Protein AF-A0A7S3QS74-F1 (afdb_monomer_lite)

Secondary structure (DSSP, 8-state):
------------PPPPPP--TT----S-SS---PPP-EEEEEETTEEEEEETT-PPPPPP-----PPPPPPP------PPPPPPPPPPPPHHHHHHHHHHHHHHHHHHHHHHTS------------------------------HHHHSTT-EEEEEEEEEEE-SS-SS-SEEEEEEEEEEETTTTEEEEEEPP-TT--S--EEEEEEE--BBTTSSBP-GGG--TT-EEEETTEEEEEEEE-HHHHHHHHHTT-PPPPP-PPPPPHHHHHHHHHHHHHHHHHHHT--TTGGGT-TT--STT-----HHHHHHHHHTTT-EEEEEEEEE-TTSTT--EEEEEEEEETTTTEEEEEE---TT--S---S-SEEEE--BS-S-----TTSPPPHHHHHHTT--B--GGG--TT--

pLDDT: mean 71.1, std 22.91, range [28.09, 97.12]

Sequence (413 aa):
MRAAAGYRSSSSEEPGVPNLPGFRHAQHYMAMTQPRRSSLKYVCGYPIVEDKDALPNPPPTAQSAFARPQFEFSSQGGPSAPPLAHLPPSREQLEFQMIREQQEKQQQHQESLIPPSTAHATYGSHARLGTSKGTLQWTGVKTPGWLLYDRKVLRFHAYSCDRVLYSPAEEVRVRYFDLFYHMEDGSMEMTEPQAENSGLIQGKYLNRHRAKLGTGQPLTHNELRVGQEIELYGRRFMITGCDPATRTFYEEQGQPQPPNFSAPEDQHEAAKKAVKAADELRRSKRRDPEDDLFDGDTVGPGAVFRFEEDTKKQDQLDGKVLRFYACWDDTKSTFGQKLPFVIYYYLKTDTLEVAEHHRANTGRDPFPLLLRRCQLPKSPNIPPVGGRPMSPKSKRALQIQYYNWRDMGIGSV

InterPro domains:
  IPR006602 DM10 domain [PF06565] (144-246)
  IPR006602 DM10 domain [PF06565] (312-412)
  IPR006602 DM10 domain [PS51336] (150-254)
  IPR006602 DM10 domain [PS51336] (318-413)
  IPR006602 DM10 domain [SM00676] (150-254)
  IPR006602 DM10 domain [SM00676] (318-413)
  IPR040193 EF-hand domain-containing protein EFHC1/EFHC2/EFHB [PTHR12086] (15-412)

Structure (mmCIF, N/CA/C/O backbone):
data_AF-A0A7S3QS74-F1
#
_entry.id   AF-A0A7S3QS74-F1
#
loop_
_atom_site.group_PDB
_atom_site.id
_atom_site.type_symbol
_atom_site.label_atom_id
_atom_site.label_alt_id
_atom_site.label_comp_id
_atom_site.label_asym_id
_atom_site.label_entity_id
_atom_site.label_seq_id
_atom_site.pdbx_PDB_ins_code
_atom_site.Cartn_x
_atom_site.Cartn_y
_atom_site.Cartn_z
_atom_site.occupancy
_atom_site.B_iso_or_equiv
_atom_site.auth_seq_id
_atom_site.auth_comp_id
_atom_site.auth_asym_id
_atom_site.auth_atom_id
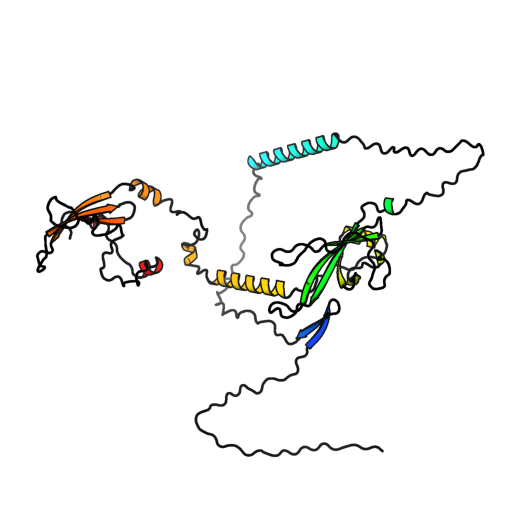_atom_site.pdbx_PDB_model_num
ATOM 1 N N . MET A 1 1 ? -36.787 -62.224 10.847 1.00 35.88 1 MET A N 1
ATOM 2 C CA . MET A 1 1 ? -36.030 -63.463 11.137 1.00 35.88 1 MET A CA 1
ATOM 3 C C . MET A 1 1 ? -34.561 -63.221 10.814 1.00 35.88 1 MET A C 1
ATOM 5 O O . MET A 1 1 ? -34.279 -62.574 9.817 1.00 35.88 1 MET A O 1
ATOM 9 N N . ARG A 1 2 ? -33.664 -63.634 11.717 1.00 32.94 2 ARG A N 1
ATOM 10 C CA . ARG A 1 2 ? -32.196 -63.483 11.659 1.00 32.94 2 ARG A CA 1
ATOM 11 C C . ARG A 1 2 ? -31.529 -64.425 10.639 1.00 32.94 2 ARG A C 1
ATOM 13 O O . ARG A 1 2 ? -32.084 -65.484 10.376 1.00 32.94 2 ARG A O 1
ATOM 20 N N . ALA A 1 3 ? -30.282 -64.057 10.299 1.00 30.94 3 ALA A N 1
ATOM 21 C CA . ALA A 1 3 ? -29.084 -64.851 9.928 1.00 30.94 3 ALA A CA 1
ATOM 22 C C . ALA A 1 3 ? -28.599 -64.531 8.496 1.00 30.94 3 ALA A C 1
ATOM 24 O O . ALA A 1 3 ? -29.355 -64.711 7.556 1.00 30.94 3 ALA A O 1
ATOM 25 N N . ALA A 1 4 ? -27.470 -63.855 8.244 1.00 33.56 4 ALA A N 1
ATOM 26 C CA . ALA A 1 4 ? -26.057 -64.033 8.629 1.00 33.56 4 ALA A CA 1
ATOM 27 C C . ALA A 1 4 ? -25.290 -65.104 7.819 1.00 33.56 4 ALA A C 1
ATOM 29 O O . ALA A 1 4 ? -25.590 -66.287 7.924 1.00 33.56 4 ALA A O 1
ATOM 30 N N . ALA A 1 5 ? -24.216 -64.619 7.168 1.00 33.84 5 ALA A N 1
ATOM 31 C CA . ALA A 1 5 ? -22.915 -65.249 6.886 1.00 33.84 5 ALA A CA 1
ATOM 32 C C . ALA A 1 5 ? -22.593 -65.666 5.435 1.00 33.84 5 ALA A C 1
ATOM 34 O O . ALA A 1 5 ? -23.325 -66.418 4.804 1.00 33.84 5 ALA A O 1
ATOM 35 N N . GLY A 1 6 ? -21.394 -65.257 4.987 1.00 29.08 6 GLY A N 1
ATOM 36 C CA . GLY A 1 6 ? -20.587 -66.035 4.041 1.00 29.08 6 GLY A CA 1
ATOM 37 C C . GLY A 1 6 ? -19.830 -65.247 2.969 1.00 29.08 6 GLY A C 1
ATOM 38 O O . GLY A 1 6 ? -20.231 -65.258 1.814 1.00 29.08 6 GLY A O 1
ATOM 39 N N . TYR A 1 7 ? -18.690 -64.643 3.320 1.00 29.45 7 TYR A N 1
ATOM 40 C CA . TYR A 1 7 ? -17.629 -64.334 2.350 1.00 29.45 7 TYR A CA 1
ATOM 41 C C . TYR A 1 7 ? -16.926 -65.636 1.928 1.00 29.45 7 TYR A C 1
ATOM 43 O O . TYR A 1 7 ? -16.495 -66.395 2.797 1.00 29.45 7 TYR A O 1
ATOM 51 N N . ARG A 1 8 ? -16.720 -65.848 0.622 1.00 29.08 8 ARG A N 1
ATOM 52 C CA . ARG A 1 8 ? -15.614 -66.662 0.087 1.00 29.08 8 ARG A CA 1
ATOM 53 C C . ARG A 1 8 ? -15.173 -66.134 -1.278 1.00 29.08 8 ARG A C 1
ATOM 55 O O . ARG A 1 8 ? -15.976 -65.963 -2.185 1.00 29.08 8 ARG A O 1
ATOM 62 N N . SER A 1 9 ? -13.877 -65.873 -1.364 1.00 33.25 9 SER A N 1
ATOM 63 C CA . SER A 1 9 ? -13.098 -65.486 -2.536 1.00 33.25 9 SER A CA 1
ATOM 64 C C . SER A 1 9 ? -12.846 -66.675 -3.466 1.00 33.25 9 SER A C 1
ATOM 66 O O . SER A 1 9 ? -12.438 -67.735 -2.988 1.00 33.25 9 SER A O 1
ATOM 68 N N . SER A 1 10 ? -12.951 -66.472 -4.777 1.00 30.72 10 SER A N 1
ATOM 69 C CA . SER A 1 10 ? -12.273 -67.315 -5.767 1.00 30.72 10 SER A CA 1
ATOM 70 C C . SER A 1 10 ? -11.808 -66.464 -6.946 1.00 30.72 10 SER A C 1
ATOM 72 O O . SER A 1 10 ? -12.611 -65.862 -7.653 1.00 30.72 10 SER A O 1
ATOM 74 N N . SER A 1 11 ? -10.490 -66.419 -7.091 1.00 33.75 11 SER A N 1
ATOM 75 C CA . SER A 1 11 ? -9.697 -65.916 -8.206 1.00 33.75 11 SER A CA 1
ATOM 76 C C . SER A 1 11 ? -10.090 -66.558 -9.540 1.00 33.75 11 SER A C 1
ATOM 78 O O . SER A 1 11 ? -10.129 -67.785 -9.631 1.00 33.75 11 SER A O 1
ATOM 80 N N . SER A 1 12 ? -10.290 -65.745 -10.576 1.00 34.03 12 SER A N 1
ATOM 81 C CA . SER A 1 12 ? -10.306 -66.185 -11.973 1.00 34.03 12 SER A CA 1
ATOM 82 C C . SER A 1 12 ? -9.295 -65.359 -12.764 1.00 34.03 12 SER A C 1
ATOM 84 O O . SER A 1 12 ? -9.386 -64.133 -12.812 1.00 34.03 12 SER A O 1
ATOM 86 N N . GLU A 1 13 ? -8.315 -66.063 -13.316 1.00 34.44 13 GLU A N 1
ATOM 87 C CA . GLU A 1 13 ? -7.253 -65.583 -14.195 1.00 34.44 13 GLU A CA 1
ATOM 88 C C . GLU A 1 13 ? -7.844 -65.042 -15.511 1.00 34.44 13 GLU A C 1
ATOM 90 O O . GLU A 1 13 ? -8.693 -65.693 -16.120 1.00 34.44 13 GLU A O 1
ATOM 95 N N . GLU A 1 14 ? -7.397 -63.865 -15.962 1.00 36.66 14 GLU A N 1
ATOM 96 C CA . GLU A 1 14 ? -7.683 -63.368 -17.315 1.00 36.66 14 GLU A CA 1
ATOM 97 C C . GLU A 1 14 ? -6.578 -63.796 -18.304 1.00 36.66 14 GLU A C 1
ATOM 99 O O . GLU A 1 14 ? -5.397 -63.811 -17.940 1.00 36.66 14 GLU A O 1
ATOM 104 N N . PRO A 1 15 ? -6.921 -64.124 -19.565 1.00 35.97 15 PRO A N 1
ATOM 105 C CA . PRO A 1 15 ? -5.954 -64.538 -20.576 1.00 35.97 15 PRO A CA 1
ATOM 106 C C . PRO A 1 15 ? -5.176 -63.345 -21.160 1.00 35.97 15 PRO A C 1
ATOM 108 O O . PRO A 1 15 ? -5.744 -62.317 -21.524 1.00 35.97 15 PRO A O 1
ATOM 111 N N . GLY A 1 16 ? -3.855 -63.507 -21.285 1.00 36.66 16 GLY A N 1
ATOM 112 C CA . GLY A 1 16 ? -2.934 -62.488 -21.795 1.00 36.66 16 GLY A CA 1
ATOM 113 C C . GLY A 1 16 ? -3.100 -62.171 -23.288 1.00 36.66 16 GLY A C 1
ATOM 114 O O . GLY A 1 16 ? -3.157 -63.062 -24.134 1.00 36.66 16 GLY A O 1
ATOM 115 N N . VAL A 1 17 ? -3.121 -60.875 -23.606 1.00 41.47 17 VAL A N 1
ATOM 116 C CA . VAL A 1 17 ? -3.118 -60.310 -24.968 1.00 41.47 17 VAL A CA 1
ATOM 117 C C . VAL A 1 17 ? -1.688 -60.348 -25.549 1.00 41.47 17 VAL A C 1
ATOM 119 O O . VAL A 1 17 ? -0.736 -60.072 -24.814 1.00 41.47 17 VAL A O 1
ATOM 122 N N . PRO A 1 18 ? -1.484 -60.681 -26.841 1.00 38.59 18 PRO A N 1
ATOM 123 C CA . PRO A 1 18 ? -0.149 -60.848 -27.414 1.00 38.59 18 PRO A CA 1
ATOM 124 C C . PRO A 1 18 ? 0.624 -59.526 -27.550 1.00 38.59 18 PRO A C 1
ATOM 126 O O . PRO A 1 18 ? 0.088 -58.484 -27.921 1.00 38.59 18 PRO A O 1
ATOM 129 N N . ASN A 1 19 ? 1.923 -59.608 -27.262 1.00 38.28 19 ASN A N 1
ATOM 130 C CA . ASN A 1 19 ? 2.861 -58.493 -27.164 1.00 38.28 19 ASN A CA 1
ATOM 131 C C . ASN A 1 19 ? 3.351 -58.063 -28.566 1.00 38.28 19 ASN A C 1
ATOM 133 O O . ASN A 1 19 ? 4.033 -58.833 -29.242 1.00 38.28 19 ASN A O 1
ATOM 137 N N . LEU A 1 20 ? 3.027 -56.842 -29.005 1.00 37.22 20 LEU A N 1
ATOM 138 C CA . LEU A 1 20 ? 3.597 -56.233 -30.217 1.00 37.22 20 LEU A CA 1
ATOM 139 C C . LEU A 1 20 ? 4.922 -55.518 -29.873 1.00 37.22 20 LEU A C 1
ATOM 141 O O . LEU A 1 20 ? 4.959 -54.721 -28.931 1.00 37.22 20 LEU A O 1
ATOM 145 N N . PRO A 1 21 ? 6.019 -55.751 -30.618 1.00 34.91 21 PRO A N 1
ATOM 146 C CA . PRO A 1 21 ? 7.321 -55.175 -30.298 1.00 34.91 21 PRO A CA 1
ATOM 147 C C . PRO A 1 21 ? 7.372 -53.686 -30.680 1.00 34.91 21 PRO A C 1
ATOM 149 O O . PRO A 1 21 ? 7.315 -53.338 -31.856 1.00 34.91 21 PRO A O 1
ATOM 152 N N . GLY A 1 22 ? 7.502 -52.802 -29.684 1.00 40.69 22 GLY A N 1
ATOM 153 C CA . GLY A 1 22 ? 7.754 -51.368 -29.906 1.00 40.69 22 GLY A CA 1
ATOM 154 C C . GLY A 1 22 ? 7.251 -50.412 -28.820 1.00 40.69 22 GLY A C 1
ATOM 155 O O . GLY A 1 22 ? 7.748 -49.295 -28.728 1.00 40.69 22 GLY A O 1
ATOM 156 N N . PHE A 1 23 ? 6.330 -50.839 -27.951 1.00 34.09 23 PHE A N 1
ATOM 157 C CA . PHE A 1 23 ? 5.803 -50.009 -26.860 1.00 34.09 23 PHE A CA 1
ATOM 158 C C . PHE A 1 23 ? 6.310 -50.495 -25.496 1.00 34.09 23 PHE A C 1
ATOM 160 O O . PHE A 1 23 ? 5.828 -51.484 -24.945 1.00 34.09 23 PHE A O 1
ATOM 167 N N . ARG A 1 24 ? 7.283 -49.783 -24.914 1.00 38.66 24 ARG A N 1
ATOM 168 C CA . ARG A 1 24 ? 7.640 -49.961 -23.498 1.00 38.66 24 ARG A CA 1
ATOM 169 C C . ARG A 1 24 ? 6.507 -49.390 -22.641 1.00 38.66 24 ARG A C 1
ATOM 171 O O . ARG A 1 24 ? 6.281 -48.184 -22.652 1.00 38.66 24 ARG A O 1
ATOM 178 N N . HIS A 1 25 ? 5.804 -50.249 -21.904 1.00 34.62 25 HIS A N 1
ATOM 179 C CA . HIS A 1 25 ? 4.846 -49.830 -20.882 1.00 34.62 25 HIS A CA 1
ATOM 180 C C . HIS A 1 25 ? 5.580 -49.035 -19.792 1.00 34.62 25 HIS A C 1
ATOM 182 O O . HIS A 1 25 ? 6.439 -49.571 -19.091 1.00 34.62 25 HIS A O 1
ATOM 188 N N . ALA A 1 26 ? 5.249 -47.753 -19.645 1.00 36.84 26 ALA A N 1
ATOM 189 C CA . ALA A 1 26 ? 5.674 -46.958 -18.503 1.00 36.84 26 ALA A CA 1
ATOM 190 C C . ALA A 1 26 ? 4.926 -47.455 -17.253 1.00 36.84 26 ALA A C 1
ATOM 192 O O . ALA A 1 26 ? 3.727 -47.227 -17.110 1.00 36.84 26 ALA A O 1
ATOM 193 N N . GLN A 1 27 ? 5.629 -48.125 -16.337 1.00 33.50 27 GLN A N 1
ATOM 194 C CA . GLN A 1 27 ? 5.114 -48.604 -15.043 1.00 33.50 27 GLN A CA 1
ATOM 195 C C . GLN A 1 27 ? 4.812 -47.467 -14.034 1.00 33.50 27 GLN A C 1
ATOM 197 O O . GLN A 1 27 ? 5.027 -47.621 -12.838 1.00 33.50 27 GLN A O 1
ATOM 202 N N . HIS A 1 28 ? 4.312 -46.312 -14.482 1.00 33.75 28 HIS A N 1
ATOM 203 C CA . HIS A 1 28 ? 4.127 -45.128 -13.628 1.00 33.75 28 HIS A CA 1
ATOM 204 C C . HIS A 1 28 ? 2.668 -44.729 -13.355 1.00 33.75 28 HIS A C 1
ATOM 206 O O . HIS A 1 28 ? 2.432 -43.671 -12.781 1.00 33.75 28 HIS A O 1
ATOM 212 N N . TYR A 1 29 ? 1.686 -45.571 -13.693 1.00 33.44 29 TYR A N 1
ATOM 213 C CA . TYR A 1 29 ? 0.258 -45.227 -13.583 1.00 33.44 29 TYR A CA 1
ATOM 214 C C . TYR A 1 29 ? -0.566 -46.123 -12.640 1.00 33.44 29 TYR A C 1
ATOM 216 O O . TYR A 1 29 ? -1.713 -46.437 -12.930 1.00 33.44 29 TYR A O 1
ATOM 224 N N . MET A 1 30 ? -0.021 -46.520 -11.482 1.00 31.86 30 MET A N 1
ATOM 225 C CA . MET A 1 30 ? -0.809 -47.209 -10.436 1.00 31.86 30 MET A CA 1
ATOM 226 C C . MET A 1 30 ? -0.603 -46.683 -9.008 1.00 31.86 30 MET A C 1
ATOM 228 O O . MET A 1 30 ? -0.906 -47.372 -8.040 1.00 31.86 30 MET A O 1
ATOM 232 N N . ALA A 1 31 ? -0.138 -45.444 -8.843 1.00 40.44 31 ALA A N 1
ATOM 233 C CA . ALA A 1 31 ? 0.123 -44.881 -7.517 1.00 40.44 31 ALA A CA 1
ATOM 234 C C . ALA A 1 31 ? -0.700 -43.625 -7.200 1.00 40.44 31 ALA A C 1
ATOM 236 O O . ALA A 1 31 ? -0.134 -42.680 -6.673 1.00 40.44 31 ALA A O 1
ATOM 237 N N . MET A 1 32 ? -2.008 -43.575 -7.487 1.00 39.00 32 MET A N 1
ATOM 238 C CA . MET A 1 32 ? -2.878 -42.522 -6.930 1.00 39.00 32 MET A CA 1
ATOM 239 C C . MET A 1 32 ? -4.330 -42.984 -6.789 1.00 39.00 32 MET A C 1
ATOM 241 O O . MET A 1 32 ? -5.060 -42.971 -7.766 1.00 39.00 32 MET A O 1
ATOM 245 N N . THR A 1 33 ? -4.737 -43.319 -5.563 1.00 43.31 33 THR A N 1
ATOM 246 C CA . THR A 1 33 ? -5.992 -42.851 -4.936 1.00 43.31 33 THR A CA 1
ATOM 247 C C . THR A 1 33 ? -6.009 -43.315 -3.478 1.00 43.31 33 THR A C 1
ATOM 249 O O . THR A 1 33 ? -6.687 -44.273 -3.117 1.00 43.31 33 THR A O 1
ATOM 252 N N . GLN A 1 34 ? -5.240 -42.642 -2.621 1.00 43.72 34 GLN A N 1
ATOM 253 C CA . GLN A 1 34 ? -5.635 -42.535 -1.215 1.00 43.72 34 GLN A CA 1
ATOM 254 C C . GLN A 1 34 ? -6.603 -41.343 -1.109 1.00 43.72 34 GLN A C 1
ATOM 256 O O . GLN A 1 34 ? -6.351 -40.321 -1.754 1.00 43.72 34 GLN A O 1
ATOM 261 N N . PRO A 1 35 ? -7.720 -41.445 -0.366 1.00 41.34 35 PRO A N 1
ATOM 262 C CA . PRO A 1 35 ? -8.618 -40.314 -0.168 1.00 41.34 35 PRO A CA 1
ATOM 263 C C . PRO A 1 35 ? -7.878 -39.218 0.607 1.00 41.34 35 PRO A C 1
ATOM 265 O O . PRO A 1 35 ? -7.448 -39.450 1.739 1.00 41.34 35 PRO A O 1
ATOM 268 N N . ARG A 1 36 ? -7.721 -38.040 -0.012 1.00 50.44 36 ARG A N 1
ATOM 269 C CA . ARG A 1 36 ? -7.141 -36.857 0.639 1.00 50.44 36 ARG A CA 1
ATOM 270 C C . ARG A 1 36 ? -7.936 -36.543 1.899 1.00 50.44 36 ARG A C 1
ATOM 272 O O . ARG A 1 36 ? -9.163 -36.432 1.849 1.00 50.44 36 ARG A O 1
ATOM 279 N N . ARG A 1 37 ? -7.256 -36.411 3.038 1.00 50.22 37 ARG A N 1
ATOM 280 C CA . ARG A 1 37 ? -7.913 -36.029 4.294 1.00 50.22 37 ARG A CA 1
ATOM 281 C C . ARG A 1 37 ? -8.032 -34.507 4.346 1.00 50.22 37 ARG A C 1
ATOM 283 O O . ARG A 1 37 ? -7.210 -33.838 4.963 1.00 50.22 37 ARG A O 1
ATOM 290 N N . SER A 1 38 ? -9.068 -33.960 3.720 1.00 55.28 38 SER A N 1
ATOM 291 C CA . SER A 1 38 ? -9.412 -32.541 3.852 1.00 55.28 38 SER A CA 1
ATOM 292 C C . SER A 1 38 ? -10.178 -32.295 5.159 1.00 55.28 38 SER A C 1
ATOM 294 O O . SER A 1 38 ? -11.185 -32.965 5.411 1.00 55.28 38 SER A O 1
ATOM 296 N N . SER A 1 39 ? -9.744 -31.344 5.990 1.00 59.28 39 SER A N 1
ATOM 297 C CA . SER A 1 39 ? -10.531 -30.873 7.140 1.00 59.28 39 SER A CA 1
ATOM 298 C C . SER A 1 39 ? -11.201 -29.540 6.836 1.00 59.28 39 SER A C 1
ATOM 300 O O . SER A 1 39 ? -10.575 -28.633 6.299 1.00 59.28 39 SER A O 1
ATOM 302 N N . LEU A 1 40 ? -12.476 -29.418 7.202 1.00 53.81 40 LEU A N 1
ATOM 303 C CA . LEU A 1 40 ? -13.228 -28.170 7.116 1.00 53.81 40 LEU A CA 1
ATOM 304 C C . LEU A 1 40 ? -12.961 -27.330 8.365 1.00 53.81 40 LEU A C 1
ATOM 306 O O . LEU A 1 40 ? -13.256 -27.762 9.480 1.00 53.81 40 LEU A O 1
ATOM 310 N N . LYS A 1 41 ? -12.434 -26.123 8.176 1.00 60.47 41 LYS A N 1
ATOM 311 C CA . LYS A 1 41 ? -12.295 -25.112 9.224 1.00 60.47 41 LYS A CA 1
ATOM 312 C C . LYS A 1 41 ? -13.252 -23.970 8.932 1.00 60.47 41 LYS A C 1
ATOM 314 O O . LYS A 1 41 ? -13.262 -23.452 7.826 1.00 60.47 41 LYS A O 1
ATOM 319 N N . TYR A 1 42 ? -14.056 -23.562 9.906 1.00 66.44 42 TYR A N 1
ATOM 320 C CA . TYR A 1 42 ? -14.948 -22.417 9.734 1.00 66.44 42 TYR A CA 1
ATOM 321 C C . TYR A 1 42 ? -14.245 -21.147 10.209 1.00 66.44 42 TYR A C 1
ATOM 323 O O . TYR A 1 42 ? -13.857 -21.057 11.372 1.00 66.44 42 TYR A O 1
ATOM 331 N N . VAL A 1 43 ? -14.081 -20.171 9.318 1.00 61.47 43 VAL A N 1
ATOM 332 C CA . VAL A 1 43 ? -13.534 -18.845 9.644 1.00 61.47 43 VAL A CA 1
ATOM 333 C C . VAL A 1 43 ? -14.566 -17.800 9.249 1.00 61.47 43 VAL A C 1
ATOM 335 O O . VAL A 1 43 ? -15.035 -17.801 8.112 1.00 61.47 43 VAL A O 1
ATOM 338 N N . CYS A 1 44 ? -14.981 -16.963 10.207 1.00 55.91 44 CYS A N 1
ATOM 339 C CA . CYS A 1 44 ? -16.100 -16.019 10.046 1.00 55.91 44 CYS A CA 1
ATOM 340 C C . CYS A 1 44 ? -17.346 -16.698 9.441 1.00 55.91 44 CYS A C 1
ATOM 342 O O . CYS A 1 44 ? -18.021 -16.149 8.567 1.00 55.91 44 CYS A O 1
ATOM 344 N N . GLY A 1 45 ? -17.563 -17.956 9.856 1.00 56.38 45 GLY A N 1
ATOM 345 C CA . GLY A 1 45 ? -18.570 -18.919 9.410 1.00 56.38 45 GLY A CA 1
ATOM 346 C C . GLY A 1 45 ? -18.622 -19.237 7.913 1.00 56.38 45 GLY A C 1
ATOM 347 O O . GLY A 1 45 ? -19.690 -19.611 7.424 1.00 56.38 45 GLY A O 1
ATOM 348 N N . TYR A 1 46 ? -17.495 -19.132 7.211 1.00 58.09 46 TYR A N 1
ATOM 349 C CA . TYR A 1 46 ? -17.291 -19.755 5.905 1.00 58.09 46 TYR A CA 1
ATOM 350 C C . TYR A 1 46 ? -16.421 -21.009 6.047 1.00 58.09 46 TYR A C 1
ATOM 352 O O . TYR A 1 46 ? -15.425 -20.966 6.774 1.00 58.09 46 TYR A O 1
ATOM 360 N N . PRO A 1 47 ? -16.774 -22.123 5.382 1.00 53.41 47 PRO A N 1
ATOM 361 C CA . PRO A 1 47 ? -15.933 -23.310 5.364 1.00 53.41 47 PRO A CA 1
ATOM 362 C C . PRO A 1 47 ? -14.687 -23.062 4.504 1.00 53.41 47 PRO A C 1
ATOM 364 O O . PRO A 1 47 ? -14.794 -22.806 3.308 1.00 53.41 47 PRO A O 1
ATOM 367 N N . ILE A 1 48 ? -13.515 -23.173 5.114 1.00 62.84 48 ILE A N 1
ATOM 368 C CA . ILE A 1 48 ? -12.210 -23.239 4.461 1.00 62.84 48 ILE A CA 1
ATOM 369 C C . ILE A 1 48 ? -11.793 -24.709 4.431 1.00 62.84 48 ILE A C 1
ATOM 371 O O . ILE A 1 48 ? -11.811 -25.392 5.460 1.00 62.84 48 ILE A O 1
ATOM 375 N N . VAL A 1 49 ? -11.448 -25.205 3.245 1.00 60.94 49 VAL A N 1
ATOM 376 C CA . VAL A 1 49 ? -10.946 -26.568 3.056 1.00 60.94 49 VAL A CA 1
ATOM 377 C C . VAL A 1 49 ? -9.437 -26.553 3.288 1.00 60.94 49 VAL A C 1
ATOM 379 O O . VAL A 1 49 ? -8.686 -26.012 2.483 1.00 60.94 49 VAL A O 1
ATOM 382 N N . GLU A 1 50 ? -8.987 -27.131 4.399 1.00 54.94 50 GLU A N 1
ATOM 383 C CA . GLU A 1 50 ? -7.566 -27.366 4.652 1.00 54.94 50 GLU A CA 1
ATOM 384 C C . GLU A 1 50 ? -7.191 -28.759 4.121 1.00 54.94 50 GLU A C 1
ATOM 386 O O . GLU A 1 50 ? -7.624 -29.783 4.661 1.00 54.94 50 GLU A O 1
ATOM 391 N N . ASP A 1 51 ? -6.383 -28.805 3.058 1.00 55.97 51 ASP A N 1
ATOM 392 C CA . ASP A 1 51 ? -5.763 -30.039 2.564 1.00 55.97 51 ASP A CA 1
ATOM 393 C C . ASP A 1 51 ? -4.584 -30.395 3.486 1.00 55.97 51 ASP A C 1
ATOM 395 O O . ASP A 1 51 ? -3.500 -29.821 3.383 1.00 55.97 51 ASP A O 1
ATOM 399 N N . LYS A 1 52 ? -4.771 -31.360 4.401 1.00 52.38 52 LYS A N 1
ATOM 400 C CA . LYS A 1 52 ? -3.702 -31.810 5.321 1.00 52.38 52 LYS A CA 1
ATOM 401 C C . LYS A 1 52 ? -2.519 -32.478 4.613 1.00 52.38 52 LYS A C 1
ATOM 403 O O . LYS A 1 52 ? -1.457 -32.620 5.211 1.00 52.38 52 LYS A O 1
ATOM 408 N N . ASP A 1 53 ? -2.709 -32.859 3.352 1.00 47.84 53 ASP A N 1
ATOM 409 C CA . ASP A 1 53 ? -1.731 -33.566 2.525 1.00 47.84 53 ASP A CA 1
ATOM 410 C C . ASP A 1 53 ? -0.982 -32.631 1.552 1.00 47.84 53 ASP A C 1
ATOM 412 O O . ASP A 1 53 ? -0.225 -33.099 0.697 1.00 47.84 53 ASP A O 1
ATOM 416 N N . ALA A 1 54 ? -1.170 -31.307 1.654 1.00 46.03 54 ALA A N 1
ATOM 417 C CA . ALA A 1 54 ? -0.362 -30.344 0.913 1.00 46.03 54 ALA A CA 1
ATOM 418 C C . ALA A 1 54 ? 1.069 -30.344 1.476 1.00 46.03 54 ALA A C 1
ATOM 420 O O . ALA A 1 54 ? 1.383 -29.647 2.441 1.00 46.03 54 ALA A O 1
ATOM 421 N N . LEU A 1 55 ? 1.937 -31.167 0.880 1.00 41.09 55 LEU A N 1
ATOM 422 C CA . LEU A 1 55 ? 3.377 -31.136 1.125 1.00 41.09 55 LEU A CA 1
ATOM 423 C C . LEU A 1 55 ? 3.867 -29.679 1.033 1.00 41.09 55 LEU A C 1
ATOM 425 O O . LEU A 1 55 ? 3.611 -29.032 0.012 1.00 41.09 55 LEU A O 1
ATOM 429 N N . PRO A 1 56 ? 4.574 -29.147 2.049 1.00 40.78 56 PRO A N 1
ATOM 430 C CA . PRO A 1 56 ? 5.235 -27.862 1.898 1.00 40.78 56 PRO A CA 1
ATOM 431 C C . PRO A 1 56 ? 6.188 -27.972 0.708 1.00 40.78 56 PRO A C 1
ATOM 433 O O . PRO A 1 56 ? 6.937 -28.947 0.602 1.00 40.78 56 PRO A O 1
ATOM 436 N N . ASN A 1 57 ? 6.127 -27.000 -0.208 1.00 37.97 57 ASN A N 1
ATOM 437 C CA . ASN A 1 57 ? 7.032 -26.948 -1.353 1.00 37.97 57 ASN A CA 1
ATOM 438 C C . ASN A 1 57 ? 8.468 -27.180 -0.855 1.00 37.97 57 ASN A C 1
ATOM 440 O O . ASN A 1 57 ? 8.898 -26.468 0.060 1.00 37.97 57 ASN A O 1
ATOM 444 N N . PRO A 1 58 ? 9.203 -28.170 -1.394 1.00 35.47 58 PRO A N 1
ATOM 445 C CA . PRO A 1 58 ? 10.537 -28.452 -0.899 1.00 35.47 58 PRO A CA 1
ATOM 446 C C . PRO A 1 58 ? 11.412 -27.205 -1.097 1.00 35.47 58 PRO A C 1
ATOM 448 O O . PRO A 1 58 ? 11.364 -26.593 -2.172 1.00 35.47 58 PRO A O 1
ATOM 451 N N . PRO A 1 59 ? 12.209 -26.799 -0.091 1.00 36.59 59 PRO A N 1
ATOM 452 C CA . PRO A 1 59 ? 13.171 -25.726 -0.282 1.00 36.59 59 PRO A CA 1
ATOM 453 C C . PRO A 1 59 ? 14.153 -26.126 -1.395 1.00 36.59 59 PRO A C 1
ATOM 455 O O . PRO A 1 59 ? 14.454 -27.315 -1.552 1.00 36.59 59 PRO A O 1
ATOM 458 N N . PRO A 1 60 ? 14.653 -25.164 -2.194 1.00 34.12 60 PRO A N 1
ATOM 459 C CA . PRO A 1 60 ? 15.546 -25.474 -3.298 1.00 34.12 60 PRO A CA 1
ATOM 460 C C . PRO A 1 60 ? 16.792 -26.195 -2.774 1.00 34.12 60 PRO A C 1
ATOM 462 O O . PRO A 1 60 ? 17.480 -25.710 -1.877 1.00 34.12 60 PRO A O 1
ATOM 465 N N . THR A 1 61 ? 17.053 -27.367 -3.349 1.00 30.91 61 THR A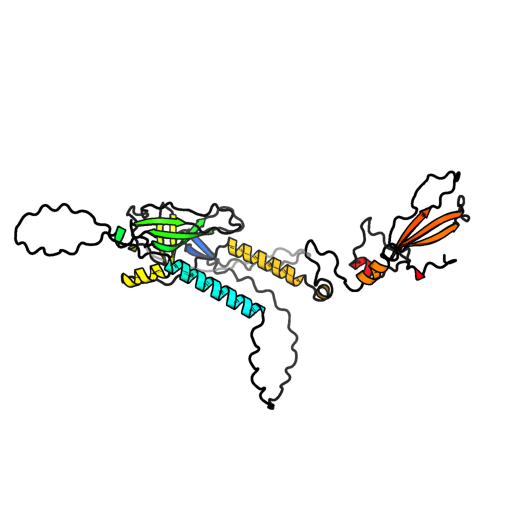 N 1
ATOM 466 C CA . THR A 1 61 ? 18.166 -28.265 -3.043 1.00 30.91 61 THR A CA 1
ATOM 467 C C . THR A 1 61 ? 19.495 -27.508 -3.000 1.00 30.91 61 THR A C 1
ATOM 469 O O . THR A 1 61 ? 19.970 -27.009 -4.021 1.00 30.91 61 THR A O 1
ATOM 472 N N . ALA A 1 62 ? 20.106 -27.434 -1.815 1.00 31.86 62 ALA A N 1
ATOM 473 C CA . ALA A 1 62 ? 21.463 -26.938 -1.641 1.00 31.86 62 ALA A CA 1
ATOM 474 C C . ALA A 1 62 ? 22.446 -27.949 -2.250 1.00 31.86 62 ALA A C 1
ATOM 476 O O . ALA A 1 62 ? 22.577 -29.076 -1.772 1.00 31.86 62 ALA A O 1
ATOM 477 N N . GLN A 1 63 ? 23.129 -27.556 -3.322 1.00 34.69 63 GLN A N 1
ATOM 478 C CA . GLN A 1 63 ? 24.259 -28.313 -3.842 1.00 34.69 63 GLN A CA 1
ATOM 479 C C . GLN A 1 63 ? 25.462 -28.121 -2.906 1.00 34.69 63 GLN A C 1
ATOM 481 O O . GLN A 1 63 ? 25.990 -27.023 -2.782 1.00 34.69 63 GLN A O 1
ATOM 486 N N . SER A 1 64 ? 25.853 -29.213 -2.239 1.00 32.31 64 SER A N 1
ATOM 487 C CA . SER A 1 64 ? 27.238 -29.629 -1.968 1.00 32.31 64 SER A CA 1
ATOM 488 C C . SER A 1 64 ? 28.254 -28.509 -1.672 1.00 32.31 64 SER A C 1
ATOM 490 O O . SER A 1 64 ? 29.014 -28.095 -2.550 1.00 32.31 64 SER A O 1
ATOM 492 N N . ALA A 1 65 ? 28.348 -28.090 -0.407 1.00 29.98 65 ALA A N 1
ATOM 493 C CA . ALA A 1 65 ? 29.498 -27.340 0.089 1.00 29.98 65 ALA A CA 1
ATOM 494 C C . ALA A 1 65 ? 30.707 -28.281 0.243 1.00 29.98 65 ALA A C 1
ATOM 496 O O . ALA A 1 65 ? 30.692 -29.207 1.054 1.00 29.98 65 ALA A O 1
ATOM 497 N N . PHE A 1 66 ? 31.757 -28.033 -0.539 1.00 30.73 66 PHE A N 1
ATOM 498 C CA . PHE A 1 66 ? 33.073 -28.630 -0.335 1.00 30.73 66 PHE A CA 1
ATOM 499 C C . PHE A 1 66 ? 33.628 -28.213 1.036 1.00 30.73 66 PHE A C 1
ATOM 501 O O . PHE A 1 66 ? 33.718 -27.026 1.353 1.00 30.73 66 PHE A O 1
ATOM 508 N N . ALA A 1 67 ? 34.003 -29.206 1.842 1.00 30.59 67 ALA A N 1
ATOM 509 C CA . ALA A 1 67 ? 34.620 -29.028 3.148 1.00 30.59 67 ALA A CA 1
ATOM 510 C C . ALA A 1 67 ? 35.996 -28.346 3.026 1.00 30.59 67 ALA A C 1
ATOM 512 O O . ALA A 1 67 ? 36.880 -28.831 2.319 1.00 30.59 67 ALA A O 1
ATOM 513 N N . ARG A 1 68 ? 36.192 -27.234 3.747 1.00 29.66 68 ARG A N 1
ATOM 514 C CA . ARG A 1 68 ? 37.521 -26.687 4.068 1.00 29.66 68 ARG A CA 1
ATOM 515 C C . ARG A 1 68 ? 37.977 -27.243 5.426 1.00 29.66 68 ARG A C 1
ATOM 517 O O . ARG A 1 68 ? 37.142 -27.339 6.326 1.00 29.66 68 ARG A O 1
ATOM 524 N N . PRO A 1 69 ? 39.262 -27.599 5.599 1.00 30.56 69 PRO A N 1
ATOM 525 C CA . PRO A 1 69 ? 39.753 -28.178 6.843 1.00 30.56 69 PRO A CA 1
ATOM 526 C C . PRO A 1 69 ? 39.854 -27.117 7.946 1.00 30.56 69 PRO A C 1
ATOM 528 O O . PRO A 1 69 ? 40.271 -25.984 7.700 1.00 30.56 69 PRO A O 1
ATOM 531 N N . GLN A 1 70 ? 39.464 -27.504 9.161 1.00 28.09 70 GLN A N 1
ATOM 532 C CA . GLN A 1 70 ? 39.640 -26.718 10.378 1.00 28.09 70 GLN A CA 1
ATOM 533 C C . GLN A 1 70 ? 41.118 -26.729 10.788 1.00 28.09 70 GLN A C 1
ATOM 535 O O . GLN A 1 70 ? 41.704 -27.793 10.966 1.00 28.09 70 GLN A O 1
ATOM 540 N N . PHE A 1 71 ? 41.706 -25.543 10.940 1.00 28.72 71 PHE A N 1
ATOM 541 C CA . PHE A 1 71 ? 42.957 -25.351 11.669 1.00 28.72 71 PHE A CA 1
ATOM 542 C C . PHE A 1 71 ? 42.606 -24.876 13.080 1.00 28.72 71 PHE A C 1
ATOM 544 O O . PHE A 1 71 ? 42.017 -23.808 13.251 1.00 28.72 71 PHE A O 1
ATOM 551 N N . GLU A 1 72 ? 42.953 -25.684 14.079 1.00 28.95 72 GLU A N 1
ATOM 552 C CA . GLU A 1 72 ? 42.953 -25.293 15.486 1.00 28.95 72 GLU A CA 1
ATOM 553 C C . GLU A 1 72 ? 44.087 -24.290 15.723 1.00 28.95 72 GLU A C 1
ATOM 555 O O . GLU A 1 72 ? 45.244 -24.571 15.404 1.00 28.95 72 GLU A O 1
ATOM 560 N N . PHE A 1 73 ? 43.774 -23.124 16.294 1.00 28.17 73 PHE A N 1
ATOM 561 C CA . PHE A 1 73 ? 44.794 -22.217 16.810 1.00 28.17 73 PHE A CA 1
ATOM 562 C C . PHE A 1 73 ? 44.626 -22.045 18.318 1.00 28.17 73 PHE A C 1
ATOM 564 O O . PHE A 1 73 ? 43.602 -21.580 18.816 1.00 28.17 73 PHE A O 1
ATOM 571 N N . SER A 1 74 ? 45.671 -22.484 19.012 1.00 29.66 74 SER A N 1
ATOM 572 C CA . SER A 1 74 ? 45.900 -22.415 20.449 1.00 29.66 74 SER A CA 1
ATOM 573 C C . SER A 1 74 ? 45.863 -20.974 20.968 1.00 29.66 74 SER A C 1
ATOM 575 O O . SER A 1 74 ? 46.464 -20.067 20.390 1.00 29.66 74 SER A O 1
ATOM 577 N N . SER A 1 75 ? 45.167 -20.775 22.088 1.00 33.25 75 SER A N 1
ATOM 578 C CA . SER A 1 75 ? 45.108 -19.521 22.834 1.00 33.25 75 SER A CA 1
ATOM 579 C C . SER A 1 75 ? 46.417 -19.266 23.591 1.00 33.25 75 SER A C 1
ATOM 581 O O . SER A 1 75 ? 46.721 -19.956 24.565 1.00 33.25 75 SER A O 1
ATOM 583 N N . GLN A 1 76 ? 47.156 -18.233 23.195 1.00 31.88 76 GLN A N 1
ATOM 584 C CA . GLN A 1 76 ? 48.227 -17.620 23.987 1.00 31.88 76 GLN A CA 1
ATOM 585 C C . GLN A 1 76 ? 47.944 -16.117 24.086 1.00 31.88 76 GLN A C 1
ATOM 587 O O . GLN A 1 76 ? 47.645 -15.464 23.087 1.00 31.88 76 GLN A O 1
ATOM 592 N N . GLY A 1 77 ? 47.959 -15.603 25.316 1.00 37.16 77 GLY A N 1
ATOM 593 C CA . GLY A 1 77 ? 47.559 -14.243 25.665 1.00 37.16 77 GLY A CA 1
ATOM 594 C C . GLY A 1 77 ? 48.555 -13.156 25.252 1.00 37.16 77 GLY A C 1
ATOM 595 O O . GLY A 1 77 ? 49.759 -13.380 25.165 1.00 37.16 77 GLY A O 1
ATOM 596 N N . GLY A 1 78 ? 48.020 -11.949 25.058 1.00 28.97 78 GLY A N 1
ATOM 597 C CA . GLY A 1 78 ? 48.735 -10.691 24.822 1.00 28.97 78 GLY A CA 1
ATOM 598 C C . GLY A 1 78 ? 47.784 -9.494 25.007 1.00 28.97 78 GLY A C 1
ATOM 599 O O . GLY A 1 78 ? 46.573 -9.690 24.955 1.00 28.97 78 GLY A O 1
ATOM 600 N N . PRO A 1 79 ? 48.293 -8.286 25.313 1.00 40.12 79 PRO A N 1
ATOM 601 C CA . PRO A 1 79 ? 47.787 -7.464 26.415 1.00 40.12 79 PRO A CA 1
ATOM 602 C C . PRO A 1 79 ? 46.631 -6.510 26.072 1.00 40.12 79 PRO A C 1
ATOM 604 O O . PRO A 1 79 ? 46.412 -6.114 24.931 1.00 40.12 79 PRO A O 1
ATOM 607 N N . SER A 1 80 ? 45.924 -6.119 27.134 1.00 36.81 80 SER A N 1
ATOM 608 C CA . SER A 1 80 ? 44.820 -5.158 27.196 1.00 36.81 80 SER A CA 1
ATOM 609 C C . SER A 1 80 ? 45.144 -3.797 26.566 1.00 36.81 80 SER A C 1
ATOM 611 O O . SER A 1 80 ? 46.105 -3.138 26.968 1.00 36.81 80 SER A O 1
ATOM 613 N N . ALA A 1 81 ? 44.286 -3.349 25.648 1.00 37.53 81 ALA A N 1
ATOM 614 C CA . ALA A 1 81 ? 44.266 -1.983 25.130 1.00 37.53 81 ALA A CA 1
ATOM 615 C C . ALA A 1 81 ? 43.713 -0.989 26.181 1.00 37.53 81 ALA A C 1
ATOM 617 O O . ALA A 1 81 ? 42.809 -1.355 26.938 1.00 37.53 81 ALA A O 1
ATOM 618 N N . PRO A 1 82 ? 44.221 0.257 26.244 1.00 50.50 82 PRO A N 1
ATOM 619 C CA . PRO A 1 82 ? 43.726 1.274 27.170 1.00 50.50 82 PRO A CA 1
ATOM 620 C C . PRO A 1 82 ? 42.380 1.861 26.696 1.00 50.50 82 PRO A C 1
ATOM 622 O O . PRO A 1 82 ? 42.070 1.808 25.503 1.00 50.50 82 PRO A O 1
ATOM 625 N N . PRO A 1 83 ? 41.568 2.436 27.603 1.00 41.59 83 PRO A N 1
ATOM 626 C CA . PRO A 1 83 ? 40.259 2.979 27.257 1.00 41.59 83 PRO A CA 1
ATOM 627 C C . PRO A 1 83 ? 40.396 4.252 26.409 1.00 41.59 83 PRO A C 1
ATOM 629 O O . PRO A 1 83 ? 41.146 5.167 26.747 1.00 41.59 83 PRO A O 1
ATOM 632 N N . LEU A 1 84 ? 39.654 4.299 25.300 1.00 39.09 84 LEU A N 1
ATOM 633 C CA . LEU A 1 84 ? 39.551 5.455 24.408 1.00 39.09 84 LEU A CA 1
ATOM 634 C C . LEU A 1 84 ? 38.986 6.666 25.165 1.00 39.09 84 LEU A C 1
ATOM 636 O O . LEU A 1 84 ? 37.874 6.622 25.689 1.00 39.09 84 LEU A O 1
ATOM 640 N N . ALA A 1 85 ? 39.756 7.753 25.198 1.00 45.75 85 ALA A N 1
ATOM 641 C CA . ALA A 1 85 ? 39.316 9.046 25.699 1.00 45.75 85 ALA A CA 1
ATOM 642 C C . ALA A 1 85 ? 38.177 9.602 24.824 1.00 45.75 85 ALA A C 1
ATOM 644 O O . ALA A 1 85 ? 38.260 9.584 23.595 1.00 45.75 85 ALA A O 1
ATOM 645 N N . HIS A 1 86 ? 37.118 10.099 25.466 1.00 52.75 86 HIS A N 1
ATOM 646 C CA . HIS A 1 86 ? 35.981 10.733 24.802 1.00 52.75 86 HIS A CA 1
ATOM 647 C C . HIS A 1 86 ? 36.439 11.953 23.990 1.00 52.75 86 HIS A C 1
ATOM 649 O O . HIS A 1 86 ? 36.969 12.916 24.542 1.00 52.75 86 HIS A O 1
ATOM 655 N N . LEU A 1 87 ? 36.228 11.906 22.674 1.00 57.56 87 LEU A N 1
ATOM 656 C CA . LEU A 1 87 ? 36.429 13.052 21.791 1.00 57.56 87 LEU A CA 1
ATOM 657 C C . LEU A 1 87 ? 35.385 14.141 22.100 1.00 57.56 87 LEU A C 1
ATOM 659 O O . LEU A 1 87 ? 34.224 13.805 22.357 1.00 57.56 87 LEU A O 1
ATOM 663 N N . PRO A 1 88 ? 35.766 15.432 22.067 1.00 67.38 88 PRO A N 1
ATOM 664 C CA . PRO A 1 88 ? 34.814 16.523 22.223 1.00 67.38 88 PRO A CA 1
ATOM 665 C C . PRO A 1 88 ? 33.792 16.510 21.073 1.00 67.38 88 PRO A C 1
ATOM 667 O O . PRO A 1 88 ? 34.139 16.126 19.951 1.00 67.38 88 PRO A O 1
ATOM 670 N N . PRO A 1 89 ? 32.537 16.919 21.334 1.00 73.25 89 PRO A N 1
ATOM 671 C CA . PRO A 1 89 ? 31.489 16.917 20.324 1.00 73.25 89 PRO A CA 1
ATOM 672 C C . PRO A 1 89 ? 31.869 17.813 19.142 1.00 73.25 89 PRO A C 1
ATOM 674 O O . PRO A 1 89 ? 32.401 18.913 19.305 1.00 73.25 89 PRO A O 1
ATOM 677 N N . SER A 1 90 ? 31.594 17.316 17.938 1.00 77.06 90 SER A N 1
ATOM 678 C CA . SER A 1 90 ? 31.802 18.049 16.688 1.00 77.06 90 SER A CA 1
ATOM 679 C C . SER A 1 90 ? 30.936 19.315 16.639 1.00 77.06 90 SER A C 1
ATOM 681 O O . SER A 1 90 ? 29.901 19.413 17.300 1.00 77.06 90 SER A O 1
ATOM 683 N N . ARG A 1 91 ? 31.342 20.297 15.827 1.00 74.88 91 ARG A N 1
ATOM 684 C CA . ARG A 1 91 ? 30.618 21.569 15.665 1.00 74.88 91 ARG A CA 1
ATOM 685 C C . ARG A 1 91 ? 29.143 21.365 15.295 1.00 74.88 91 ARG A C 1
ATOM 687 O O . ARG A 1 91 ? 28.288 22.056 15.833 1.00 74.88 91 ARG A O 1
ATOM 694 N N . GLU A 1 92 ? 28.851 20.379 14.453 1.00 71.94 92 GLU A N 1
ATOM 695 C CA . GLU A 1 92 ? 27.480 20.025 14.069 1.00 71.94 92 GLU A CA 1
ATOM 696 C C . GLU A 1 92 ? 26.671 19.504 15.266 1.00 71.94 92 GLU A C 1
ATOM 698 O O . GLU A 1 92 ? 25.521 19.888 15.450 1.00 71.94 92 GLU A O 1
ATOM 703 N N . GLN A 1 93 ? 27.277 18.696 16.145 1.00 76.81 93 GLN A N 1
ATOM 704 C CA . GLN A 1 93 ? 26.616 18.202 17.360 1.00 76.81 93 GLN A CA 1
ATOM 705 C C . GLN A 1 93 ? 26.293 19.329 18.348 1.00 76.81 93 GLN A C 1
ATOM 707 O O . GLN A 1 93 ? 25.230 19.304 18.967 1.00 76.81 93 GLN A O 1
ATOM 712 N N . LEU A 1 94 ? 27.167 20.333 18.465 1.00 81.75 94 LEU A N 1
ATOM 713 C CA . LEU A 1 94 ? 26.910 21.524 19.281 1.00 81.75 94 LEU A CA 1
ATOM 714 C C . LEU A 1 94 ? 25.800 22.398 18.680 1.00 81.75 94 LEU A C 1
ATOM 716 O O . LEU A 1 94 ? 24.951 22.897 19.417 1.00 81.75 94 LEU A O 1
ATOM 720 N N . GLU A 1 95 ? 25.756 22.538 17.352 1.00 81.06 95 GLU A N 1
ATOM 721 C CA . GLU A 1 95 ? 24.680 23.255 16.658 1.00 81.06 95 GLU A CA 1
ATOM 722 C C . GLU A 1 95 ? 23.322 22.556 16.862 1.00 81.06 95 GLU A C 1
ATOM 724 O O . GLU A 1 95 ? 22.344 23.215 17.220 1.00 81.06 95 GLU A O 1
ATOM 729 N N . PHE A 1 96 ? 23.264 21.222 16.769 1.00 80.38 96 PHE A N 1
ATOM 730 C CA . PHE A 1 96 ? 22.051 20.454 17.080 1.00 80.38 96 PHE A CA 1
ATOM 731 C C . PHE A 1 96 ? 21.607 20.596 18.541 1.00 80.38 96 PHE A C 1
ATOM 733 O O . PHE A 1 96 ? 20.410 20.708 18.815 1.00 80.38 96 PHE A O 1
ATOM 740 N N . GLN A 1 97 ? 22.551 20.611 19.484 1.00 83.31 97 GLN A N 1
ATOM 741 C CA . GLN A 1 97 ? 22.248 20.760 20.907 1.00 83.31 97 GLN A CA 1
ATOM 742 C C . GLN A 1 97 ? 21.689 22.156 21.222 1.00 83.31 97 GLN A C 1
ATOM 744 O O . GLN A 1 97 ? 20.709 22.281 21.955 1.00 83.31 97 GLN A O 1
ATOM 749 N N . MET A 1 98 ? 22.243 23.194 20.590 1.00 86.00 98 MET A N 1
ATOM 750 C CA . MET A 1 98 ? 21.797 24.577 20.752 1.00 86.00 98 MET A CA 1
ATOM 751 C C . MET A 1 98 ? 20.412 24.823 20.129 1.00 86.00 98 MET A C 1
ATOM 753 O O . MET A 1 98 ? 19.584 25.511 20.724 1.00 86.00 98 MET A O 1
ATOM 757 N N . ILE A 1 99 ? 20.121 24.225 18.965 1.00 85.62 99 ILE A N 1
ATOM 758 C CA . ILE A 1 99 ? 18.787 24.286 18.338 1.00 85.62 99 ILE A CA 1
ATOM 759 C C . ILE A 1 99 ? 17.739 23.622 19.239 1.00 85.62 99 ILE A C 1
ATOM 761 O O . ILE A 1 99 ? 16.645 24.159 19.418 1.00 85.62 99 ILE A O 1
ATOM 765 N N . ARG A 1 100 ? 18.081 22.482 19.846 1.00 87.06 100 ARG A N 1
ATOM 766 C CA . ARG A 1 100 ? 17.185 21.762 20.755 1.00 87.06 100 ARG A CA 1
ATOM 767 C C . ARG A 1 100 ? 16.876 22.571 22.018 1.00 87.06 100 ARG A C 1
ATOM 769 O O . ARG A 1 100 ? 15.709 22.704 22.372 1.00 87.06 100 ARG A O 1
ATOM 776 N N . GLU A 1 101 ? 17.883 23.192 22.635 1.00 88.19 101 GLU A N 1
ATOM 777 C CA . GLU A 1 101 ? 17.672 24.098 23.776 1.00 88.19 101 GLU A CA 1
ATOM 778 C C . GLU A 1 101 ? 16.820 25.324 23.413 1.00 88.19 101 GLU A C 1
ATOM 780 O O . GLU A 1 101 ? 16.007 25.781 24.219 1.00 88.19 101 GLU A O 1
ATOM 785 N N . GLN A 1 102 ? 16.985 25.877 22.205 1.00 82.25 102 GLN A N 1
ATOM 786 C CA . GLN A 1 102 ? 16.156 26.993 21.741 1.00 82.25 102 GLN A CA 1
ATOM 787 C C . GLN A 1 102 ? 14.692 26.578 21.557 1.00 82.25 102 GLN A C 1
ATOM 789 O O . GLN A 1 102 ? 13.799 27.344 21.921 1.00 82.25 102 GLN A O 1
ATOM 794 N N . GLN A 1 103 ? 14.437 25.368 21.053 1.00 79.25 103 GLN A N 1
ATOM 795 C CA . GLN A 1 103 ? 13.082 24.826 20.920 1.00 79.25 103 GLN A CA 1
ATOM 796 C C . GLN A 1 103 ? 12.433 24.541 22.280 1.00 79.25 103 GLN A C 1
ATOM 798 O O . GLN A 1 103 ? 11.266 24.879 22.472 1.00 79.25 103 GLN A O 1
ATOM 803 N N . GLU A 1 104 ? 13.180 24.006 23.249 1.00 83.62 104 GLU A N 1
ATOM 804 C CA . GLU A 1 104 ? 12.676 23.771 24.611 1.00 83.62 104 GLU A CA 1
ATOM 805 C C . GLU A 1 104 ? 12.339 25.087 25.329 1.00 83.62 104 GLU A C 1
ATOM 807 O O . GLU A 1 104 ? 11.283 25.202 25.952 1.00 83.62 104 GLU A O 1
ATOM 812 N N . LYS A 1 105 ? 13.169 26.129 25.174 1.00 84.94 105 LYS A N 1
ATOM 813 C CA . LYS A 1 105 ? 12.865 27.471 25.705 1.00 84.94 105 LYS A CA 1
ATOM 814 C C . LYS A 1 105 ? 11.643 28.103 25.038 1.00 84.94 105 LYS A C 1
ATOM 816 O O . LYS A 1 105 ? 10.868 28.775 25.717 1.00 84.94 105 LYS A O 1
ATOM 821 N N . GLN A 1 106 ? 11.445 27.886 23.735 1.00 75.44 106 GLN A N 1
ATOM 822 C CA . GLN A 1 106 ? 10.237 28.339 23.037 1.00 75.44 106 GLN A CA 1
ATOM 823 C C . GLN A 1 106 ? 8.984 27.594 23.518 1.00 75.44 106 GLN A C 1
ATOM 825 O O . GLN A 1 106 ? 7.967 28.244 23.748 1.00 75.44 106 GLN A O 1
ATOM 830 N N . GLN A 1 107 ? 9.062 26.278 23.748 1.00 74.25 107 GLN A N 1
ATOM 831 C CA . GLN A 1 107 ? 7.957 25.498 24.322 1.00 74.25 107 GLN A CA 1
ATOM 832 C C . GLN A 1 107 ? 7.606 25.953 25.741 1.00 74.25 107 GLN A C 1
ATOM 834 O O . GLN A 1 107 ? 6.438 26.210 26.017 1.00 74.25 107 GLN A O 1
ATOM 839 N N . GLN A 1 108 ? 8.598 26.153 26.612 1.00 75.25 108 GLN A N 1
ATOM 840 C CA . GLN A 1 108 ? 8.361 26.645 27.975 1.00 75.25 108 GLN A CA 1
ATOM 841 C C . GLN A 1 108 ? 7.757 28.057 27.988 1.00 75.25 108 GLN A C 1
ATOM 843 O O . GLN A 1 108 ? 6.863 28.347 28.783 1.00 75.25 108 GLN A O 1
ATOM 848 N N . HIS A 1 109 ? 8.198 28.940 27.085 1.00 78.00 109 HIS A N 1
ATOM 849 C CA . HIS A 1 109 ? 7.594 30.264 26.941 1.00 78.00 109 HIS A CA 1
ATOM 850 C C . HIS A 1 109 ? 6.139 30.172 26.454 1.00 78.00 109 HIS A C 1
ATOM 852 O O . HIS A 1 109 ? 5.270 30.863 26.987 1.00 78.00 109 HIS A O 1
ATOM 858 N N . GLN A 1 110 ? 5.851 29.277 25.504 1.00 67.81 110 GLN A N 1
ATOM 859 C CA . GLN A 1 110 ? 4.502 29.042 24.988 1.00 67.81 110 GLN A CA 1
ATOM 860 C C . GLN A 1 110 ? 3.559 28.429 26.040 1.00 67.81 110 GLN A C 1
ATOM 862 O O . GLN A 1 110 ? 2.400 28.833 26.112 1.00 67.81 110 GLN A O 1
ATOM 867 N N . GLU A 1 111 ? 4.047 27.536 26.905 1.00 66.81 111 GLU A N 1
ATOM 868 C CA . GLU A 1 111 ? 3.281 26.986 28.035 1.00 66.81 111 GLU A CA 1
ATOM 869 C C . GLU A 1 111 ? 3.006 28.039 29.122 1.00 66.81 111 GLU A C 1
ATOM 871 O O . GLU A 1 111 ? 1.930 28.045 29.717 1.00 66.81 111 GLU A O 1
ATOM 876 N N . SER A 1 112 ? 3.924 28.993 29.329 1.00 68.12 112 SER A N 1
ATOM 877 C CA . SER A 1 112 ? 3.748 30.089 30.297 1.00 68.12 112 SER A CA 1
ATOM 878 C C . SER A 1 112 ? 2.726 31.159 29.874 1.00 68.12 112 SER A C 1
ATOM 880 O O . SER A 1 112 ? 2.275 31.944 30.708 1.00 68.12 112 SER A O 1
ATOM 882 N N . LEU A 1 113 ? 2.334 31.184 28.593 1.00 66.12 113 LEU A N 1
ATOM 883 C CA . LEU A 1 113 ? 1.358 32.128 28.029 1.00 66.12 113 LEU A CA 1
ATOM 884 C C . LEU A 1 113 ? -0.090 31.608 28.059 1.00 66.12 113 LEU A C 1
ATOM 886 O O . LEU A 1 113 ? -1.001 32.323 27.639 1.00 66.12 113 LEU A O 1
ATOM 890 N N . ILE A 1 114 ? -0.328 30.393 28.564 1.00 55.22 114 ILE A N 1
ATOM 891 C CA . ILE A 1 114 ? -1.678 29.855 28.758 1.00 55.22 114 ILE A CA 1
ATOM 892 C C . ILE A 1 114 ? -2.180 30.327 30.135 1.00 55.22 114 ILE A C 1
ATOM 894 O O . ILE A 1 114 ? -1.670 29.862 31.156 1.00 55.22 114 ILE A O 1
ATOM 898 N N . PRO A 1 115 ? -3.169 31.240 30.225 1.00 53.97 115 PRO A N 1
ATOM 899 C CA . PRO A 1 115 ? -3.751 31.585 31.516 1.00 53.97 115 PRO A CA 1
ATOM 900 C C . PRO A 1 115 ? -4.444 30.348 32.110 1.00 53.97 115 PRO A C 1
ATOM 902 O O . PRO A 1 115 ? -5.040 29.570 31.356 1.00 53.97 115 PRO A O 1
ATOM 905 N N . PRO A 1 116 ? -4.426 30.150 33.442 1.00 46.12 116 PRO A N 1
ATOM 906 C CA . PRO A 1 116 ? -5.197 29.084 34.062 1.00 46.12 116 PRO A CA 1
ATOM 907 C C . PRO A 1 116 ? -6.669 29.292 33.702 1.00 46.12 116 PRO A C 1
ATOM 909 O O . PRO A 1 116 ? -7.294 30.278 34.101 1.00 46.12 116 PRO A O 1
ATOM 912 N N . SER A 1 117 ? -7.203 28.375 32.892 1.00 40.38 117 SER A N 1
ATOM 913 C CA . SER A 1 117 ? -8.604 28.358 32.494 1.00 40.38 117 SER A CA 1
ATOM 914 C C . SER A 1 117 ? -9.461 28.410 33.751 1.00 40.38 117 SER A C 1
ATOM 916 O O . SER A 1 117 ? -9.549 27.449 34.515 1.00 40.38 117 SER A O 1
ATOM 918 N N . THR A 1 118 ? -10.076 29.569 33.961 1.00 43.97 118 THR A N 1
ATOM 919 C CA . THR A 1 118 ? -11.029 29.838 35.027 1.00 43.97 118 THR A CA 1
ATOM 920 C C . THR A 1 118 ? -12.267 28.990 34.767 1.00 43.97 118 THR A C 1
ATOM 922 O O . THR A 1 118 ? -13.195 29.399 34.074 1.00 43.97 118 THR A O 1
ATOM 925 N N . ALA A 1 119 ? -12.284 27.778 35.314 1.00 42.12 119 ALA A N 1
ATOM 926 C CA . ALA A 1 119 ? -13.497 26.994 35.460 1.00 42.12 119 ALA A CA 1
ATOM 927 C C . ALA A 1 119 ? -14.355 27.614 36.577 1.00 42.12 119 ALA A C 1
ATOM 929 O O . ALA A 1 119 ? -14.437 27.100 37.685 1.00 42.12 119 ALA A O 1
ATOM 930 N N . HIS A 1 120 ? -14.998 28.740 36.272 1.00 40.47 120 HIS A N 1
ATOM 931 C CA . HIS A 1 120 ? -16.156 29.241 37.007 1.00 40.47 120 HIS A CA 1
ATOM 932 C C . HIS A 1 120 ? -17.284 29.494 36.009 1.00 40.47 120 HIS A C 1
ATOM 934 O O . HIS A 1 120 ? -17.585 30.623 35.635 1.00 40.47 120 HIS A O 1
ATOM 940 N N . ALA A 1 121 ? -17.925 28.410 35.573 1.00 34.41 121 ALA A N 1
ATOM 941 C CA . ALA A 1 121 ? -19.271 28.495 35.030 1.00 34.41 121 ALA A CA 1
ATOM 942 C C . ALA A 1 121 ? -20.245 28.524 36.214 1.00 34.41 121 ALA A C 1
ATOM 944 O O . ALA A 1 121 ? -20.678 27.492 36.726 1.00 34.41 121 ALA A O 1
ATOM 945 N N . THR A 1 122 ? -20.551 29.734 36.674 1.00 33.72 122 THR A N 1
ATOM 946 C CA . THR A 1 122 ? -21.693 30.020 37.539 1.00 33.72 122 THR A CA 1
ATOM 947 C C . THR A 1 122 ? -22.965 29.651 36.779 1.00 33.72 122 THR A C 1
ATOM 949 O O . THR A 1 122 ? -23.495 30.450 36.011 1.00 33.72 122 THR A O 1
ATOM 952 N N . TYR A 1 123 ? -23.472 28.435 36.978 1.00 35.75 123 TYR A N 1
ATOM 953 C CA . TYR A 1 123 ? -24.875 28.157 36.701 1.00 35.75 123 TYR A CA 1
ATOM 954 C C . TYR A 1 123 ? -25.694 28.831 37.798 1.00 35.75 123 TYR A C 1
ATOM 956 O O . TYR A 1 123 ? -25.691 28.413 38.954 1.00 35.75 123 TYR A O 1
ATOM 964 N N . GLY A 1 124 ? -26.363 29.922 37.429 1.00 34.50 124 GLY A N 1
ATOM 965 C CA . GLY A 1 124 ? -27.325 30.602 38.280 1.00 34.50 124 GLY A CA 1
ATOM 966 C C . GLY A 1 124 ? -28.486 29.674 38.622 1.00 34.50 124 GLY A C 1
ATOM 967 O O . GLY A 1 124 ? -29.426 29.522 37.847 1.00 34.50 124 GLY A O 1
ATOM 968 N N . SER A 1 125 ? -28.448 29.083 39.812 1.00 37.22 125 SER A N 1
ATOM 969 C CA . SER A 1 125 ? -29.636 28.560 40.472 1.00 37.22 125 SER A CA 1
ATOM 970 C C . SER A 1 125 ? -30.338 29.720 41.176 1.00 37.22 125 SER A C 1
ATOM 972 O O . SER A 1 125 ? -29.948 30.124 42.273 1.00 37.22 125 SER A O 1
ATOM 974 N N . HIS A 1 126 ? -31.392 30.259 40.564 1.00 37.47 126 HIS A N 1
ATOM 975 C CA . HIS A 1 126 ? -32.385 31.044 41.292 1.00 37.47 126 HIS A CA 1
ATOM 976 C C . HIS A 1 126 ? -33.140 30.113 42.254 1.00 37.47 126 HIS A C 1
ATOM 978 O O . HIS A 1 126 ? -34.201 29.590 41.928 1.00 37.47 126 HIS A O 1
ATOM 984 N N . ALA A 1 127 ? -32.596 29.907 43.453 1.00 35.88 127 ALA A N 1
ATOM 985 C CA . ALA A 1 127 ? -33.349 29.391 44.587 1.00 35.88 127 ALA A CA 1
ATOM 986 C C . ALA A 1 127 ? -33.789 30.588 45.435 1.00 35.88 127 ALA A C 1
ATOM 988 O O . ALA A 1 127 ? -32.975 31.266 46.061 1.00 35.88 127 ALA A O 1
ATOM 989 N N . ARG A 1 128 ? -35.093 30.884 45.407 1.00 38.22 128 ARG A N 1
ATOM 990 C CA . ARG A 1 128 ? -35.706 31.846 46.325 1.00 38.22 128 ARG A CA 1
ATOM 991 C C . ARG A 1 128 ? -35.442 31.388 47.760 1.00 38.22 128 ARG A C 1
ATOM 993 O O . ARG A 1 128 ? -35.697 30.235 48.098 1.00 38.22 128 ARG A O 1
ATOM 1000 N N . LEU A 1 129 ? -34.964 32.314 48.587 1.00 35.66 129 LEU A N 1
ATOM 1001 C CA . LEU A 1 129 ? -34.855 32.164 50.034 1.00 35.66 129 LEU A CA 1
ATOM 1002 C C . LEU A 1 129 ? -36.236 31.845 50.624 1.00 35.66 129 LEU A C 1
ATOM 1004 O O . LEU A 1 129 ? -37.097 32.715 50.725 1.00 35.66 129 LEU A O 1
ATOM 1008 N N . GLY A 1 130 ? -36.428 30.585 51.003 1.00 35.06 130 GLY A N 1
ATOM 1009 C CA . GLY A 1 130 ? -37.461 30.138 51.925 1.00 35.06 130 GLY A CA 1
ATOM 1010 C C . GLY A 1 130 ? -36.772 29.668 53.197 1.00 35.06 130 GLY A C 1
ATOM 1011 O O . GLY A 1 130 ? -36.072 28.659 53.200 1.00 35.06 130 GLY A O 1
ATOM 1012 N N . THR A 1 131 ? -36.928 30.425 54.275 1.00 49.22 131 THR A N 1
ATOM 1013 C CA . THR A 1 131 ? -36.433 30.073 55.603 1.00 49.22 131 THR A CA 1
ATOM 1014 C C . THR A 1 131 ? -37.118 28.800 56.098 1.00 49.22 131 THR A C 1
ATOM 1016 O O . THR A 1 131 ? -38.282 28.833 56.483 1.00 49.22 131 THR A O 1
ATOM 1019 N N . SER A 1 132 ? -36.398 27.685 56.150 1.00 40.31 132 SER A N 1
ATOM 1020 C CA . SER A 1 132 ? -36.649 26.644 57.146 1.00 40.31 132 SER A CA 1
ATOM 1021 C C . SER A 1 132 ? -35.367 25.855 57.385 1.00 40.31 132 SER A C 1
ATOM 1023 O O . SER A 1 132 ? -34.625 25.536 56.457 1.00 40.31 132 SER A O 1
ATOM 1025 N N . LYS A 1 133 ? -35.070 25.608 58.662 1.00 49.53 133 LYS A N 1
ATOM 1026 C CA . LYS A 1 133 ? -33.965 24.767 59.118 1.00 49.53 133 LYS A CA 1
ATOM 1027 C C . LYS A 1 133 ? -34.222 23.330 58.655 1.00 49.53 133 LYS A C 1
ATOM 1029 O O . LYS A 1 133 ? -34.846 22.554 59.368 1.00 49.53 133 LYS A O 1
ATOM 1034 N N . GLY A 1 134 ? -33.755 22.996 57.462 1.00 39.06 134 GLY A N 1
ATOM 1035 C CA . GLY A 1 134 ? -33.621 21.628 56.986 1.00 39.06 134 GLY A CA 1
ATOM 1036 C C . GLY A 1 134 ? -32.148 21.366 56.730 1.00 39.06 134 GLY A C 1
ATOM 1037 O O . GLY A 1 134 ? -31.544 22.027 55.889 1.00 39.06 134 GLY A O 1
ATOM 1038 N N . THR A 1 135 ? -31.555 20.430 57.466 1.00 43.28 135 THR A N 1
ATOM 1039 C CA . THR A 1 135 ? -30.244 19.877 57.125 1.00 43.28 135 THR A CA 1
ATOM 1040 C C . THR A 1 135 ? -30.357 19.265 55.730 1.00 43.28 135 THR A C 1
ATOM 1042 O O . THR A 1 135 ? -30.914 18.181 55.569 1.00 43.28 135 THR A O 1
ATOM 1045 N N . LEU A 1 136 ? -29.876 19.984 54.714 1.00 43.28 136 LEU A N 1
ATOM 1046 C CA . LEU A 1 136 ? -29.730 19.479 53.354 1.00 43.28 136 LEU A CA 1
ATOM 1047 C C . LEU A 1 136 ? -28.692 18.359 53.390 1.00 43.28 136 LEU A C 1
ATOM 1049 O O . LEU A 1 136 ? -27.485 18.597 53.386 1.00 43.28 136 LEU A O 1
ATOM 1053 N N . GLN A 1 137 ? -29.176 17.122 53.462 1.00 41.72 137 GLN A N 1
ATOM 1054 C CA . GLN A 1 137 ? -28.370 15.966 53.117 1.00 41.72 137 GLN A CA 1
ATOM 1055 C C . GLN A 1 137 ? -28.040 16.094 51.630 1.00 41.72 137 GLN A C 1
ATOM 1057 O O . GLN A 1 137 ? -28.915 15.953 50.774 1.00 41.72 137 GLN A O 1
ATOM 1062 N N . TRP A 1 138 ? -26.780 16.408 51.325 1.00 45.81 138 TRP A N 1
ATOM 1063 C CA . TRP A 1 138 ? -26.231 16.298 49.980 1.00 45.81 138 TRP A CA 1
ATOM 1064 C C . TRP A 1 138 ? -26.312 14.830 49.558 1.00 45.81 138 TRP A C 1
ATOM 1066 O O . TRP A 1 138 ? -25.410 14.035 49.811 1.00 45.81 138 TRP A O 1
ATOM 1076 N N . THR A 1 139 ? -27.427 14.444 48.942 1.00 54.66 139 THR A N 1
ATOM 1077 C CA . THR A 1 139 ? -27.472 13.214 48.155 1.00 54.66 139 THR A CA 1
ATOM 1078 C C . THR A 1 139 ? -26.476 13.414 47.017 1.00 54.66 139 THR A C 1
ATOM 1080 O O . THR A 1 139 ? -26.611 14.352 46.233 1.00 54.66 139 THR A O 1
ATOM 1083 N N . GLY A 1 140 ? -25.394 12.629 47.011 1.00 57.81 140 GLY A N 1
ATOM 1084 C CA . GLY A 1 140 ? -24.313 12.766 46.039 1.00 57.81 140 GLY A CA 1
ATOM 1085 C C . GLY A 1 140 ? -24.882 12.809 44.626 1.00 57.81 140 GLY A C 1
ATOM 1086 O O . GLY A 1 140 ? -25.497 11.843 44.172 1.00 57.81 140 GLY A O 1
ATOM 1087 N N . VAL A 1 141 ? -24.726 13.949 43.954 1.00 65.31 141 VAL A N 1
ATOM 1088 C CA . VAL A 1 141 ? -25.166 14.129 42.573 1.00 65.31 141 VAL A CA 1
ATOM 1089 C C . VAL A 1 141 ? -24.398 13.111 41.736 1.00 65.31 141 VAL A C 1
ATOM 1091 O O . VAL A 1 141 ? -23.183 13.219 41.584 1.00 65.31 141 VAL A O 1
ATOM 1094 N N . LYS A 1 142 ? -25.086 12.079 41.238 1.00 76.31 142 LYS A N 1
ATOM 1095 C CA . LYS A 1 142 ? -24.488 11.117 40.310 1.00 76.31 142 LYS A CA 1
ATOM 1096 C C . LYS A 1 142 ? -24.132 11.874 39.035 1.00 76.31 142 LYS A C 1
ATOM 1098 O O . LYS A 1 142 ? -25.026 12.323 38.319 1.00 76.31 142 LYS A O 1
ATOM 1103 N N . THR A 1 143 ? -22.838 12.033 38.775 1.00 83.50 143 THR A N 1
ATOM 1104 C CA . THR A 1 143 ? -22.330 12.632 37.540 1.00 83.50 143 THR A CA 1
ATOM 1105 C C . THR A 1 143 ? -22.918 11.881 36.340 1.00 83.50 143 THR A C 1
ATOM 1107 O O . THR A 1 143 ? -22.850 10.648 36.315 1.00 83.50 143 THR A O 1
ATOM 1110 N N . PRO A 1 144 ? -23.530 12.570 35.361 1.00 88.31 144 PRO A N 1
ATOM 1111 C CA . PRO A 1 144 ? -24.145 11.897 34.226 1.00 88.31 144 PRO A CA 1
ATOM 1112 C C . PRO A 1 144 ? -23.085 11.217 33.347 1.00 88.31 144 PRO A C 1
ATOM 1114 O O . PRO A 1 144 ? -21.954 11.690 33.241 1.00 88.31 144 PRO A O 1
ATOM 1117 N N . GLY A 1 145 ? -23.462 10.114 32.692 1.00 83.19 145 GLY A N 1
ATOM 1118 C CA . GLY A 1 145 ? -22.533 9.273 31.924 1.00 83.19 145 GLY A CA 1
ATOM 1119 C C . GLY A 1 145 ? -21.786 10.016 30.814 1.00 83.19 145 GLY A C 1
ATOM 1120 O O . GLY A 1 145 ? -20.581 9.840 30.681 1.00 83.19 145 GLY A O 1
ATOM 1121 N N . TRP A 1 146 ? -22.463 10.915 30.094 1.00 86.44 146 TRP A N 1
ATOM 1122 C CA . TRP A 1 146 ? -21.840 11.732 29.045 1.00 86.44 146 TRP A CA 1
ATOM 1123 C C . TRP A 1 146 ? -20.715 12.633 29.574 1.00 86.44 146 TRP A C 1
ATOM 1125 O O . TRP A 1 146 ? -19.798 12.948 28.832 1.00 86.44 146 TRP A O 1
ATOM 1135 N N . LEU A 1 147 ? -20.759 13.020 30.854 1.00 89.50 147 LEU A N 1
ATOM 1136 C CA . LEU A 1 147 ? -19.716 13.824 31.492 1.00 89.50 147 LEU A CA 1
ATOM 1137 C C . LEU A 1 147 ? -18.623 12.944 32.114 1.00 89.50 147 LEU A C 1
ATOM 1139 O O . LEU A 1 147 ? -17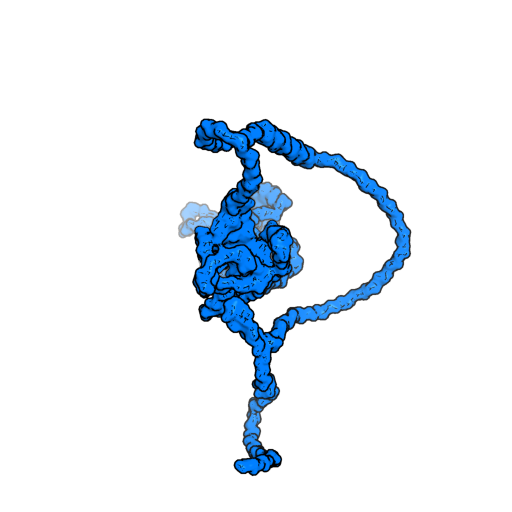.450 13.299 32.090 1.00 89.50 147 LEU A O 1
ATOM 1143 N N . LEU A 1 148 ? -18.996 11.784 32.664 1.00 89.44 148 LEU A N 1
ATOM 1144 C CA . LEU A 1 148 ? -18.053 10.826 33.252 1.00 89.44 148 LEU A CA 1
ATOM 1145 C C . LEU A 1 148 ? -17.159 10.153 32.194 1.00 89.44 148 LEU A C 1
ATOM 1147 O O . LEU A 1 148 ? -16.000 9.825 32.463 1.00 89.44 148 LEU A O 1
ATOM 1151 N N . TYR A 1 149 ? -17.720 9.924 31.009 1.00 90.94 149 TYR A N 1
ATOM 1152 C CA . TYR A 1 149 ? -17.085 9.217 29.903 1.00 90.94 149 TYR A CA 1
ATOM 1153 C C . TYR A 1 149 ? -16.795 10.114 28.693 1.00 90.94 149 TYR A C 1
ATOM 1155 O O . TYR A 1 149 ? -16.533 9.589 27.610 1.00 90.94 149 TYR A O 1
ATOM 1163 N N . ASP A 1 150 ? -16.808 11.438 28.877 1.00 91.25 150 ASP A N 1
ATOM 1164 C CA . ASP A 1 150 ? -16.442 12.397 27.830 1.00 91.25 150 ASP A CA 1
ATOM 1165 C C . ASP A 1 150 ? -15.086 12.018 27.219 1.00 91.25 150 ASP A C 1
ATOM 1167 O O . ASP A 1 150 ? -14.115 11.747 27.937 1.00 91.25 150 ASP A O 1
ATOM 1171 N N . ARG A 1 151 ? -15.036 11.938 25.884 1.00 90.00 151 ARG A N 1
ATOM 1172 C CA . ARG A 1 151 ? -13.842 11.570 25.093 1.00 90.00 151 ARG A CA 1
ATOM 1173 C C . ARG A 1 151 ? -13.232 10.196 25.392 1.00 90.00 151 ARG A C 1
ATOM 1175 O O . ARG A 1 151 ? -12.178 9.873 24.841 1.00 90.00 151 ARG A O 1
ATOM 1182 N N . LYS A 1 152 ? -13.866 9.352 26.211 1.00 93.25 152 LYS A N 1
ATOM 1183 C CA . LYS A 1 152 ? -13.422 7.967 26.405 1.00 93.25 152 LYS A CA 1
ATOM 1184 C C . LYS A 1 152 ? -13.933 7.113 25.251 1.00 93.25 152 LYS A C 1
ATOM 1186 O O . LYS A 1 152 ? -15.135 6.891 25.100 1.00 93.25 152 LYS A O 1
ATOM 1191 N N . VAL A 1 153 ? -13.005 6.625 24.436 1.00 96.25 153 VAL A N 1
ATOM 1192 C CA . VAL A 1 153 ? -13.298 5.781 23.274 1.00 96.25 153 VAL A CA 1
ATOM 1193 C C . VAL A 1 153 ? -12.566 4.461 23.427 1.00 96.25 153 VAL A C 1
ATOM 1195 O O . VAL A 1 153 ? -11.368 4.439 23.706 1.00 96.25 153 VAL A O 1
ATOM 1198 N N . LEU A 1 154 ? -13.287 3.360 23.238 1.00 96.31 154 LEU A N 1
ATOM 1199 C CA . LEU A 1 154 ? -12.698 2.035 23.199 1.00 96.31 154 LEU A CA 1
ATOM 1200 C C . LEU A 1 154 ? -12.394 1.646 21.752 1.00 96.31 154 LEU A C 1
ATOM 1202 O O . LEU A 1 154 ? -13.312 1.568 20.938 1.00 96.31 154 LEU A O 1
ATOM 1206 N N . ARG A 1 155 ? -11.119 1.396 21.443 1.00 96.75 155 ARG A N 1
ATOM 1207 C CA . ARG A 1 155 ? -10.664 0.900 20.143 1.00 96.75 155 ARG A CA 1
ATOM 1208 C C . ARG A 1 155 ? -10.407 -0.607 20.160 1.00 96.75 155 ARG A C 1
ATOM 1210 O O . ARG A 1 155 ? -9.656 -1.108 21.001 1.00 96.75 155 ARG A O 1
ATOM 1217 N N . PHE A 1 156 ? -10.985 -1.300 19.187 1.00 96.75 156 PHE A N 1
ATOM 1218 C CA . PHE A 1 156 ? -10.757 -2.715 18.916 1.00 96.75 156 PHE A CA 1
ATOM 1219 C C . PHE A 1 156 ? -10.306 -2.921 17.475 1.00 96.75 156 PHE A C 1
ATOM 1221 O O . PHE A 1 156 ? -10.733 -2.200 16.578 1.00 96.75 156 PHE A O 1
ATOM 1228 N N . HIS A 1 157 ? -9.492 -3.944 17.261 1.00 97.00 157 HIS A N 1
ATOM 1229 C CA . HIS A 1 157 ? -9.120 -4.434 15.943 1.00 97.00 157 HIS A CA 1
ATOM 1230 C C . HIS A 1 157 ? -9.934 -5.688 15.644 1.00 97.00 157 HIS A C 1
ATOM 1232 O O . HIS A 1 157 ? -10.096 -6.551 16.511 1.00 97.00 157 HIS A O 1
ATOM 1238 N N . ALA A 1 158 ? -10.442 -5.796 14.424 1.00 96.50 158 ALA A N 1
ATOM 1239 C CA . ALA A 1 158 ? -11.169 -6.961 13.952 1.00 96.50 158 ALA A CA 1
ATOM 1240 C C . ALA A 1 158 ? -10.842 -7.267 12.491 1.00 96.50 158 ALA A C 1
ATOM 1242 O O . ALA A 1 158 ? -10.282 -6.441 11.770 1.00 96.50 158 ALA A O 1
ATOM 1243 N N . TYR A 1 159 ? -11.239 -8.451 12.036 1.00 95.88 159 TYR A N 1
ATOM 1244 C CA . TYR A 1 159 ? -11.278 -8.777 10.615 1.00 95.88 159 TYR A CA 1
ATOM 1245 C C . TYR A 1 159 ? -12.613 -9.404 10.218 1.00 95.88 159 TYR A C 1
ATOM 1247 O O . TYR A 1 159 ? -13.325 -9.981 11.042 1.00 95.88 159 TYR A O 1
ATOM 1255 N N . SER A 1 160 ? -12.934 -9.299 8.933 1.00 94.94 160 SER A N 1
ATOM 1256 C CA . SER A 1 160 ? -13.995 -10.055 8.269 1.00 94.94 160 SER A CA 1
ATOM 1257 C C . SER A 1 160 ? -13.399 -10.804 7.086 1.00 94.94 160 SER A C 1
ATOM 1259 O O . SER A 1 160 ? -12.487 -10.306 6.425 1.00 94.94 160 SER A O 1
ATOM 1261 N N . CYS A 1 161 ? -13.937 -11.981 6.794 1.00 92.25 161 CYS A N 1
ATOM 1262 C CA . CYS A 1 161 ? -13.601 -12.730 5.590 1.00 92.25 161 CYS A CA 1
ATOM 1263 C C . CYS A 1 161 ? -14.711 -12.552 4.552 1.00 92.25 161 CYS A C 1
ATOM 1265 O O . CYS A 1 161 ? -15.863 -12.901 4.811 1.00 92.25 161 CYS A O 1
ATOM 1267 N N . ASP A 1 162 ? -14.357 -12.030 3.381 1.00 90.56 162 ASP A N 1
ATOM 1268 C CA . ASP A 1 162 ? -15.248 -11.924 2.228 1.00 90.56 162 ASP A CA 1
ATOM 1269 C C . ASP A 1 162 ? -14.901 -13.047 1.235 1.00 90.56 162 ASP A C 1
ATOM 1271 O O . ASP A 1 162 ? -13.737 -13.266 0.893 1.00 90.56 162 ASP A O 1
ATOM 1275 N N . ARG A 1 163 ? -15.912 -13.775 0.753 1.00 89.06 163 ARG A N 1
ATOM 1276 C CA . ARG A 1 163 ? -15.712 -14.807 -0.272 1.00 89.06 163 ARG A CA 1
ATOM 1277 C C . ARG A 1 163 ? -15.528 -14.155 -1.640 1.00 89.06 163 ARG A C 1
ATOM 1279 O O . ARG A 1 163 ? -16.371 -13.365 -2.064 1.00 89.06 163 ARG A O 1
ATOM 1286 N N . VAL A 1 164 ? -14.471 -14.537 -2.350 1.00 90.12 164 VAL A N 1
ATOM 1287 C CA . VAL A 1 164 ? -14.177 -14.064 -3.704 1.00 90.12 164 VAL A CA 1
ATOM 1288 C C . VAL A 1 164 ? -14.474 -15.184 -4.693 1.00 90.12 164 VAL A C 1
ATOM 1290 O O . VAL A 1 164 ? -13.974 -16.298 -4.576 1.00 90.12 164 VAL A O 1
ATOM 1293 N N . LEU A 1 165 ? -15.323 -14.895 -5.677 1.00 89.31 165 LEU A N 1
ATOM 1294 C CA . LEU A 1 165 ? -15.654 -15.848 -6.732 1.00 89.31 165 LEU A CA 1
ATOM 1295 C C . LEU A 1 165 ? -14.728 -15.640 -7.933 1.00 89.31 165 LEU A C 1
ATOM 1297 O O . LEU A 1 165 ? -14.496 -14.506 -8.346 1.00 89.31 165 LEU A O 1
ATOM 1301 N N . TYR A 1 166 ? -14.259 -16.743 -8.520 1.00 87.56 166 TYR A N 1
ATOM 1302 C CA . TYR A 1 166 ? -13.527 -16.772 -9.794 1.00 87.56 166 TYR A CA 1
ATOM 1303 C C . TYR A 1 166 ? -12.218 -15.960 -9.840 1.00 87.56 166 TYR A C 1
ATOM 1305 O O . TYR A 1 166 ? -11.793 -15.546 -10.918 1.00 87.56 166 TYR A O 1
ATOM 1313 N N . SER A 1 167 ? -11.552 -15.742 -8.703 1.00 86.00 167 SER A N 1
ATOM 1314 C CA . SER A 1 167 ? -10.209 -15.155 -8.688 1.00 86.00 167 SER A CA 1
ATOM 1315 C C . SER A 1 167 ? -9.149 -16.261 -8.744 1.00 86.00 167 SER A C 1
ATOM 1317 O O . SER A 1 167 ? -9.223 -17.215 -7.972 1.00 86.00 167 SER A O 1
ATOM 1319 N N . PRO A 1 168 ? -8.142 -16.158 -9.630 1.00 85.75 168 PRO A N 1
ATOM 1320 C CA . PRO A 1 168 ? -7.034 -17.109 -9.657 1.00 85.75 168 PRO A CA 1
ATOM 1321 C C . PRO A 1 168 ? -6.054 -16.911 -8.490 1.00 85.75 168 PRO A C 1
ATOM 1323 O O . PRO A 1 168 ? -5.207 -17.770 -8.263 1.00 85.75 168 PRO A O 1
ATOM 1326 N N . ALA A 1 169 ? -6.124 -15.772 -7.793 1.00 83.88 169 ALA A N 1
ATOM 1327 C CA . ALA A 1 169 ? -5.177 -15.405 -6.743 1.00 83.88 169 ALA A CA 1
ATOM 1328 C C . ALA A 1 169 ? -5.666 -15.746 -5.326 1.00 83.88 169 ALA A C 1
ATOM 1330 O O . ALA A 1 169 ? -4.840 -15.942 -4.442 1.00 83.88 169 ALA A O 1
ATOM 1331 N N . GLU A 1 170 ? -6.981 -15.791 -5.099 1.00 87.31 170 GLU A N 1
ATOM 1332 C CA . GLU A 1 170 ? -7.577 -15.989 -3.771 1.00 87.31 170 GLU A CA 1
ATOM 1333 C C . GLU A 1 170 ? -9.015 -16.517 -3.875 1.00 87.31 170 GLU A C 1
ATOM 1335 O O . GLU A 1 170 ? -9.750 -16.153 -4.791 1.00 87.31 170 GLU A O 1
ATOM 1340 N N . GLU A 1 171 ? -9.436 -17.334 -2.910 1.00 88.88 171 GLU A N 1
ATOM 1341 C CA . GLU A 1 171 ? -10.841 -17.744 -2.733 1.00 88.88 171 GLU A CA 1
ATOM 1342 C C . GLU A 1 171 ? -11.521 -16.973 -1.591 1.00 88.88 171 GLU A C 1
ATOM 1344 O O . GLU A 1 171 ? -12.723 -16.685 -1.626 1.00 88.88 171 GLU A O 1
ATOM 1349 N N . VAL A 1 172 ? -10.744 -16.609 -0.572 1.00 90.06 172 VAL A N 1
ATOM 1350 C CA . VAL A 1 172 ? -11.199 -15.847 0.590 1.00 90.06 172 VAL A CA 1
ATOM 1351 C C . VAL A 1 172 ? -10.273 -14.661 0.775 1.00 90.06 172 VAL A C 1
ATOM 1353 O O . VAL A 1 172 ? -9.059 -14.831 0.857 1.00 90.06 172 VAL A O 1
ATOM 1356 N N . ARG A 1 173 ? -10.871 -13.477 0.883 1.00 90.19 173 ARG A N 1
ATOM 1357 C CA . ARG A 1 173 ? -10.174 -12.224 1.150 1.00 90.19 173 ARG A CA 1
ATOM 1358 C C . ARG A 1 173 ? -10.386 -11.807 2.594 1.00 90.19 173 ARG A C 1
ATOM 1360 O O . ARG A 1 173 ? -11.524 -11.808 3.073 1.00 90.19 173 ARG A O 1
ATOM 1367 N N . VAL A 1 174 ? -9.319 -11.404 3.273 1.00 92.50 174 VAL A N 1
ATOM 1368 C CA . VAL A 1 174 ? -9.385 -10.910 4.651 1.00 92.50 174 VAL A CA 1
ATOM 1369 C C . VAL A 1 174 ? -9.401 -9.382 4.630 1.00 92.50 174 VAL A C 1
ATOM 1371 O O . VAL A 1 174 ? -8.568 -8.744 3.996 1.00 92.50 174 VAL A O 1
ATOM 1374 N N . ARG A 1 175 ? -10.369 -8.767 5.315 1.00 93.12 175 ARG A N 1
ATOM 1375 C CA . ARG A 1 175 ? -10.469 -7.307 5.461 1.00 93.12 175 ARG A CA 1
ATOM 1376 C C . ARG A 1 175 ? -10.350 -6.924 6.922 1.00 93.12 175 ARG A C 1
ATOM 1378 O O . ARG A 1 175 ? -11.033 -7.507 7.761 1.00 93.12 175 ARG A O 1
ATOM 1385 N N . TYR A 1 176 ? -9.504 -5.943 7.206 1.00 94.50 176 TYR A N 1
ATOM 1386 C CA . TYR A 1 176 ? -9.236 -5.454 8.554 1.00 94.50 176 TYR A CA 1
ATOM 1387 C C . TYR A 1 176 ? -10.119 -4.255 8.887 1.00 94.50 176 TYR A C 1
ATOM 1389 O O . TYR A 1 176 ? -10.385 -3.412 8.034 1.00 94.50 176 TYR A O 1
ATOM 1397 N N . PHE A 1 177 ? -10.555 -4.169 10.138 1.00 96.12 177 PHE A N 1
ATOM 1398 C CA . PHE A 1 177 ? -11.416 -3.104 10.630 1.00 96.12 177 PHE A CA 1
ATOM 1399 C C . PHE A 1 177 ? -10.945 -2.630 11.997 1.00 96.12 177 PHE A C 1
ATOM 1401 O O . PHE A 1 177 ? -10.658 -3.437 12.881 1.00 96.12 177 PHE A O 1
ATOM 1408 N N . ASP A 1 178 ? -10.954 -1.317 12.175 1.00 97.00 178 ASP A N 1
ATOM 1409 C CA . ASP A 1 178 ? -10.827 -0.665 13.467 1.00 97.00 178 ASP A CA 1
ATOM 1410 C C . ASP A 1 178 ? -12.218 -0.231 13.930 1.00 97.00 178 ASP A C 1
ATOM 1412 O O . ASP A 1 178 ? -12.937 0.483 13.225 1.00 97.00 178 ASP A O 1
ATOM 1416 N N . LEU A 1 179 ? -12.609 -0.698 15.110 1.00 96.56 179 LEU A N 1
ATOM 1417 C CA . LEU A 1 179 ? -13.892 -0.421 15.735 1.00 96.56 179 LEU A CA 1
ATOM 1418 C C . LEU A 1 179 ? -13.678 0.578 16.863 1.00 96.56 179 LEU A C 1
ATOM 1420 O O . LEU A 1 179 ? -12.848 0.355 17.742 1.00 96.56 179 LEU A O 1
ATOM 1424 N N . PHE A 1 180 ? -14.472 1.641 16.867 1.00 97.00 180 PHE A N 1
ATOM 1425 C CA . PHE A 1 180 ? -14.456 2.687 17.878 1.00 97.00 180 PHE A CA 1
ATOM 1426 C C . PHE A 1 180 ? -15.798 2.711 18.596 1.00 97.00 180 PHE A C 1
ATOM 1428 O O . PHE A 1 180 ? -16.826 3.007 17.991 1.00 97.00 180 PHE A O 1
ATOM 1435 N N . TYR A 1 181 ? -15.795 2.413 19.891 1.00 96.44 181 TYR A N 1
ATOM 1436 C CA . TYR A 1 181 ? -16.972 2.501 20.747 1.00 96.44 181 TYR A CA 1
ATOM 1437 C C . TYR A 1 181 ? -16.861 3.727 21.656 1.00 96.44 181 TYR A C 1
ATOM 1439 O O . TYR A 1 181 ? -15.970 3.811 22.504 1.00 96.44 181 TYR A O 1
ATOM 1447 N N . HIS A 1 182 ? -17.763 4.686 21.484 1.00 96.31 182 HIS A N 1
ATOM 1448 C CA . HIS A 1 182 ? -17.798 5.919 22.262 1.00 96.31 182 HIS A CA 1
ATOM 1449 C C . HIS A 1 182 ? -18.569 5.690 23.564 1.00 96.31 182 HIS A C 1
ATOM 1451 O O . HIS A 1 182 ? -19.765 5.396 23.558 1.00 96.31 182 HIS A O 1
ATOM 1457 N N . MET A 1 183 ? -17.887 5.831 24.702 1.00 93.56 183 MET A N 1
ATOM 1458 C CA . MET A 1 183 ? -18.469 5.541 26.017 1.00 93.56 183 MET A CA 1
ATOM 1459 C C . MET A 1 183 ? -19.487 6.599 26.472 1.00 93.56 183 MET A C 1
ATOM 1461 O O . MET A 1 183 ? -20.336 6.302 27.308 1.00 93.56 183 MET A O 1
ATOM 1465 N N . GLU A 1 184 ? -19.421 7.814 25.922 1.00 93.00 184 GLU A N 1
ATOM 1466 C CA . GLU A 1 184 ? -20.308 8.932 26.274 1.00 93.00 184 GLU A CA 1
ATOM 1467 C C . GLU A 1 184 ? -21.775 8.704 25.872 1.00 93.00 184 GLU A C 1
ATOM 1469 O O . GLU A 1 184 ? -22.682 9.073 26.619 1.00 93.00 184 GLU A O 1
ATOM 1474 N N . ASP A 1 185 ? -22.013 8.074 24.717 1.00 92.44 185 ASP A N 1
ATOM 1475 C CA . ASP A 1 185 ? -23.344 7.892 24.122 1.00 92.44 185 ASP A CA 1
ATOM 1476 C C . ASP A 1 185 ? -23.650 6.442 23.699 1.00 92.44 185 ASP A C 1
ATOM 1478 O O . ASP A 1 185 ? -24.769 6.137 23.269 1.00 92.44 185 ASP A O 1
ATOM 1482 N N . GLY A 1 186 ? -22.677 5.534 23.824 1.00 92.50 186 GLY A N 1
ATOM 1483 C CA . GLY A 1 186 ? -22.787 4.146 23.378 1.00 92.50 186 GLY A CA 1
ATOM 1484 C C . GLY A 1 186 ? -22.914 4.012 21.860 1.00 92.50 186 GLY A C 1
ATOM 1485 O O . GLY A 1 186 ? -23.548 3.075 21.371 1.00 92.50 186 GLY A O 1
ATOM 1486 N N . SER A 1 187 ? -22.397 4.982 21.104 1.00 95.38 187 SER A N 1
ATOM 1487 C CA . SER A 1 187 ? -22.314 4.898 19.648 1.00 95.38 187 SER A CA 1
ATOM 1488 C C . SER A 1 187 ? -21.071 4.126 19.208 1.00 95.38 187 SER A C 1
ATOM 1490 O O . SER A 1 187 ? -20.055 4.091 19.900 1.00 95.38 187 SER A O 1
ATOM 1492 N N . MET A 1 188 ? -21.153 3.511 18.032 1.00 94.94 188 MET A N 1
ATOM 1493 C CA . MET A 1 188 ? -20.042 2.826 17.394 1.00 94.94 188 MET A CA 1
ATOM 1494 C C . MET A 1 188 ? -19.759 3.424 16.018 1.00 94.94 188 MET A C 1
ATOM 1496 O O . MET A 1 188 ? -20.672 3.746 15.255 1.00 94.94 188 MET A O 1
ATOM 1500 N N . GLU A 1 189 ? -18.478 3.545 15.713 1.00 96.06 189 GLU A N 1
ATOM 1501 C CA . GLU A 1 189 ? -17.919 3.883 14.411 1.00 96.06 189 GLU A CA 1
ATOM 1502 C C . GLU A 1 189 ? -16.963 2.764 13.982 1.00 96.06 189 GLU A C 1
ATOM 1504 O O . GLU A 1 189 ? -16.350 2.106 14.821 1.00 96.06 189 GLU A O 1
ATOM 1509 N N . MET A 1 190 ? -16.849 2.522 12.676 1.00 96.88 190 MET A N 1
ATOM 1510 C CA . MET A 1 190 ? -15.927 1.521 12.143 1.00 96.88 190 MET A CA 1
ATOM 1511 C C . MET A 1 190 ? -15.213 2.056 10.910 1.00 96.88 190 MET A C 1
ATOM 1513 O O . MET A 1 190 ? -15.844 2.620 10.008 1.00 96.88 190 MET A O 1
ATOM 1517 N N . THR A 1 191 ? -13.905 1.849 10.848 1.00 97.12 191 THR A N 1
ATOM 1518 C CA . THR A 1 191 ? -13.067 2.267 9.724 1.00 97.12 191 THR A CA 1
ATOM 1519 C C . THR A 1 191 ? -12.225 1.104 9.237 1.00 97.12 191 THR A C 1
ATOM 1521 O O . THR A 1 191 ? -11.675 0.351 10.030 1.00 97.12 191 THR A O 1
ATOM 1524 N N . GLU A 1 192 ? -12.099 0.974 7.928 1.00 95.88 192 GLU A N 1
ATOM 1525 C CA . GLU A 1 192 ? -11.163 0.064 7.288 1.00 95.88 192 GLU A CA 1
ATOM 1526 C C . GLU A 1 192 ? -9.859 0.817 6.991 1.00 95.88 192 GLU A C 1
ATOM 1528 O O . GLU A 1 192 ? -9.895 1.813 6.254 1.00 95.88 192 GLU A O 1
ATOM 1533 N N . PRO A 1 193 ? -8.717 0.373 7.546 1.00 94.19 193 PRO A N 1
ATOM 1534 C CA . PRO A 1 193 ? -7.417 0.945 7.227 1.00 94.19 193 PRO A CA 1
ATOM 1535 C C . PRO A 1 193 ? -7.138 0.910 5.720 1.00 94.19 193 PRO A C 1
ATOM 1537 O O . PRO A 1 193 ? -7.428 -0.073 5.036 1.00 94.19 193 PRO A O 1
ATOM 1540 N N . GLN A 1 194 ? -6.560 1.991 5.196 1.00 92.56 194 GLN A N 1
ATOM 1541 C CA . GLN A 1 194 ? -6.187 2.067 3.786 1.00 92.56 194 GLN A CA 1
ATOM 1542 C C . GLN A 1 194 ? -4.906 1.264 3.537 1.00 92.56 194 GLN A C 1
ATOM 1544 O O . GLN A 1 194 ? -3.896 1.471 4.205 1.00 92.56 194 GLN A O 1
ATOM 1549 N N . ALA A 1 195 ? -4.953 0.365 2.559 1.00 89.44 195 ALA A N 1
ATOM 1550 C CA . ALA A 1 195 ? -3.825 -0.435 2.111 1.00 89.44 195 ALA A CA 1
ATOM 1551 C C . ALA A 1 195 ? -3.450 -0.041 0.678 1.00 89.44 195 ALA A C 1
ATOM 1553 O O . ALA A 1 195 ? -4.297 0.027 -0.218 1.00 89.44 195 ALA A O 1
ATOM 1554 N N . GLU A 1 196 ? -2.163 0.209 0.452 1.00 87.12 196 GLU A N 1
ATOM 1555 C CA . GLU A 1 196 ? -1.657 0.568 -0.869 1.00 87.12 196 GLU A CA 1
ATOM 1556 C C . GLU A 1 196 ? -1.891 -0.562 -1.875 1.00 87.12 196 GLU A C 1
ATOM 1558 O O . GLU A 1 196 ? -1.645 -1.737 -1.598 1.00 87.12 196 GLU A O 1
ATOM 1563 N N . ASN A 1 197 ? -2.327 -0.205 -3.085 1.00 85.94 197 ASN A N 1
ATOM 1564 C CA . ASN A 1 197 ? -2.573 -1.163 -4.167 1.00 85.94 197 ASN A CA 1
ATOM 1565 C C . ASN A 1 197 ? -3.579 -2.279 -3.795 1.00 85.94 197 ASN A C 1
ATOM 1567 O O . ASN A 1 197 ? -3.490 -3.394 -4.325 1.00 85.94 197 ASN A O 1
ATOM 1571 N N . SER A 1 198 ? -4.522 -1.994 -2.887 1.00 84.38 198 SER A N 1
ATOM 1572 C CA . SER A 1 198 ? -5.609 -2.913 -2.520 1.00 84.38 198 SER A CA 1
ATOM 1573 C C . SER A 1 198 ? -6.671 -3.026 -3.618 1.00 84.38 198 SER A C 1
ATOM 1575 O O . SER A 1 198 ? -7.282 -4.077 -3.786 1.00 84.38 198 SER A O 1
ATOM 1577 N N . GLY A 1 199 ? -6.889 -1.944 -4.375 1.00 86.44 199 GLY A N 1
ATOM 1578 C CA . GLY A 1 199 ? -7.954 -1.855 -5.377 1.00 86.44 199 GLY A CA 1
ATOM 1579 C C . GLY A 1 199 ? -9.368 -1.801 -4.782 1.00 86.44 199 GLY A C 1
ATOM 1580 O O . GLY A 1 199 ? -10.339 -1.889 -5.530 1.00 86.44 199 GLY A O 1
ATOM 1581 N N . LEU A 1 200 ? -9.498 -1.657 -3.457 1.00 88.44 200 LEU A N 1
ATOM 1582 C CA . LEU A 1 200 ? -10.771 -1.551 -2.748 1.00 88.44 200 LEU A CA 1
ATOM 1583 C C . LEU A 1 200 ? -11.030 -0.114 -2.296 1.00 88.44 200 LEU A C 1
ATOM 1585 O O . LEU A 1 200 ? -10.106 0.629 -1.972 1.00 88.44 200 LEU A O 1
ATOM 1589 N N . ILE A 1 201 ? -12.307 0.266 -2.238 1.00 88.94 201 ILE A N 1
ATOM 1590 C CA . ILE A 1 201 ? -12.715 1.509 -1.579 1.00 88.94 201 ILE A CA 1
ATOM 1591 C C . ILE A 1 201 ? -12.603 1.274 -0.072 1.00 88.94 201 ILE A C 1
ATOM 1593 O O . ILE A 1 201 ? -13.351 0.475 0.488 1.00 88.94 201 ILE A O 1
ATOM 1597 N N . GLN A 1 202 ? -11.646 1.959 0.550 1.00 92.75 202 GLN A N 1
ATOM 1598 C CA . GLN A 1 202 ? -11.290 1.837 1.964 1.00 92.75 202 GLN A CA 1
ATOM 1599 C C . GLN A 1 202 ? -11.492 3.174 2.691 1.00 92.75 202 GLN A C 1
ATOM 1601 O O . GLN A 1 202 ? -11.594 4.231 2.062 1.00 92.75 202 GLN A O 1
ATOM 1606 N N . GLY A 1 203 ? -11.526 3.141 4.024 1.00 94.19 203 GLY A N 1
ATOM 1607 C CA . GLY A 1 203 ? -11.793 4.301 4.874 1.00 94.19 203 GLY A CA 1
ATOM 1608 C C . GLY A 1 203 ? -13.007 4.083 5.773 1.00 94.19 203 GLY A C 1
ATOM 1609 O O . GLY A 1 203 ? -13.165 3.023 6.374 1.00 94.19 203 GLY A O 1
ATOM 1610 N N . LYS A 1 204 ? -13.873 5.092 5.909 1.00 95.19 204 LYS A N 1
ATOM 1611 C CA . LYS A 1 204 ? -15.028 5.020 6.817 1.00 95.19 204 LYS A CA 1
ATOM 1612 C C . LYS A 1 204 ? -16.021 3.955 6.348 1.00 95.19 204 LYS A C 1
ATOM 1614 O O . LYS A 1 204 ? -16.625 4.094 5.289 1.00 95.19 204 LYS A O 1
ATOM 1619 N N . TYR A 1 205 ? -16.182 2.904 7.149 1.00 95.12 205 TYR A N 1
ATOM 1620 C CA . TYR A 1 205 ? -17.025 1.756 6.819 1.00 95.12 205 TYR A CA 1
ATOM 1621 C C . TYR A 1 205 ? -18.395 1.842 7.497 1.00 95.12 205 TYR A C 1
ATOM 1623 O O . TYR A 1 205 ? -19.416 1.515 6.897 1.00 95.12 205 TYR A O 1
ATOM 1631 N N . LEU A 1 206 ? -18.433 2.318 8.744 1.00 95.12 206 LEU A N 1
ATOM 1632 C CA . LEU A 1 206 ? -19.660 2.553 9.494 1.00 95.12 206 LEU A CA 1
ATOM 1633 C C . LEU A 1 206 ? -19.628 3.950 10.111 1.00 95.12 206 LEU A C 1
ATOM 1635 O O . LEU A 1 206 ? -18.731 4.274 10.888 1.00 95.12 206 LEU A O 1
ATOM 1639 N N . ASN A 1 207 ? -20.623 4.774 9.781 1.00 95.88 207 ASN A N 1
ATOM 1640 C CA . ASN A 1 207 ? -20.785 6.085 10.406 1.00 95.88 207 ASN A CA 1
ATOM 1641 C C . ASN A 1 207 ? -21.105 5.947 11.896 1.00 95.88 207 ASN A C 1
ATOM 1643 O O . ASN A 1 207 ? -21.746 4.983 12.300 1.00 95.88 207 ASN A O 1
ATOM 1647 N N . ARG A 1 208 ? -20.715 6.940 12.698 1.00 96.06 208 ARG A N 1
ATOM 1648 C CA . ARG A 1 208 ? -20.977 6.964 14.138 1.00 96.06 208 ARG A CA 1
ATOM 1649 C C . ARG A 1 208 ? -22.479 6.978 14.427 1.00 96.06 208 ARG A C 1
ATOM 1651 O O . ARG A 1 208 ? -23.167 7.939 14.094 1.00 96.06 208 ARG A O 1
ATOM 1658 N N . HIS A 1 209 ? -22.981 5.918 15.050 1.00 95.56 209 HIS A N 1
ATOM 1659 C CA . HIS A 1 209 ? -24.349 5.825 15.571 1.00 95.56 209 HIS A CA 1
ATOM 1660 C C . HIS A 1 209 ? -24.460 4.627 16.529 1.00 95.56 209 HIS A C 1
ATOM 1662 O O . HIS A 1 209 ? -23.553 3.805 16.625 1.00 95.56 209 HIS A O 1
ATOM 1668 N N . ARG A 1 210 ? -25.578 4.495 17.248 1.00 94.88 210 ARG A N 1
ATOM 1669 C CA . ARG A 1 210 ? -25.825 3.347 18.138 1.00 94.88 210 ARG A CA 1
ATOM 1670 C C . ARG A 1 210 ? -26.154 2.100 17.317 1.00 94.88 210 ARG A C 1
ATOM 1672 O O . ARG A 1 210 ? -27.289 1.933 16.866 1.00 94.88 210 ARG A O 1
ATOM 1679 N N . ALA A 1 211 ? -25.146 1.262 17.099 1.00 93.75 211 ALA A N 1
ATOM 1680 C CA . ALA A 1 211 ? -25.280 0.024 16.345 1.00 93.75 211 ALA A CA 1
ATOM 1681 C C . ALA A 1 211 ? -26.099 -1.022 17.113 1.00 93.75 211 ALA A C 1
ATOM 1683 O O . ALA A 1 211 ? -26.204 -0.990 18.341 1.00 93.75 211 ALA A O 1
ATOM 1684 N N . LYS A 1 212 ? -26.668 -1.970 16.371 1.00 93.06 212 LYS A N 1
ATOM 1685 C CA . LYS A 1 212 ? -27.410 -3.108 16.916 1.00 93.06 212 LYS A CA 1
ATOM 1686 C C . LYS A 1 212 ? -26.694 -4.400 16.546 1.00 93.06 212 LYS A C 1
ATOM 1688 O O . LYS A 1 212 ? -26.156 -4.494 15.442 1.00 93.06 212 LYS A O 1
ATOM 1693 N N . LEU A 1 213 ? -26.724 -5.381 17.443 1.00 91.25 213 LEU A N 1
ATOM 1694 C CA . LEU A 1 213 ? -26.291 -6.740 17.123 1.00 91.25 213 LEU A CA 1
ATOM 1695 C C . LEU A 1 213 ? -27.263 -7.410 16.152 1.00 91.25 213 LEU A C 1
ATOM 1697 O O . LEU A 1 213 ? -28.400 -6.962 15.986 1.00 91.25 213 LEU A O 1
ATOM 1701 N N . GLY A 1 214 ? -26.848 -8.549 15.593 1.00 86.06 214 GLY A N 1
ATOM 1702 C CA . GLY A 1 214 ? -27.722 -9.449 14.831 1.00 86.06 214 GLY A CA 1
ATOM 1703 C C . GLY A 1 214 ? -28.998 -9.865 15.584 1.00 86.06 214 GLY A C 1
ATOM 1704 O O . GLY A 1 214 ? -30.033 -10.087 14.965 1.00 86.06 214 GLY A O 1
ATOM 1705 N N . THR A 1 215 ? -28.979 -9.867 16.924 1.00 88.62 215 THR A N 1
ATOM 1706 C CA . THR A 1 215 ? -30.161 -10.126 17.774 1.00 88.62 215 THR A CA 1
ATOM 1707 C C . THR A 1 215 ? -31.168 -8.969 17.807 1.00 88.62 215 THR A C 1
ATOM 1709 O O . THR A 1 215 ? -32.277 -9.128 18.313 1.00 88.62 215 THR A O 1
ATOM 1712 N N . GLY A 1 216 ? -30.792 -7.789 17.305 1.00 87.38 216 GLY A N 1
ATOM 1713 C CA . GLY A 1 216 ? -31.585 -6.561 17.345 1.00 87.38 216 GLY A CA 1
ATOM 1714 C C . GLY A 1 216 ? -31.407 -5.721 18.616 1.00 87.38 216 GLY A C 1
ATOM 1715 O O . GLY A 1 216 ? -31.914 -4.596 18.664 1.00 87.38 216 GLY A O 1
ATOM 1716 N N . GLN A 1 217 ? -30.678 -6.217 19.622 1.00 89.94 217 GLN A N 1
ATOM 1717 C CA . GLN A 1 217 ? -30.345 -5.449 20.826 1.00 89.94 217 GLN A CA 1
ATOM 1718 C C . GLN A 1 217 ? -29.272 -4.384 20.538 1.00 89.94 217 GLN A C 1
ATOM 1720 O O . GLN A 1 217 ? -28.443 -4.576 19.645 1.00 89.94 217 GLN A O 1
ATOM 1725 N N . PRO A 1 218 ? -29.299 -3.232 21.239 1.00 91.31 218 PRO A N 1
ATOM 1726 C CA . PRO A 1 218 ? -28.270 -2.212 21.087 1.00 91.31 218 PRO A CA 1
ATOM 1727 C C . PRO A 1 218 ? -26.926 -2.740 21.590 1.00 91.31 218 PRO A C 1
ATOM 1729 O O . PRO A 1 218 ? -26.850 -3.281 22.691 1.00 91.31 218 PRO A O 1
ATOM 1732 N N . LEU A 1 219 ? -25.877 -2.532 20.796 1.00 93.00 219 LEU A N 1
ATOM 1733 C CA . LEU A 1 219 ? -24.531 -2.955 21.152 1.00 93.00 219 LEU A CA 1
ATOM 1734 C C . LEU A 1 219 ? -24.045 -2.217 22.394 1.00 93.00 219 LEU A C 1
ATOM 1736 O O . LEU A 1 219 ? -24.061 -0.986 22.440 1.00 93.00 219 LEU A O 1
ATOM 1740 N N . THR A 1 220 ? -23.577 -2.982 23.374 1.00 92.50 220 THR A N 1
ATOM 1741 C CA . THR A 1 220 ? -22.945 -2.458 24.584 1.00 92.50 220 THR A CA 1
ATOM 1742 C C . THR A 1 220 ? -21.483 -2.882 24.627 1.00 92.50 220 THR A C 1
ATOM 1744 O O . THR A 1 220 ? -21.120 -3.943 24.125 1.00 92.50 220 THR A O 1
ATOM 1747 N N . HIS A 1 221 ? -20.626 -2.092 25.281 1.00 91.38 221 HIS A N 1
ATOM 1748 C CA . HIS A 1 221 ? -19.203 -2.422 25.410 1.00 91.38 221 HIS A CA 1
ATOM 1749 C C . HIS A 1 221 ? -18.964 -3.838 25.976 1.00 91.38 221 HIS A C 1
ATOM 1751 O O . HIS A 1 221 ? -18.061 -4.524 25.527 1.00 91.38 221 HIS A O 1
ATOM 1757 N N . ASN A 1 222 ? -19.813 -4.335 26.881 1.00 91.06 222 ASN A N 1
ATOM 1758 C CA . ASN A 1 222 ? -19.674 -5.673 27.478 1.00 91.06 222 ASN A CA 1
ATOM 1759 C C . ASN A 1 222 ? -19.657 -6.835 26.466 1.00 91.06 222 ASN A C 1
ATOM 1761 O O . ASN A 1 222 ? -19.123 -7.899 26.776 1.00 91.06 222 ASN A O 1
ATOM 1765 N N . GLU A 1 223 ? -20.236 -6.645 25.279 1.00 89.44 223 GLU A N 1
ATOM 1766 C CA . GLU A 1 223 ? -20.288 -7.650 24.210 1.00 89.44 223 GLU A CA 1
ATOM 1767 C C . GLU A 1 223 ? -19.029 -7.629 23.324 1.00 89.44 223 GLU A C 1
ATOM 1769 O O . GLU A 1 223 ? -18.842 -8.513 22.490 1.00 89.44 223 GLU A O 1
ATOM 1774 N N . LEU A 1 224 ? -18.149 -6.638 23.511 1.00 92.31 224 LEU A N 1
ATOM 1775 C CA . LEU A 1 224 ? -16.897 -6.484 22.777 1.00 92.31 224 LEU A CA 1
ATOM 1776 C C . LEU A 1 224 ? -15.749 -7.146 23.546 1.00 92.31 224 LEU A C 1
ATOM 1778 O O . LEU A 1 224 ? -15.208 -6.600 24.514 1.00 92.31 224 LEU A O 1
ATOM 1782 N N . ARG A 1 225 ? -15.354 -8.339 23.096 1.00 92.75 225 ARG A N 1
ATOM 1783 C CA . ARG A 1 225 ? -14.230 -9.092 23.661 1.00 92.75 225 ARG A CA 1
ATOM 1784 C C . ARG A 1 225 ? -13.293 -9.619 22.589 1.00 92.75 225 ARG A C 1
ATOM 1786 O O . ARG A 1 225 ? -13.731 -10.047 21.526 1.00 92.75 225 ARG A O 1
ATOM 1793 N N . VAL A 1 226 ? -11.998 -9.632 22.894 1.00 95.00 226 VAL A N 1
ATOM 1794 C CA . VAL A 1 226 ? -10.989 -10.227 22.009 1.00 95.00 226 VAL A CA 1
ATOM 1795 C C . VAL A 1 226 ? -11.259 -11.727 21.861 1.00 95.00 226 VAL A C 1
ATOM 1797 O O . VAL A 1 226 ? -11.409 -12.436 22.852 1.00 95.00 226 VAL A O 1
ATOM 1800 N N . GLY A 1 227 ? -11.343 -12.205 20.620 1.00 92.38 227 GLY A N 1
ATOM 1801 C CA . GLY A 1 227 ? -11.669 -13.594 20.278 1.00 92.38 227 GLY A CA 1
ATOM 1802 C C . GLY A 1 227 ? -13.162 -13.878 20.132 1.00 92.38 227 GLY A C 1
ATOM 1803 O O . GLY A 1 227 ? -13.527 -15.000 19.785 1.00 92.38 227 GLY A O 1
ATOM 1804 N N . GLN A 1 228 ? -14.023 -12.888 20.375 1.00 91.88 228 GLN A N 1
ATOM 1805 C CA . GLN A 1 228 ? -15.458 -13.014 20.159 1.00 91.88 228 GLN A CA 1
ATOM 1806 C C . GLN A 1 228 ? -15.845 -12.529 18.756 1.00 91.88 228 GLN A C 1
ATOM 1808 O O . GLN A 1 228 ? -15.336 -11.523 18.253 1.00 91.88 228 GLN A O 1
ATOM 1813 N N . GLU A 1 229 ? -16.769 -13.258 18.130 1.00 93.69 229 GLU A N 1
ATOM 1814 C CA . GLU A 1 229 ? -17.399 -12.868 16.871 1.00 93.69 229 GLU A CA 1
ATOM 1815 C C . GLU A 1 229 ? -18.614 -11.981 17.158 1.00 93.69 229 GLU A C 1
ATOM 1817 O O . GLU A 1 229 ? -19.468 -12.330 17.978 1.00 93.69 229 GLU A O 1
ATOM 1822 N N . ILE A 1 230 ? -18.696 -10.840 16.477 1.00 93.62 230 ILE A N 1
ATOM 1823 C CA . ILE A 1 230 ? -19.832 -9.922 16.551 1.00 93.62 230 ILE A CA 1
ATOM 1824 C C . ILE A 1 230 ? -20.509 -9.823 15.188 1.00 93.62 230 ILE A C 1
ATOM 1826 O O . ILE A 1 230 ? -19.849 -9.767 14.152 1.00 93.62 230 ILE A O 1
ATOM 1830 N N . GLU A 1 231 ? -21.837 -9.778 15.180 1.00 94.12 231 GLU A N 1
ATOM 1831 C CA . GLU A 1 231 ? -22.617 -9.594 13.959 1.00 94.12 231 GLU A CA 1
ATOM 1832 C C . GLU A 1 231 ? -23.220 -8.191 13.927 1.00 94.12 231 GLU A C 1
ATOM 1834 O O . GLU A 1 231 ? -24.016 -7.826 14.795 1.00 94.12 231 GLU A O 1
ATOM 1839 N N . LEU A 1 232 ? -22.851 -7.416 12.909 1.00 93.06 232 LEU A N 1
ATOM 1840 C CA . LEU A 1 232 ? -23.306 -6.050 12.686 1.00 93.06 232 LEU A CA 1
ATOM 1841 C C . LEU A 1 232 ? -23.819 -5.937 11.256 1.00 93.06 232 LEU A C 1
ATOM 1843 O O . LEU A 1 232 ? -23.092 -6.225 10.306 1.00 93.06 232 LEU A O 1
ATOM 1847 N N . TYR A 1 233 ? -25.066 -5.495 11.090 1.00 91.88 233 TYR A N 1
ATOM 1848 C CA . TYR A 1 233 ? -25.665 -5.277 9.767 1.00 91.88 233 TYR A CA 1
ATOM 1849 C C . TYR A 1 233 ? -25.593 -6.502 8.833 1.00 91.88 233 TYR A C 1
ATOM 1851 O O . TYR A 1 233 ? -25.382 -6.363 7.629 1.00 91.88 233 TYR A O 1
ATOM 1859 N N . GLY A 1 234 ? -25.747 -7.708 9.392 1.00 90.19 234 GLY A N 1
ATOM 1860 C CA . GLY A 1 234 ? -25.690 -8.973 8.647 1.00 90.19 234 GLY A CA 1
ATOM 1861 C C . GLY A 1 234 ? -24.280 -9.398 8.222 1.00 90.19 234 GLY A C 1
ATOM 1862 O O . GLY A 1 234 ? -24.131 -10.301 7.401 1.00 90.19 234 GLY A O 1
ATOM 1863 N N . ARG A 1 235 ? -23.236 -8.744 8.746 1.00 91.94 235 ARG A N 1
ATOM 1864 C CA . ARG A 1 235 ? -21.834 -9.128 8.554 1.00 91.94 235 ARG A CA 1
ATOM 1865 C C . ARG A 1 235 ? -21.206 -9.510 9.884 1.00 91.94 235 ARG A C 1
ATOM 1867 O O . ARG A 1 235 ? -21.479 -8.882 10.904 1.00 91.94 235 ARG A O 1
ATOM 1874 N N . ARG A 1 236 ? -20.352 -10.531 9.856 1.00 94.06 236 ARG A N 1
ATOM 1875 C CA . ARG A 1 236 ? -19.663 -11.046 11.039 1.00 94.06 236 ARG A CA 1
ATOM 1876 C C . ARG A 1 236 ? -18.226 -10.552 11.080 1.00 94.06 236 ARG A C 1
ATOM 1878 O O . ARG A 1 236 ? -17.506 -10.671 10.094 1.00 94.06 236 ARG A O 1
ATOM 1885 N N . PHE A 1 237 ? -17.825 -10.030 12.227 1.00 95.19 237 PHE A N 1
ATOM 1886 C CA . PHE A 1 237 ? -16.498 -9.495 12.483 1.00 95.19 237 PHE A CA 1
ATOM 1887 C C . PHE A 1 237 ? -15.885 -10.253 13.651 1.00 95.19 237 PHE A C 1
ATOM 1889 O O . PHE A 1 237 ? -16.501 -10.390 14.706 1.00 95.19 237 PHE A O 1
ATOM 1896 N N . MET A 1 238 ? -14.666 -10.743 13.465 1.00 96.00 238 MET A N 1
ATOM 1897 C CA . MET A 1 238 ? -13.906 -11.410 14.510 1.00 96.00 238 MET A CA 1
ATOM 1898 C C . MET A 1 238 ? -12.950 -10.409 15.149 1.00 96.00 238 MET A C 1
ATOM 1900 O O . MET A 1 238 ? -12.053 -9.906 14.473 1.00 96.00 238 MET A O 1
ATOM 1904 N N . ILE A 1 239 ? -13.124 -10.127 16.441 1.00 96.56 239 ILE A N 1
ATOM 1905 C CA . ILE A 1 239 ? -12.262 -9.188 17.169 1.00 96.56 239 ILE A CA 1
ATOM 1906 C C . ILE A 1 239 ? -10.912 -9.862 17.439 1.00 96.56 239 ILE A C 1
ATOM 1908 O O . ILE A 1 239 ? -10.843 -10.851 18.166 1.00 96.56 239 ILE A O 1
ATOM 1912 N N . THR A 1 240 ? -9.833 -9.320 16.879 1.00 95.81 240 THR A N 1
ATOM 1913 C CA . THR A 1 240 ? -8.458 -9.837 17.004 1.00 95.81 240 THR A CA 1
ATOM 1914 C C . THR A 1 240 ? -7.699 -9.269 18.184 1.00 95.81 240 THR A C 1
ATOM 1916 O O . THR A 1 240 ? -6.841 -9.944 18.754 1.00 95.81 240 THR A O 1
ATOM 1919 N N . GLY A 1 241 ? -7.991 -8.027 18.557 1.00 95.44 241 GLY A N 1
ATOM 1920 C CA . GLY A 1 241 ? -7.254 -7.347 19.607 1.00 95.44 241 GLY A CA 1
ATOM 1921 C C . GLY A 1 241 ? -7.882 -6.032 20.024 1.00 95.44 241 GLY A C 1
ATOM 1922 O O . GLY A 1 241 ? -8.884 -5.586 19.469 1.00 95.44 241 GLY A O 1
ATOM 1923 N N . CYS A 1 242 ? -7.281 -5.410 21.027 1.00 95.62 242 CYS A N 1
ATOM 1924 C CA . CYS A 1 242 ? -7.710 -4.120 21.542 1.00 95.62 242 CYS A CA 1
ATOM 1925 C C . CYS A 1 242 ? -6.512 -3.249 21.934 1.00 95.62 242 CYS A C 1
ATOM 1927 O O . CYS A 1 242 ? -5.392 -3.747 22.103 1.00 95.62 242 CYS A O 1
ATOM 1929 N N . ASP A 1 243 ? -6.757 -1.947 22.068 1.00 95.62 243 ASP A N 1
ATOM 1930 C CA . ASP A 1 243 ? -5.733 -0.982 22.465 1.00 95.62 243 ASP A CA 1
ATOM 1931 C C . ASP A 1 243 ? -5.335 -1.112 23.938 1.00 95.62 243 ASP A C 1
ATOM 1933 O O . ASP A 1 243 ? -6.178 -1.471 24.768 1.00 95.62 243 ASP A O 1
ATOM 1937 N N . PRO A 1 244 ? -4.108 -0.701 24.316 1.00 95.31 244 PRO A N 1
ATOM 1938 C CA . PRO A 1 244 ? -3.668 -0.721 25.710 1.00 95.31 244 PRO A CA 1
ATOM 1939 C C . PRO A 1 244 ? -4.633 0.006 26.658 1.00 95.31 244 PRO A C 1
ATOM 1941 O O . PRO A 1 244 ? -4.997 -0.540 27.693 1.00 95.31 244 PRO A O 1
ATOM 1944 N N . ALA A 1 245 ? -5.132 1.185 26.264 1.00 94.06 245 ALA A N 1
ATOM 1945 C CA . ALA A 1 245 ? -6.084 1.957 27.066 1.00 94.06 245 ALA A CA 1
ATOM 1946 C C . ALA A 1 245 ? -7.407 1.208 27.296 1.00 94.06 245 ALA A C 1
ATOM 1948 O O . ALA A 1 245 ? -7.965 1.233 28.393 1.00 94.06 245 ALA A O 1
ATOM 1949 N N . THR A 1 246 ? -7.902 0.504 26.274 1.00 94.88 246 THR A N 1
ATOM 1950 C CA . THR A 1 246 ? -9.111 -0.314 26.426 1.00 94.88 246 THR A CA 1
ATOM 1951 C C . THR A 1 246 ? -8.877 -1.504 27.329 1.00 94.88 246 THR A C 1
ATOM 1953 O O . THR A 1 246 ? -9.738 -1.828 28.139 1.00 94.88 246 THR A O 1
ATOM 1956 N N . ARG A 1 247 ? -7.703 -2.130 27.235 1.00 95.06 247 ARG A N 1
ATOM 1957 C CA . ARG A 1 247 ? -7.349 -3.259 28.085 1.00 95.06 247 ARG A CA 1
ATOM 1958 C C . ARG A 1 247 ? -7.351 -2.854 29.557 1.00 95.06 247 ARG A C 1
ATOM 1960 O O . ARG A 1 247 ? -8.018 -3.521 30.340 1.00 95.06 247 ARG A O 1
ATOM 1967 N N . THR A 1 248 ? -6.732 -1.723 29.899 1.00 95.00 248 THR A N 1
ATOM 1968 C CA . THR A 1 248 ? -6.764 -1.170 31.262 1.00 95.00 248 THR A CA 1
ATOM 1969 C C . THR A 1 248 ? -8.191 -0.884 31.732 1.00 95.00 248 THR A C 1
ATOM 1971 O O . THR A 1 248 ? -8.556 -1.263 32.839 1.00 95.00 248 THR A O 1
ATOM 1974 N N . PHE A 1 249 ? -9.044 -0.305 30.879 1.00 93.75 249 PHE A N 1
ATOM 1975 C CA . PHE A 1 249 ? -10.454 -0.081 31.222 1.00 93.75 249 PHE A CA 1
ATOM 1976 C C . PHE A 1 249 ? -11.191 -1.388 31.568 1.00 93.75 249 PHE A C 1
ATOM 1978 O O . PHE A 1 249 ? -11.921 -1.454 32.554 1.00 93.75 249 PHE A O 1
ATOM 1985 N N . TYR A 1 250 ? -10.995 -2.444 30.780 1.00 94.38 250 TYR A N 1
ATOM 1986 C CA . TYR A 1 250 ? -11.609 -3.749 31.037 1.00 94.38 250 TYR A CA 1
ATOM 1987 C C . TYR A 1 250 ? -11.050 -4.441 32.285 1.00 94.38 250 TYR A C 1
ATOM 1989 O O . TYR A 1 250 ? -11.800 -5.103 33.004 1.00 94.38 250 TYR A O 1
ATOM 1997 N N . GLU A 1 251 ? -9.762 -4.261 32.576 1.00 94.75 251 GLU A N 1
ATOM 1998 C CA . GLU A 1 251 ? -9.134 -4.720 33.819 1.00 94.75 251 GLU A CA 1
ATOM 1999 C C . GLU A 1 251 ? -9.737 -4.019 35.046 1.00 94.75 251 GLU A C 1
ATOM 2001 O O . GLU A 1 251 ? -10.114 -4.692 36.005 1.00 94.75 251 GLU A O 1
ATOM 2006 N N . GLU A 1 252 ? -9.932 -2.696 34.992 1.00 93.31 252 GLU A N 1
ATOM 2007 C CA . GLU A 1 252 ? -10.579 -1.911 36.058 1.00 93.31 252 GLU A CA 1
ATOM 2008 C C . GLU A 1 252 ? -12.041 -2.321 36.297 1.00 93.31 252 GLU A C 1
ATOM 2010 O O . GLU A 1 252 ? -12.516 -2.314 37.432 1.00 93.31 252 GLU A O 1
ATOM 2015 N N . GLN A 1 253 ? -12.759 -2.712 35.241 1.00 90.00 253 GLN A N 1
ATOM 2016 C CA . GLN A 1 253 ? -14.132 -3.229 35.325 1.00 90.00 253 GLN A CA 1
ATOM 2017 C C . GLN A 1 253 ? -14.200 -4.701 35.787 1.00 90.00 253 GLN A C 1
ATOM 2019 O O . GLN A 1 253 ? -15.288 -5.275 35.856 1.00 90.00 253 GLN A O 1
ATOM 2024 N N . GLY A 1 254 ? -13.060 -5.335 36.089 1.00 91.50 254 GLY A N 1
ATOM 2025 C CA . GLY A 1 254 ? -12.991 -6.730 36.536 1.00 91.50 254 GLY A CA 1
ATOM 2026 C C . GLY A 1 254 ? -13.234 -7.760 35.427 1.00 91.50 254 GLY A C 1
ATOM 2027 O O . GLY A 1 254 ? -13.596 -8.901 35.713 1.00 91.50 254 GLY A O 1
ATOM 2028 N N . GLN A 1 255 ? -13.062 -7.377 34.160 1.00 91.12 255 GLN A N 1
ATOM 2029 C CA . GLN A 1 255 ? -13.272 -8.230 32.988 1.00 91.12 255 GLN A CA 1
ATOM 2030 C C . GLN A 1 255 ? -12.051 -8.199 32.053 1.00 91.12 255 GLN A C 1
ATOM 2032 O O . GLN A 1 255 ? -12.159 -7.673 30.947 1.00 91.12 255 GLN A O 1
ATOM 2037 N N . PRO A 1 256 ? -10.893 -8.759 32.451 1.00 92.38 256 PRO A N 1
ATOM 2038 C CA . PRO A 1 256 ? -9.670 -8.680 31.656 1.00 92.38 256 PRO A CA 1
ATOM 2039 C C . PRO A 1 256 ? -9.858 -9.276 30.253 1.00 92.38 256 PRO A C 1
ATOM 2041 O O . PRO A 1 256 ? -10.476 -10.330 30.078 1.00 92.38 256 PRO A O 1
ATOM 2044 N N . GLN A 1 257 ? -9.312 -8.586 29.251 1.00 92.56 257 GLN A N 1
ATOM 2045 C CA . GLN A 1 257 ? -9.399 -9.005 27.853 1.00 92.56 257 GLN A CA 1
ATOM 2046 C C . GLN A 1 257 ? -8.369 -10.106 27.542 1.00 92.56 257 GLN A C 1
ATOM 2048 O O . GLN A 1 257 ? -7.232 -10.024 28.017 1.00 92.56 257 GLN A O 1
ATOM 2053 N N . PRO A 1 258 ? -8.724 -11.114 26.723 1.00 94.19 258 PRO A N 1
ATOM 2054 C CA . PRO A 1 258 ? -7.773 -12.103 26.221 1.00 94.19 258 PRO A CA 1
ATOM 2055 C C . PRO A 1 258 ? -6.590 -11.473 25.456 1.00 94.19 258 PRO A C 1
ATOM 2057 O O . PRO A 1 258 ? -6.679 -10.331 24.991 1.00 94.19 258 PRO A O 1
ATOM 2060 N N . PRO A 1 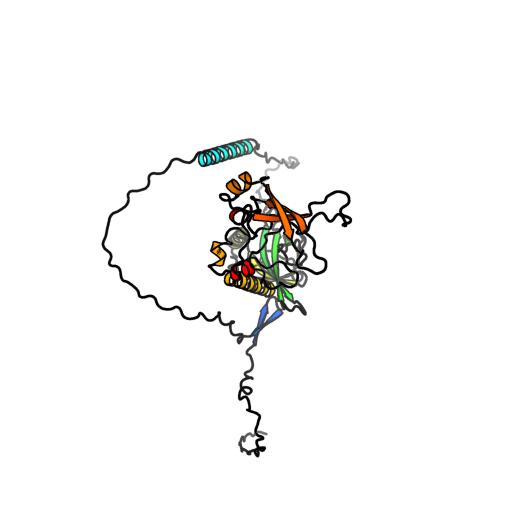259 ? -5.467 -12.203 25.296 1.00 93.50 259 PRO A N 1
ATOM 2061 C CA . PRO A 1 259 ? -4.343 -11.734 24.492 1.00 93.50 259 PRO A CA 1
ATOM 2062 C C . PRO A 1 259 ? -4.745 -11.545 23.023 1.00 93.50 259 PRO A C 1
ATOM 2064 O O . PRO A 1 259 ? -5.596 -12.260 22.496 1.00 93.50 259 PRO A O 1
ATOM 2067 N N . ASN A 1 260 ? -4.092 -10.589 22.359 1.00 94.25 260 ASN A N 1
ATOM 2068 C CA . ASN A 1 260 ? -4.335 -10.307 20.947 1.00 94.25 260 ASN A CA 1
ATOM 2069 C C . ASN A 1 260 ? -3.833 -11.484 20.097 1.00 94.25 260 ASN A C 1
ATOM 2071 O O . ASN A 1 260 ? -2.783 -12.058 20.394 1.00 94.25 260 ASN A O 1
ATOM 2075 N N . PHE A 1 261 ? -4.545 -11.800 19.019 1.00 93.31 261 PHE A N 1
ATOM 2076 C CA . PHE A 1 261 ? -4.135 -12.808 18.042 1.00 93.31 261 PHE A CA 1
ATOM 2077 C C . PHE A 1 261 ? -4.165 -12.231 16.626 1.00 93.31 261 PHE A C 1
ATOM 2079 O O . PHE A 1 261 ? -4.853 -11.249 16.350 1.00 93.31 261 PHE A O 1
ATOM 2086 N N . SER A 1 262 ? -3.389 -12.823 15.719 1.00 90.19 262 SER A N 1
ATOM 2087 C CA . SER A 1 262 ? -3.355 -12.397 14.322 1.00 90.19 262 SER A CA 1
ATOM 2088 C C . SER A 1 262 ? -4.539 -12.966 13.546 1.00 90.19 262 SER A C 1
ATOM 2090 O O . SER A 1 262 ? -4.961 -14.103 13.772 1.00 90.19 262 SER A O 1
ATOM 2092 N N . ALA A 1 263 ? -5.039 -12.188 12.589 1.00 88.44 263 ALA A N 1
ATOM 2093 C CA . ALA A 1 263 ? -5.953 -12.697 11.577 1.00 88.44 263 ALA A CA 1
ATOM 2094 C C . ALA A 1 263 ? -5.301 -13.863 10.796 1.00 88.44 263 ALA A C 1
ATOM 2096 O O . ALA A 1 263 ? -4.068 -13.978 10.775 1.00 88.44 263 ALA A O 1
ATOM 2097 N N . PRO A 1 264 ? -6.103 -14.747 10.178 1.00 88.62 264 PRO A N 1
ATOM 2098 C CA . PRO A 1 264 ? -5.584 -15.747 9.251 1.00 88.62 264 PRO A CA 1
ATOM 2099 C C . PRO A 1 264 ? -4.817 -15.081 8.101 1.00 88.62 264 PRO A C 1
ATOM 2101 O O . PRO A 1 264 ? -5.125 -13.956 7.712 1.00 88.62 264 PRO A O 1
ATOM 2104 N N . GLU A 1 265 ? -3.822 -15.789 7.566 1.00 85.00 265 GLU A N 1
ATOM 2105 C CA . GLU A 1 265 ? -3.014 -15.295 6.451 1.00 85.00 265 GLU A CA 1
ATOM 2106 C C . GLU A 1 265 ? -3.886 -15.079 5.205 1.00 85.00 265 GLU A C 1
ATOM 2108 O O . GLU A 1 265 ? -4.643 -15.965 4.799 1.00 85.00 265 GLU A O 1
ATOM 2113 N N . ASP A 1 266 ? -3.784 -13.888 4.611 1.00 86.94 266 ASP A N 1
ATOM 2114 C CA . ASP A 1 266 ? -4.486 -13.543 3.380 1.00 86.94 266 ASP A CA 1
ATOM 2115 C C . ASP A 1 266 ? -3.777 -14.194 2.180 1.00 86.94 266 ASP A C 1
ATOM 2117 O O . ASP A 1 266 ? -2.579 -13.995 1.947 1.00 86.94 266 ASP A O 1
ATOM 2121 N N . GLN A 1 267 ? -4.524 -14.993 1.414 1.00 86.50 267 GLN A N 1
ATOM 2122 C CA . GLN A 1 267 ? -3.993 -15.761 0.284 1.00 86.50 267 GLN A CA 1
ATOM 2123 C C . GLN A 1 267 ? -3.383 -14.858 -0.795 1.00 86.50 267 GLN A C 1
ATOM 2125 O O . GLN A 1 267 ? -2.349 -15.193 -1.380 1.00 86.50 267 GLN A O 1
ATOM 2130 N N . HIS A 1 268 ? -3.991 -13.701 -1.045 1.00 85.75 268 HIS A N 1
ATOM 2131 C CA . HIS A 1 268 ? -3.539 -12.766 -2.060 1.00 85.75 268 HIS A CA 1
ATOM 2132 C C . HIS A 1 268 ? -2.288 -12.002 -1.612 1.00 85.75 268 HIS A C 1
ATOM 2134 O O . HIS A 1 268 ? -1.359 -11.823 -2.409 1.00 85.75 268 HIS A O 1
ATOM 2140 N N . GLU A 1 269 ? -2.200 -11.603 -0.341 1.00 85.06 269 GLU A N 1
ATOM 2141 C CA . GLU A 1 269 ? -0.965 -11.017 0.199 1.00 85.06 269 GLU A CA 1
ATOM 2142 C C . GLU A 1 269 ? 0.196 -12.020 0.197 1.00 85.06 269 GLU A C 1
ATOM 2144 O O . GLU A 1 269 ? 1.310 -11.679 -0.225 1.00 85.06 269 GLU A O 1
ATOM 2149 N N . ALA A 1 270 ? -0.067 -13.273 0.579 1.00 87.19 270 ALA A N 1
ATOM 2150 C CA . ALA A 1 270 ? 0.916 -14.351 0.532 1.00 87.19 270 ALA A CA 1
ATOM 2151 C C . ALA A 1 270 ? 1.417 -14.599 -0.902 1.00 87.19 270 ALA A C 1
ATOM 2153 O O . ALA A 1 270 ? 2.630 -14.659 -1.140 1.00 87.19 270 ALA A O 1
ATOM 2154 N N . ALA A 1 271 ? 0.508 -14.652 -1.883 1.00 86.19 271 ALA A N 1
ATOM 2155 C CA . ALA A 1 271 ? 0.852 -14.804 -3.295 1.00 86.19 271 ALA A CA 1
ATOM 2156 C C . ALA A 1 271 ? 1.718 -13.639 -3.808 1.00 86.19 271 ALA A C 1
ATOM 2158 O O . ALA A 1 271 ? 2.752 -13.864 -4.445 1.00 86.19 271 ALA A O 1
ATOM 2159 N N . LYS A 1 272 ? 1.359 -12.388 -3.480 1.00 86.88 272 LYS A N 1
ATOM 2160 C CA . LYS A 1 272 ? 2.160 -11.201 -3.832 1.00 86.88 272 LYS A CA 1
ATOM 2161 C C . LYS A 1 272 ? 3.566 -11.265 -3.237 1.00 86.88 272 LYS A C 1
ATOM 2163 O O . LYS A 1 272 ? 4.545 -11.006 -3.943 1.00 86.88 272 LYS A O 1
ATOM 2168 N N . LYS A 1 273 ? 3.688 -11.632 -1.958 1.00 87.75 273 LYS A N 1
ATOM 2169 C CA . LYS A 1 273 ? 4.981 -11.761 -1.273 1.00 87.75 273 LYS A CA 1
ATOM 2170 C C . LYS A 1 273 ? 5.844 -12.853 -1.904 1.00 87.75 273 LYS A C 1
ATOM 2172 O O . LYS A 1 273 ? 7.035 -12.628 -2.113 1.00 87.75 273 LYS A O 1
ATOM 2177 N N . ALA A 1 274 ? 5.250 -13.988 -2.271 1.00 87.50 274 ALA A N 1
ATOM 2178 C CA . ALA A 1 274 ? 5.948 -15.079 -2.947 1.00 87.50 274 ALA A CA 1
ATOM 2179 C C . ALA A 1 274 ? 6.478 -14.661 -4.329 1.00 87.50 274 ALA A C 1
ATOM 2181 O O . ALA A 1 274 ? 7.640 -14.918 -4.644 1.00 87.50 274 ALA A O 1
ATOM 2182 N N . VAL A 1 275 ? 5.667 -13.961 -5.132 1.00 88.38 275 VAL A N 1
ATOM 2183 C CA . VAL A 1 275 ? 6.094 -13.443 -6.444 1.00 88.38 275 VAL A CA 1
ATOM 2184 C C . VAL A 1 275 ? 7.225 -12.427 -6.288 1.00 88.38 275 VAL A C 1
ATOM 2186 O O . VAL A 1 275 ? 8.230 -12.525 -6.992 1.00 88.38 275 VAL A O 1
ATOM 2189 N N . LYS A 1 276 ? 7.105 -11.491 -5.339 1.00 88.19 276 LYS A N 1
ATOM 2190 C CA . LYS A 1 276 ? 8.152 -10.498 -5.059 1.00 88.19 276 LYS A CA 1
ATOM 2191 C C . LYS A 1 276 ? 9.456 -11.164 -4.617 1.00 88.19 276 LYS A C 1
ATOM 2193 O O . LYS A 1 276 ? 10.509 -10.828 -5.149 1.00 88.19 276 LYS A O 1
ATOM 2198 N N . ALA A 1 277 ? 9.385 -12.139 -3.711 1.00 89.19 277 ALA A N 1
ATOM 2199 C CA . ALA A 1 277 ? 10.551 -12.893 -3.256 1.00 89.19 277 ALA A CA 1
ATOM 2200 C C . ALA A 1 277 ? 11.200 -13.695 -4.398 1.00 89.19 277 ALA A C 1
ATOM 2202 O O . ALA A 1 277 ? 12.424 -13.747 -4.506 1.00 89.19 277 ALA A O 1
ATOM 2203 N N . ALA A 1 278 ? 10.398 -14.286 -5.288 1.00 87.19 278 ALA A N 1
ATOM 2204 C CA . ALA A 1 278 ? 10.904 -14.993 -6.460 1.00 87.19 278 ALA A CA 1
ATOM 2205 C C . ALA A 1 278 ? 11.584 -14.046 -7.463 1.00 87.19 278 ALA A C 1
ATOM 2207 O O . ALA A 1 278 ? 12.623 -14.399 -8.022 1.00 87.19 278 ALA A O 1
ATOM 2208 N N . ASP A 1 279 ? 11.030 -12.854 -7.691 1.00 86.12 279 ASP A N 1
ATOM 2209 C CA . ASP A 1 279 ? 11.629 -11.832 -8.557 1.00 86.12 279 ASP A CA 1
ATOM 2210 C C . ASP A 1 279 ? 12.929 -11.275 -7.957 1.00 86.12 279 ASP A C 1
ATOM 2212 O O . ASP A 1 279 ? 13.940 -11.147 -8.646 1.00 86.12 279 ASP A O 1
ATOM 2216 N N . GLU A 1 280 ? 12.954 -11.044 -6.645 1.00 85.69 280 GLU A N 1
ATOM 2217 C CA . GLU A 1 280 ? 14.152 -10.627 -5.917 1.00 85.69 280 GLU A CA 1
ATOM 2218 C C . GLU A 1 280 ? 15.255 -11.692 -5.965 1.00 85.69 280 GLU A C 1
ATOM 2220 O O . GLU A 1 280 ? 16.408 -11.372 -6.259 1.00 85.69 280 GLU A O 1
ATOM 2225 N N . LEU A 1 281 ? 14.904 -12.970 -5.794 1.00 84.00 281 LEU A N 1
ATOM 2226 C CA . LEU A 1 281 ? 15.836 -14.088 -5.955 1.00 84.00 281 LEU A CA 1
ATOM 2227 C C . LEU A 1 281 ? 16.342 -14.216 -7.400 1.00 84.00 281 LEU A C 1
ATOM 2229 O O . LEU A 1 281 ? 17.500 -14.556 -7.637 1.00 84.00 281 LEU A O 1
ATOM 2233 N N . ARG A 1 282 ? 15.489 -13.950 -8.395 1.00 79.38 282 ARG A N 1
ATOM 2234 C CA . ARG A 1 282 ? 15.905 -13.916 -9.805 1.00 79.38 282 ARG A CA 1
ATOM 2235 C C . ARG A 1 282 ? 16.866 -12.761 -10.070 1.00 79.38 282 ARG A C 1
ATOM 2237 O O . ARG A 1 282 ? 17.844 -12.961 -10.784 1.00 79.38 282 ARG A O 1
ATOM 2244 N N . ARG A 1 283 ? 16.627 -11.583 -9.485 1.00 75.19 283 ARG A N 1
ATOM 2245 C CA . ARG A 1 283 ? 17.552 -10.440 -9.564 1.00 75.19 283 ARG A CA 1
ATOM 2246 C C . ARG A 1 283 ? 18.869 -10.716 -8.851 1.00 75.19 283 ARG A C 1
ATOM 2248 O O . ARG A 1 283 ? 19.908 -10.314 -9.358 1.00 75.19 283 ARG A O 1
ATOM 2255 N N . SER A 1 284 ? 18.857 -11.392 -7.704 1.00 72.69 284 SER A N 1
ATOM 2256 C CA . SER A 1 284 ? 20.093 -11.728 -6.991 1.00 72.69 284 SER A CA 1
ATOM 2257 C C . SER A 1 284 ? 20.915 -12.791 -7.720 1.00 72.69 284 SER A C 1
ATOM 2259 O O . SER A 1 284 ? 22.124 -12.644 -7.804 1.00 72.69 284 SER A O 1
ATOM 2261 N N . LYS A 1 285 ? 20.284 -13.800 -8.335 1.00 68.62 285 LYS A N 1
ATOM 2262 C CA . LYS A 1 285 ? 20.987 -14.820 -9.139 1.00 68.62 285 LYS A CA 1
ATOM 2263 C C . LYS A 1 285 ? 21.514 -14.323 -10.487 1.00 68.62 285 LYS A C 1
ATOM 2265 O O . LYS A 1 285 ? 22.364 -14.985 -11.063 1.00 68.62 285 LYS A O 1
ATOM 2270 N N . ARG A 1 286 ? 20.991 -13.211 -11.012 1.00 61.03 286 ARG A N 1
ATOM 2271 C CA . ARG A 1 286 ? 21.514 -12.558 -12.226 1.00 61.03 286 ARG A CA 1
ATOM 2272 C C . ARG A 1 286 ? 22.715 -11.647 -11.961 1.00 61.03 286 ARG A C 1
ATOM 2274 O O . ARG A 1 286 ? 23.264 -11.127 -12.922 1.00 61.03 286 ARG A O 1
ATOM 2281 N N . ARG A 1 287 ? 23.092 -11.427 -10.697 1.00 52.78 287 ARG A N 1
ATOM 2282 C CA . ARG A 1 287 ? 24.333 -10.731 -10.349 1.00 52.78 287 ARG A CA 1
ATOM 2283 C C . ARG A 1 287 ? 25.478 -11.736 -10.397 1.00 52.78 287 ARG A C 1
ATOM 2285 O O . ARG A 1 287 ? 25.717 -12.450 -9.425 1.00 52.78 287 ARG A O 1
ATOM 2292 N N . ASP A 1 288 ? 26.132 -11.825 -11.550 1.00 53.25 288 ASP A N 1
ATOM 2293 C CA . ASP A 1 288 ? 27.440 -12.464 -11.650 1.00 53.25 288 ASP A CA 1
ATOM 2294 C C . ASP A 1 288 ? 28.456 -11.586 -10.883 1.00 53.25 288 ASP A C 1
ATOM 2296 O O . ASP A 1 288 ? 28.527 -10.387 -11.149 1.00 53.25 288 ASP A O 1
ATOM 2300 N N . PRO A 1 289 ? 29.255 -12.129 -9.942 1.00 52.69 289 PRO A N 1
ATOM 2301 C CA . PRO A 1 289 ? 30.205 -11.336 -9.149 1.00 52.69 289 PRO A CA 1
ATOM 2302 C C . PRO A 1 289 ? 31.283 -10.608 -9.971 1.00 52.69 289 PRO A C 1
ATOM 2304 O O . PRO A 1 289 ? 31.936 -9.703 -9.459 1.00 52.69 289 PRO A O 1
ATOM 2307 N N . GLU A 1 290 ? 31.496 -11.007 -11.229 1.00 51.19 290 GLU A N 1
ATOM 2308 C CA . GLU A 1 290 ? 32.421 -10.336 -12.153 1.00 51.19 290 GLU A CA 1
ATOM 2309 C C . GLU A 1 290 ? 31.810 -9.104 -12.841 1.00 51.19 290 GLU A C 1
ATOM 2311 O O . GLU A 1 290 ? 32.563 -8.213 -13.236 1.00 51.19 290 GLU A O 1
ATOM 2316 N N . ASP A 1 291 ? 30.478 -9.001 -12.937 1.00 49.31 291 ASP A N 1
ATOM 2317 C CA . ASP A 1 291 ? 29.812 -7.805 -13.473 1.00 49.31 291 ASP A CA 1
ATOM 2318 C C . ASP A 1 291 ? 29.824 -6.657 -12.430 1.00 49.31 291 ASP A C 1
ATOM 2320 O O . ASP A 1 291 ? 29.947 -5.491 -12.797 1.00 49.31 291 ASP A O 1
ATOM 2324 N N . ASP A 1 292 ? 29.869 -6.953 -11.121 1.00 46.88 292 ASP A N 1
ATOM 2325 C CA . ASP A 1 292 ? 29.924 -5.948 -10.035 1.00 46.88 292 ASP A CA 1
ATOM 2326 C C . ASP A 1 292 ? 31.257 -5.156 -9.961 1.00 46.88 292 ASP A C 1
ATOM 2328 O O . ASP A 1 292 ? 31.325 -4.115 -9.305 1.00 46.88 292 ASP A O 1
ATOM 2332 N N . LEU A 1 293 ? 32.315 -5.587 -10.664 1.00 49.50 293 LEU A N 1
ATOM 2333 C CA . LEU A 1 293 ? 33.563 -4.814 -10.812 1.00 49.50 293 LEU A CA 1
ATOM 2334 C C . LEU A 1 293 ? 33.470 -3.710 -11.884 1.00 49.50 293 LEU A C 1
ATOM 2336 O O . LEU A 1 293 ? 34.364 -2.867 -11.961 1.00 49.50 293 LEU A O 1
ATOM 2340 N N . PHE A 1 294 ? 32.402 -3.691 -12.691 1.00 46.44 294 PHE A N 1
ATOM 2341 C CA . PHE A 1 294 ? 32.141 -2.659 -13.705 1.00 46.44 294 PHE A CA 1
ATOM 2342 C C . PHE A 1 294 ? 30.728 -2.048 -13.638 1.00 46.44 294 PHE A C 1
ATOM 2344 O O . PHE A 1 294 ? 30.542 -0.950 -14.157 1.00 46.44 294 PHE A O 1
ATOM 2351 N N . ASP A 1 295 ? 29.766 -2.693 -12.972 1.00 45.03 295 ASP A N 1
ATOM 2352 C CA . ASP A 1 295 ? 28.372 -2.239 -12.824 1.00 45.03 295 ASP A CA 1
ATOM 2353 C C . ASP A 1 295 ? 28.054 -1.652 -11.432 1.00 45.03 295 ASP A C 1
ATOM 2355 O O . ASP A 1 295 ? 26.893 -1.445 -11.075 1.00 45.03 295 ASP A O 1
ATOM 2359 N N . GLY A 1 296 ? 29.080 -1.301 -10.652 1.00 43.34 296 GLY A N 1
ATOM 2360 C CA . GLY A 1 296 ? 28.933 -0.645 -9.347 1.00 43.34 296 GLY A CA 1
ATOM 2361 C C . GLY A 1 296 ? 28.386 0.792 -9.373 1.00 43.34 296 GLY A C 1
ATOM 2362 O O . GLY A 1 296 ? 28.243 1.382 -8.308 1.00 43.34 296 GLY A O 1
ATOM 2363 N N . ASP A 1 297 ? 28.074 1.374 -10.539 1.00 44.78 297 ASP A N 1
ATOM 2364 C CA . ASP A 1 297 ? 27.583 2.763 -10.615 1.00 44.78 297 ASP A CA 1
ATOM 2365 C C . ASP A 1 297 ? 26.621 3.037 -11.800 1.00 44.78 297 ASP A C 1
ATOM 2367 O O . ASP A 1 297 ? 26.496 4.172 -12.260 1.00 44.78 297 ASP A O 1
ATOM 2371 N N . THR A 1 298 ? 25.951 2.025 -12.382 1.00 49.56 298 THR A N 1
ATOM 2372 C CA . THR A 1 298 ? 25.228 2.225 -13.665 1.00 49.56 298 THR A CA 1
ATOM 2373 C C . THR A 1 298 ? 23.869 1.535 -13.788 1.00 49.56 298 THR A C 1
ATOM 2375 O O . THR A 1 298 ? 23.595 0.885 -14.787 1.00 49.56 298 THR A O 1
ATOM 2378 N N . VAL A 1 299 ? 22.935 1.750 -12.854 1.00 45.81 299 VAL A N 1
ATOM 2379 C CA . VAL A 1 299 ? 21.499 1.606 -13.189 1.00 45.81 299 VAL A CA 1
ATOM 2380 C C . VAL A 1 299 ? 20.644 2.653 -12.468 1.00 45.81 299 VAL A C 1
ATOM 2382 O O . VAL A 1 299 ? 19.789 2.349 -11.642 1.00 45.81 299 VAL A O 1
ATOM 2385 N N . GLY A 1 300 ? 20.861 3.923 -12.804 1.00 41.47 300 GLY A N 1
ATOM 2386 C CA . GLY A 1 300 ? 19.888 4.992 -12.582 1.00 41.47 300 GLY A CA 1
ATOM 2387 C C . GLY A 1 300 ? 19.598 5.697 -13.912 1.00 41.47 300 GLY A C 1
ATOM 2388 O O . GLY A 1 300 ? 20.539 5.894 -14.685 1.00 41.47 300 GLY A O 1
ATOM 2389 N N . PRO A 1 301 ? 18.350 6.107 -14.211 1.00 37.69 301 PRO A N 1
ATOM 2390 C CA . PRO A 1 301 ? 17.968 6.774 -15.466 1.00 37.69 301 PRO A CA 1
ATOM 2391 C C . PRO A 1 301 ? 18.489 8.227 -15.586 1.00 37.69 301 PRO A C 1
ATOM 2393 O O . PRO A 1 301 ? 17.810 9.102 -16.114 1.00 37.69 301 PRO A O 1
ATOM 2396 N N . GLY A 1 302 ? 19.702 8.492 -15.096 1.00 41.41 302 GLY A N 1
ATOM 2397 C CA . GLY A 1 302 ? 20.354 9.802 -15.101 1.00 41.41 302 GLY A CA 1
ATOM 2398 C C . GLY A 1 302 ? 21.876 9.765 -14.916 1.00 41.41 302 GLY A C 1
ATOM 2399 O O . GLY A 1 302 ? 22.476 10.816 -14.712 1.00 41.41 302 GLY A O 1
ATOM 2400 N N . ALA A 1 303 ? 22.521 8.595 -14.979 1.00 41.44 303 ALA A N 1
ATOM 2401 C CA . ALA A 1 303 ? 23.973 8.499 -14.842 1.00 41.44 303 ALA A CA 1
ATOM 2402 C C . ALA A 1 303 ? 24.678 8.952 -16.135 1.00 41.44 303 ALA A C 1
ATOM 2404 O O . ALA A 1 303 ? 24.947 8.168 -17.045 1.00 41.44 303 ALA A O 1
ATOM 2405 N N . VAL A 1 304 ? 24.967 10.250 -16.218 1.00 44.66 304 VAL A N 1
ATOM 2406 C CA . VAL A 1 304 ? 25.960 10.807 -17.138 1.00 44.66 304 VAL A CA 1
ATOM 2407 C C . VAL A 1 304 ? 27.339 10.462 -16.569 1.00 44.66 304 VAL A C 1
ATOM 2409 O O . VAL A 1 304 ? 27.734 11.007 -15.547 1.00 44.66 304 VAL A O 1
ATOM 2412 N N . PHE A 1 305 ? 28.007 9.501 -17.212 1.00 40.62 305 PHE A N 1
ATOM 2413 C CA . PHE A 1 305 ? 29.449 9.214 -17.216 1.00 40.62 305 PHE A CA 1
ATOM 2414 C C . PHE A 1 305 ? 30.287 9.745 -16.036 1.00 40.62 305 PHE A C 1
ATOM 2416 O O . PHE A 1 305 ? 30.619 10.928 -15.988 1.00 40.62 305 PHE A O 1
ATOM 2423 N N . ARG A 1 306 ? 30.777 8.845 -15.173 1.00 38.03 306 ARG A N 1
ATOM 2424 C CA . ARG A 1 306 ? 31.854 9.156 -14.221 1.00 38.03 306 ARG A CA 1
ATOM 2425 C C . ARG A 1 306 ? 33.105 8.322 -14.528 1.00 38.03 306 ARG A C 1
ATOM 2427 O O . ARG A 1 306 ? 33.217 7.179 -14.113 1.00 38.03 306 ARG A O 1
ATOM 2434 N N . PHE A 1 307 ? 34.050 8.935 -15.241 1.00 40.00 307 PHE A N 1
ATOM 2435 C CA . PHE A 1 307 ? 35.478 8.591 -15.215 1.00 40.00 307 PHE A CA 1
ATOM 2436 C C . PHE A 1 307 ? 36.246 9.906 -15.001 1.00 40.00 307 PHE A C 1
ATOM 2438 O O . PHE A 1 307 ? 36.599 10.581 -15.960 1.00 40.00 307 PHE A O 1
ATOM 2445 N N . GLU A 1 308 ? 36.439 10.338 -13.752 1.00 49.94 308 GLU A N 1
ATOM 2446 C CA . GLU A 1 308 ? 37.012 11.667 -13.441 1.00 49.94 308 GLU A CA 1
ATOM 2447 C C . GLU A 1 308 ? 38.488 11.843 -13.849 1.00 49.94 308 GLU A C 1
ATOM 2449 O O . GLU A 1 308 ? 38.972 12.975 -13.948 1.00 49.94 308 GLU A O 1
ATOM 2454 N N . GLU A 1 309 ? 39.218 10.755 -14.105 1.00 50.81 309 GLU A N 1
ATOM 2455 C CA . GLU A 1 309 ? 40.642 10.821 -14.464 1.00 50.81 309 GLU A CA 1
ATOM 2456 C C . GLU A 1 309 ? 40.890 10.893 -15.983 1.00 50.81 309 GLU A C 1
ATOM 2458 O O . GLU A 1 309 ? 41.805 11.601 -16.416 1.00 50.81 309 GLU A O 1
ATOM 2463 N N . ASP A 1 310 ? 40.050 10.249 -16.803 1.00 53.50 310 ASP A N 1
ATOM 2464 C CA . ASP A 1 310 ? 40.156 10.296 -18.272 1.00 53.50 310 ASP A CA 1
ATOM 2465 C C . ASP A 1 310 ? 39.499 11.547 -18.876 1.00 53.50 310 ASP A C 1
ATOM 2467 O O . ASP A 1 310 ? 39.972 12.061 -19.896 1.00 53.50 310 ASP A O 1
ATOM 2471 N N . THR A 1 311 ? 38.474 12.109 -18.224 1.00 58.66 311 THR A N 1
ATOM 2472 C CA . THR A 1 311 ? 37.777 13.318 -18.700 1.00 58.66 311 THR A CA 1
ATOM 2473 C C . THR A 1 311 ? 38.697 14.532 -18.751 1.00 58.66 311 THR A C 1
ATOM 2475 O O . THR A 1 311 ? 38.696 15.254 -19.743 1.00 58.66 311 THR A O 1
ATOM 2478 N N . LYS A 1 312 ? 39.583 14.714 -17.761 1.00 62.34 312 LYS A N 1
ATOM 2479 C CA . LYS A 1 312 ? 40.531 15.847 -17.740 1.00 62.34 312 LYS A CA 1
ATOM 2480 C C . LYS A 1 312 ? 41.493 15.843 -18.931 1.00 62.34 312 LYS A C 1
ATOM 2482 O O . LYS A 1 312 ? 41.838 16.908 -19.440 1.00 62.34 312 LYS A O 1
ATOM 2487 N N . LYS A 1 313 ? 41.941 14.663 -19.381 1.00 62.12 313 LYS A N 1
ATOM 2488 C CA . LYS A 1 313 ? 42.795 14.521 -20.576 1.00 62.12 313 LYS A CA 1
ATOM 2489 C C . LYS A 1 313 ? 41.980 14.665 -21.862 1.00 62.12 313 LYS A C 1
ATOM 2491 O O . LYS A 1 313 ? 42.440 15.323 -22.792 1.00 62.12 313 LYS A O 1
ATOM 2496 N N . GLN A 1 314 ? 40.775 14.095 -21.912 1.00 64.88 314 GLN A N 1
ATOM 2497 C CA . GLN A 1 314 ? 39.875 14.201 -23.065 1.00 64.88 314 GLN A CA 1
ATOM 2498 C C . GLN A 1 314 ? 39.375 15.632 -23.303 1.00 64.88 314 GLN A C 1
ATOM 2500 O O . GLN A 1 314 ? 39.248 16.039 -24.456 1.00 64.88 314 GLN A O 1
ATOM 2505 N N . ASP A 1 315 ? 39.170 16.424 -22.252 1.00 73.62 315 ASP A N 1
ATOM 2506 C CA . ASP A 1 315 ? 38.750 17.824 -22.364 1.00 73.62 315 ASP A CA 1
ATOM 2507 C C . ASP A 1 315 ? 39.867 18.731 -22.887 1.00 73.62 315 ASP A C 1
ATOM 2509 O O . ASP A 1 315 ? 39.611 19.637 -23.674 1.00 73.62 315 ASP A O 1
ATOM 2513 N N . GLN A 1 316 ? 41.133 18.440 -22.569 1.00 80.69 316 GLN A N 1
ATOM 2514 C CA . GLN A 1 316 ? 42.275 19.138 -23.182 1.00 80.69 316 GLN A CA 1
ATOM 2515 C C . GLN A 1 316 ? 42.455 18.811 -24.673 1.00 80.69 316 GLN A C 1
ATOM 2517 O O . GLN A 1 316 ? 43.172 19.524 -25.386 1.00 80.69 316 GLN A O 1
ATOM 2522 N N . LEU A 1 317 ? 41.876 17.702 -25.134 1.00 79.56 317 LEU A N 1
ATOM 2523 C CA . LEU A 1 317 ? 41.859 17.281 -26.533 1.00 79.56 317 LEU A CA 1
ATOM 2524 C C . LEU A 1 317 ? 40.581 17.725 -27.256 1.00 79.56 317 LEU A C 1
ATOM 2526 O O . LEU A 1 317 ? 40.470 17.518 -28.467 1.00 79.56 317 LEU A O 1
ATOM 2530 N N . ASP A 1 318 ? 39.639 18.351 -26.545 1.00 79.62 318 ASP A N 1
ATOM 2531 C CA . ASP A 1 318 ? 38.419 18.867 -27.145 1.00 79.62 318 ASP A CA 1
ATOM 2532 C C . ASP A 1 318 ? 38.731 19.997 -28.132 1.00 79.62 318 ASP A C 1
ATOM 2534 O O . ASP A 1 318 ? 39.606 20.833 -27.906 1.00 79.62 318 ASP A O 1
ATOM 2538 N N . GLY A 1 319 ? 38.071 19.972 -29.288 1.00 81.56 319 GLY A N 1
ATOM 2539 C CA . GLY A 1 319 ? 38.347 20.883 -30.404 1.00 81.56 319 GLY A CA 1
ATOM 2540 C C . GLY A 1 319 ? 39.661 20.640 -31.167 1.00 81.56 319 GLY A C 1
ATOM 2541 O O . GLY A 1 319 ? 39.871 21.270 -32.204 1.00 81.56 319 GLY A O 1
ATOM 2542 N N . LYS A 1 320 ? 40.535 19.716 -30.735 1.00 89.06 320 LYS A N 1
ATOM 2543 C CA . LYS A 1 320 ? 41.756 19.371 -31.484 1.00 89.06 320 LYS A CA 1
ATOM 2544 C C . LYS A 1 320 ? 41.462 18.304 -32.540 1.00 89.06 320 LYS A C 1
ATOM 2546 O O . LYS A 1 320 ? 41.172 17.148 -32.222 1.00 89.06 320 LYS A O 1
ATOM 2551 N N . VAL A 1 321 ? 41.577 18.696 -33.808 1.00 92.56 321 VAL A N 1
ATOM 2552 C CA . VAL A 1 321 ? 41.330 17.833 -34.971 1.00 92.56 321 VAL A CA 1
ATOM 2553 C C . VAL A 1 321 ? 42.567 17.810 -35.858 1.00 92.56 321 VAL A C 1
ATOM 2555 O O . VAL A 1 321 ? 43.059 18.861 -36.269 1.00 92.56 321 VAL A O 1
ATOM 2558 N N . LEU A 1 322 ? 43.068 16.616 -36.168 1.00 92.69 322 LEU A N 1
ATOM 2559 C CA . LEU A 1 322 ? 44.136 16.446 -37.149 1.00 92.69 322 LEU A CA 1
ATOM 2560 C C . LEU A 1 322 ? 43.515 16.377 -38.541 1.00 92.69 322 LEU A C 1
ATOM 2562 O O . LEU A 1 322 ? 42.558 15.635 -38.757 1.00 92.69 322 LEU A O 1
ATOM 2566 N N . ARG A 1 323 ? 44.054 17.155 -39.481 1.00 93.38 323 ARG A N 1
ATOM 2567 C CA . ARG A 1 323 ? 43.588 17.196 -40.868 1.00 93.38 323 ARG A CA 1
ATOM 2568 C C . ARG A 1 323 ? 44.688 16.700 -41.794 1.00 93.38 323 ARG A C 1
ATOM 2570 O O . ARG A 1 323 ? 45.727 17.349 -41.899 1.00 93.38 323 ARG A O 1
ATOM 2577 N N . PHE A 1 324 ? 44.422 15.610 -42.501 1.00 92.62 324 PHE A N 1
ATOM 2578 C CA . PHE A 1 324 ? 45.329 15.031 -43.487 1.00 92.62 324 PHE A CA 1
ATOM 2579 C C . PHE A 1 324 ? 44.742 15.161 -44.891 1.00 92.62 324 PHE A C 1
ATOM 2581 O O . PHE A 1 324 ? 43.542 14.978 -45.091 1.00 92.62 324 PHE A O 1
ATOM 2588 N N . TYR A 1 325 ? 45.595 15.467 -45.865 1.00 91.75 325 TYR A N 1
ATOM 2589 C CA . TYR A 1 325 ? 45.234 15.426 -47.278 1.00 91.75 325 TYR A CA 1
ATOM 2590 C C . TYR A 1 325 ? 45.651 14.072 -47.837 1.00 91.75 325 TYR A C 1
ATOM 2592 O O . TYR A 1 325 ? 46.835 13.741 -47.832 1.00 91.75 325 TYR A O 1
ATOM 2600 N N . ALA A 1 326 ? 44.674 13.298 -48.292 1.00 91.25 326 ALA A N 1
ATOM 2601 C CA . ALA A 1 326 ? 44.872 11.974 -48.855 1.00 91.25 326 ALA A CA 1
ATOM 2602 C C . ALA A 1 326 ? 44.484 11.971 -50.335 1.00 91.25 326 ALA A C 1
ATOM 2604 O O . ALA A 1 326 ? 43.679 12.785 -50.791 1.00 91.25 326 ALA A O 1
ATOM 2605 N N . CYS A 1 327 ? 45.042 11.036 -51.094 1.00 89.75 327 CYS A N 1
ATOM 2606 C CA . CYS A 1 327 ? 44.593 10.756 -52.448 1.00 89.75 327 CYS A CA 1
ATOM 2607 C C . CYS A 1 327 ? 44.240 9.275 -52.564 1.00 89.75 327 CYS A C 1
ATOM 2609 O O . CYS A 1 327 ? 45.048 8.410 -52.231 1.00 89.75 327 CYS A O 1
ATOM 2611 N N . TRP A 1 328 ? 43.041 8.986 -53.049 1.00 89.38 328 TRP A N 1
ATOM 2612 C CA . TRP A 1 328 ? 42.648 7.637 -53.417 1.00 89.38 328 TRP A CA 1
ATOM 2613 C C . TRP A 1 328 ? 42.969 7.433 -54.895 1.00 89.38 328 TRP A C 1
ATOM 2615 O O . TRP A 1 328 ? 42.380 8.080 -55.762 1.00 89.38 328 TRP A O 1
ATOM 2625 N N . ASP A 1 329 ? 43.952 6.581 -55.179 1.00 90.31 329 ASP A N 1
ATOM 2626 C CA . ASP A 1 329 ? 44.349 6.229 -56.539 1.00 90.31 329 ASP A CA 1
ATOM 2627 C C . ASP A 1 329 ? 43.645 4.944 -56.985 1.00 90.31 329 ASP A C 1
ATOM 2629 O O . ASP A 1 329 ? 44.104 3.842 -56.685 1.00 90.31 329 ASP A O 1
ATOM 2633 N N . ASP A 1 330 ? 42.530 5.089 -57.703 1.00 88.44 330 ASP A N 1
ATOM 2634 C CA . ASP A 1 330 ? 41.801 3.959 -58.290 1.00 88.44 330 ASP A CA 1
ATOM 2635 C C . ASP A 1 330 ? 42.126 3.758 -59.783 1.00 88.44 330 ASP A C 1
ATOM 2637 O O . ASP A 1 330 ? 41.435 3.035 -60.487 1.00 88.44 330 ASP A O 1
ATOM 2641 N N . THR A 1 331 ? 43.196 4.360 -60.317 1.00 86.50 331 THR A N 1
ATOM 2642 C CA . THR A 1 331 ? 43.499 4.339 -61.771 1.00 86.50 331 THR A CA 1
ATOM 2643 C C . THR A 1 331 ? 43.719 2.951 -62.380 1.00 86.50 331 THR A C 1
ATOM 2645 O O . THR A 1 331 ? 43.734 2.806 -63.599 1.00 86.50 331 THR A O 1
ATOM 2648 N N . LYS A 1 332 ? 43.882 1.918 -61.548 1.00 87.00 332 LYS A N 1
ATOM 2649 C CA . LYS A 1 332 ? 43.965 0.517 -61.986 1.00 87.00 332 LYS A CA 1
ATOM 2650 C C . LYS A 1 332 ? 42.601 -0.063 -62.390 1.00 87.00 332 LYS A C 1
ATOM 2652 O O . LYS A 1 332 ? 42.562 -1.099 -63.047 1.00 87.00 332 LYS A O 1
ATOM 2657 N N . SER A 1 333 ? 41.501 0.577 -61.995 1.00 89.44 333 SER A N 1
ATOM 2658 C CA . SER A 1 333 ? 40.135 0.220 -62.379 1.00 89.44 333 SER A CA 1
ATOM 2659 C C . SER A 1 333 ? 39.778 0.801 -63.753 1.00 89.44 333 SER A C 1
ATOM 2661 O O . SER A 1 333 ? 40.236 1.879 -64.123 1.00 89.44 333 SER A O 1
ATOM 2663 N N . THR A 1 334 ? 38.924 0.108 -64.512 1.00 83.25 334 THR A N 1
ATOM 2664 C CA . THR A 1 334 ? 38.544 0.465 -65.901 1.00 83.25 334 THR A CA 1
ATOM 2665 C C . THR A 1 334 ? 37.987 1.885 -66.078 1.00 83.25 334 THR A C 1
ATOM 2667 O O . THR A 1 334 ? 38.149 2.468 -67.146 1.00 83.25 334 THR A O 1
ATOM 2670 N N . PHE A 1 335 ? 37.387 2.463 -65.036 1.00 81.19 335 PHE A N 1
ATOM 2671 C CA . PHE A 1 335 ? 36.901 3.851 -65.004 1.00 81.19 335 PHE A CA 1
ATOM 2672 C C . PHE A 1 335 ? 37.449 4.635 -63.804 1.00 81.19 335 PHE A C 1
ATOM 2674 O O . PHE A 1 335 ? 36.891 5.660 -63.407 1.00 81.19 335 PHE A O 1
ATOM 2681 N N . GLY A 1 336 ? 38.513 4.130 -63.184 1.00 81.12 336 GLY A N 1
ATOM 2682 C CA . GLY A 1 336 ? 39.030 4.682 -61.947 1.00 81.12 336 GLY A CA 1
ATOM 2683 C C . GLY A 1 336 ? 39.784 5.991 -62.152 1.00 81.12 336 GLY A C 1
ATOM 2684 O O . GLY A 1 336 ? 40.408 6.244 -63.183 1.00 81.12 336 GLY A O 1
ATOM 2685 N N . GLN A 1 337 ? 39.707 6.859 -61.151 1.00 84.25 337 GLN A N 1
ATOM 2686 C CA . GLN A 1 337 ? 40.293 8.198 -61.167 1.00 84.25 337 GLN A CA 1
ATOM 2687 C C . GLN A 1 337 ? 41.081 8.421 -59.874 1.00 84.25 337 GLN A C 1
ATOM 2689 O O . GLN A 1 337 ? 40.840 7.750 -58.870 1.00 84.25 337 GLN A O 1
ATOM 2694 N N . LYS A 1 338 ? 42.015 9.380 -59.882 1.00 87.44 338 LYS A N 1
ATOM 2695 C CA . LYS A 1 338 ? 42.691 9.822 -58.655 1.00 87.44 338 LYS A CA 1
ATOM 2696 C C . LYS A 1 338 ? 41.853 10.883 -57.965 1.00 87.44 338 LYS A C 1
ATOM 2698 O O . LYS A 1 338 ? 41.622 11.946 -58.541 1.00 87.44 338 LYS A O 1
ATOM 2703 N N . LEU A 1 339 ? 41.426 10.604 -56.740 1.00 87.69 339 LEU A N 1
ATOM 2704 C CA . LEU A 1 339 ? 40.500 11.456 -56.005 1.00 87.69 339 LEU A CA 1
ATOM 2705 C C . LEU A 1 339 ? 41.135 12.031 -54.745 1.00 87.69 339 LEU A C 1
ATOM 2707 O O . LEU A 1 339 ? 41.644 11.267 -53.924 1.00 87.69 339 LEU A O 1
ATOM 2711 N N . PRO A 1 340 ? 41.133 13.363 -54.574 1.00 89.94 340 PRO A N 1
ATOM 2712 C CA . PRO A 1 340 ? 41.625 13.984 -53.359 1.00 89.94 340 PRO A CA 1
ATOM 2713 C C . PRO A 1 340 ? 40.561 13.925 -52.254 1.00 89.94 340 PRO A C 1
ATOM 2715 O O . PRO A 1 340 ? 39.415 14.335 -52.441 1.00 89.94 340 PRO A O 1
ATOM 2718 N N . PHE A 1 341 ? 40.968 13.474 -51.073 1.00 91.50 341 PHE A N 1
ATOM 2719 C CA . PHE A 1 341 ? 40.155 13.439 -49.862 1.00 91.50 341 PHE A CA 1
ATOM 2720 C C . PHE A 1 341 ? 40.830 14.214 -48.735 1.00 91.50 341 PHE A C 1
ATOM 2722 O O . PHE A 1 341 ? 42.052 14.367 -48.684 1.00 91.50 341 PHE A O 1
ATOM 2729 N N . VAL A 1 342 ? 40.014 14.687 -47.803 1.00 92.69 342 VAL A N 1
ATOM 2730 C CA . VAL A 1 342 ? 40.458 15.247 -46.532 1.00 92.69 342 VAL A CA 1
ATOM 2731 C C . VAL A 1 342 ? 39.997 14.313 -45.425 1.00 92.69 342 VAL A C 1
ATOM 2733 O O . VAL A 1 342 ? 38.807 14.037 -45.295 1.00 92.69 342 VAL A O 1
ATOM 2736 N N . ILE A 1 343 ? 40.945 13.830 -44.630 1.00 93.31 343 ILE A N 1
ATOM 2737 C CA . ILE A 1 343 ? 40.676 12.992 -43.464 1.00 93.31 343 ILE A CA 1
ATOM 2738 C C . ILE A 1 343 ? 40.775 13.873 -42.224 1.00 93.31 343 ILE A C 1
ATOM 2740 O O . ILE A 1 343 ? 41.803 14.512 -41.987 1.00 93.31 343 ILE A O 1
ATOM 2744 N N . TYR A 1 344 ? 39.711 13.889 -41.432 1.00 93.81 344 TYR A N 1
ATOM 2745 C CA . TYR A 1 344 ? 39.652 14.537 -40.130 1.00 93.81 344 TYR A CA 1
ATOM 2746 C C . TYR A 1 344 ? 39.725 13.472 -39.039 1.00 93.81 344 TYR A C 1
ATOM 2748 O O . TYR A 1 344 ? 38.888 12.575 -39.005 1.00 93.81 344 TYR A O 1
ATOM 2756 N N . TYR A 1 345 ? 40.703 13.571 -38.139 1.00 92.69 345 TYR A N 1
ATOM 2757 C CA . TYR A 1 345 ? 40.821 12.707 -36.963 1.00 92.69 345 TYR A CA 1
ATOM 2758 C C . TYR A 1 345 ? 40.565 13.512 -35.688 1.00 92.69 345 TYR A C 1
ATOM 2760 O O . TYR A 1 345 ? 41.268 14.483 -35.396 1.00 92.69 345 TYR A O 1
ATOM 2768 N N . TYR A 1 346 ? 39.569 13.096 -34.910 1.00 92.19 346 TYR A N 1
ATOM 2769 C CA . TYR A 1 346 ? 39.129 13.775 -33.694 1.00 92.19 346 TYR A CA 1
ATOM 2770 C C . TYR A 1 346 ? 39.785 13.152 -32.461 1.00 92.19 346 TYR A C 1
ATOM 2772 O O . TYR A 1 346 ? 39.327 12.115 -31.974 1.00 92.19 346 TYR A O 1
ATOM 2780 N N . LEU A 1 347 ? 40.800 13.826 -31.910 1.00 88.75 347 LEU A N 1
ATOM 2781 C CA . LEU A 1 347 ? 41.617 13.318 -30.797 1.00 88.75 347 LEU A CA 1
ATOM 2782 C C . LEU A 1 347 ? 40.810 13.026 -29.523 1.00 88.75 347 LEU A C 1
ATOM 2784 O O . LEU A 1 347 ? 41.140 12.098 -28.798 1.00 88.75 347 LEU A O 1
ATOM 2788 N N . LYS A 1 348 ? 39.731 13.774 -29.258 1.00 85.94 348 LYS A N 1
ATOM 2789 C CA . LYS A 1 348 ? 38.872 13.551 -28.080 1.00 85.94 348 LYS A CA 1
ATOM 2790 C C . LYS A 1 348 ? 38.124 12.213 -28.105 1.00 85.94 348 LYS A C 1
ATOM 2792 O O . LYS A 1 348 ? 37.819 11.661 -27.057 1.00 85.94 348 LYS A O 1
ATOM 2797 N N . THR A 1 349 ? 37.778 11.715 -29.291 1.00 84.06 349 THR A N 1
ATOM 2798 C CA . THR A 1 349 ? 36.840 10.579 -29.447 1.00 84.06 349 THR A CA 1
ATOM 2799 C C . THR A 1 349 ? 37.429 9.388 -30.196 1.00 84.06 349 THR A C 1
ATOM 2801 O O . THR A 1 349 ? 36.720 8.402 -30.396 1.00 84.06 349 THR A O 1
ATOM 2804 N N . ASP A 1 350 ? 38.676 9.508 -30.667 1.00 87.56 350 ASP A N 1
ATOM 2805 C CA . ASP A 1 350 ? 39.339 8.553 -31.563 1.00 87.56 350 ASP A CA 1
ATOM 2806 C C . ASP A 1 350 ? 38.452 8.130 -32.748 1.00 87.56 350 ASP A C 1
ATOM 2808 O O . ASP A 1 350 ? 38.385 6.970 -33.148 1.00 87.56 350 ASP A O 1
ATOM 2812 N N . THR A 1 351 ? 37.715 9.097 -33.300 1.00 90.06 351 THR A N 1
ATOM 2813 C CA . THR A 1 351 ? 36.876 8.908 -34.490 1.00 90.06 351 THR A CA 1
ATOM 2814 C C . THR A 1 351 ? 37.483 9.646 -35.665 1.00 90.06 351 THR A C 1
ATOM 2816 O O . THR A 1 351 ? 38.175 10.652 -35.488 1.00 90.06 351 THR A O 1
ATOM 2819 N N . LEU A 1 352 ? 37.184 9.167 -36.868 1.00 91.69 352 LEU A N 1
ATOM 2820 C CA . LEU A 1 352 ? 37.601 9.807 -38.101 1.00 91.69 352 LEU A CA 1
ATOM 2821 C C . LEU A 1 352 ? 36.433 10.019 -39.054 1.00 91.69 352 LEU A C 1
ATOM 2823 O O . LEU A 1 352 ? 35.441 9.290 -39.029 1.00 91.69 352 LEU A O 1
ATOM 2827 N N . GLU A 1 353 ? 36.571 11.043 -39.877 1.00 92.56 353 GLU A N 1
ATOM 2828 C CA . GLU A 1 353 ? 35.608 11.482 -40.877 1.00 92.56 353 GLU A CA 1
ATOM 2829 C C . GLU A 1 353 ? 36.362 11.760 -42.176 1.00 92.56 353 GLU A C 1
ATOM 2831 O O . GLU A 1 353 ? 37.448 12.344 -42.150 1.00 92.56 353 GLU A O 1
ATOM 2836 N N . VAL A 1 354 ? 35.819 11.314 -43.309 1.00 93.25 354 VAL A N 1
ATOM 2837 C CA . VAL A 1 354 ? 36.475 11.460 -44.616 1.00 93.25 354 VAL A CA 1
ATOM 2838 C C . VAL A 1 354 ? 35.578 12.284 -45.521 1.00 93.25 354 VAL A C 1
ATOM 2840 O O . VAL A 1 354 ? 34.474 11.858 -45.860 1.00 93.25 354 VAL A O 1
ATOM 2843 N N . ALA A 1 355 ? 36.064 13.455 -45.918 1.00 91.38 355 ALA A N 1
ATOM 2844 C CA . ALA A 1 355 ? 35.380 14.383 -46.806 1.00 91.38 355 ALA A CA 1
ATOM 2845 C C . ALA A 1 355 ? 36.041 14.396 -48.187 1.00 91.38 355 ALA A C 1
ATOM 2847 O O . ALA A 1 355 ? 37.268 14.351 -48.296 1.00 91.38 355 ALA A O 1
ATOM 2848 N N . GLU A 1 356 ? 35.244 14.482 -49.250 1.00 89.12 356 GLU A N 1
ATOM 2849 C CA . GLU A 1 356 ? 35.777 14.647 -50.605 1.00 89.12 356 GLU A CA 1
ATOM 2850 C C . GLU A 1 356 ? 36.231 16.098 -50.818 1.00 89.12 356 GLU A C 1
ATOM 2852 O O . GLU A 1 356 ? 35.512 17.060 -50.521 1.00 89.12 356 GLU A O 1
ATOM 2857 N N . HIS A 1 357 ? 37.456 16.274 -51.320 1.00 87.25 357 HIS A N 1
ATOM 2858 C CA . HIS A 1 357 ? 37.989 17.599 -51.609 1.00 87.25 357 HIS A CA 1
ATOM 2859 C C . HIS A 1 357 ? 37.512 18.064 -52.987 1.00 87.25 357 HIS A C 1
ATOM 2861 O O . HIS A 1 357 ? 38.107 17.746 -54.018 1.00 87.25 357 HIS A O 1
ATOM 2867 N N . HIS A 1 358 ? 36.440 18.851 -53.001 1.00 81.62 358 HIS A N 1
ATOM 2868 C CA . HIS A 1 358 ? 35.849 19.349 -54.237 1.00 81.62 358 HIS A CA 1
ATOM 2869 C C . HIS A 1 358 ? 36.669 20.496 -54.828 1.00 81.62 358 HIS A C 1
ATOM 2871 O O . HIS A 1 358 ? 37.023 21.456 -54.142 1.00 81.62 358 HIS A O 1
ATOM 2877 N N . ARG A 1 359 ? 36.922 20.421 -56.136 1.00 81.06 359 ARG A N 1
ATOM 2878 C CA . ARG A 1 359 ? 37.428 21.540 -56.938 1.00 81.06 359 ARG A CA 1
ATOM 2879 C C . ARG A 1 359 ? 36.316 22.053 -57.849 1.00 81.06 359 ARG A C 1
ATOM 2881 O O . ARG A 1 359 ? 35.387 21.320 -58.174 1.00 81.06 359 ARG A O 1
ATOM 2888 N N . ALA A 1 360 ? 36.408 23.313 -58.264 1.00 83.31 360 ALA A N 1
ATOM 2889 C CA . ALA A 1 360 ? 35.483 23.852 -59.254 1.00 83.31 360 ALA A CA 1
ATOM 2890 C C . ALA A 1 360 ? 35.586 23.056 -60.567 1.00 83.31 360 ALA A C 1
ATOM 2892 O O . ALA A 1 360 ? 36.680 22.650 -60.961 1.00 83.31 360 ALA A O 1
ATOM 2893 N N . ASN A 1 361 ? 34.453 22.868 -61.247 1.00 83.31 361 ASN A N 1
ATOM 2894 C CA . ASN A 1 361 ? 34.362 22.215 -62.558 1.00 83.31 361 ASN A CA 1
ATOM 2895 C C . ASN A 1 361 ? 34.833 20.743 -62.595 1.00 83.31 361 ASN A C 1
ATOM 2897 O O . ASN A 1 361 ? 35.282 20.272 -63.635 1.00 83.31 361 ASN A O 1
ATOM 2901 N N . THR A 1 362 ? 34.723 19.993 -61.492 1.00 79.56 362 THR A N 1
ATOM 2902 C CA . THR A 1 362 ? 35.055 18.550 -61.456 1.00 79.56 362 THR A CA 1
ATOM 2903 C C . THR A 1 362 ? 34.014 17.658 -62.133 1.00 79.56 362 THR A C 1
ATOM 2905 O O . THR A 1 362 ? 34.294 16.489 -62.382 1.00 79.56 362 THR A O 1
ATOM 2908 N N . GLY A 1 363 ? 32.815 18.182 -62.414 1.00 80.19 363 GLY A N 1
ATOM 2909 C CA . GLY A 1 363 ? 31.723 17.429 -63.043 1.00 80.19 363 GLY A CA 1
ATOM 2910 C C . GLY A 1 363 ? 31.109 16.342 -62.153 1.00 80.19 363 GLY A C 1
ATOM 2911 O O . GLY A 1 363 ? 30.369 15.500 -62.653 1.00 80.19 363 GLY A O 1
ATOM 2912 N N . ARG A 1 364 ? 31.420 16.345 -60.851 1.00 77.31 364 ARG A N 1
ATOM 2913 C CA . ARG A 1 364 ? 30.875 15.416 -59.854 1.00 77.31 364 ARG A CA 1
ATOM 2914 C C . ARG A 1 364 ? 29.814 16.095 -59.002 1.00 77.31 364 ARG A C 1
ATOM 2916 O O . ARG A 1 364 ? 29.918 17.290 -58.725 1.00 77.31 364 ARG A O 1
ATOM 2923 N N . ASP A 1 365 ? 28.818 15.316 -58.597 1.00 81.06 365 ASP A N 1
ATOM 2924 C CA . ASP A 1 365 ? 27.786 15.755 -57.660 1.00 81.06 365 ASP A CA 1
ATOM 2925 C C . ASP A 1 365 ? 28.440 16.126 -56.316 1.00 81.06 365 ASP A C 1
ATOM 2927 O O . ASP A 1 365 ? 29.237 15.328 -55.811 1.00 81.06 365 ASP A O 1
ATOM 2931 N N . PRO A 1 366 ? 28.192 17.325 -55.754 1.00 78.75 366 PRO A N 1
ATOM 2932 C CA . PRO A 1 366 ? 28.823 17.753 -54.511 1.00 78.75 366 PRO A CA 1
ATOM 2933 C C . PRO A 1 366 ? 28.323 16.941 -53.309 1.00 78.75 366 PRO A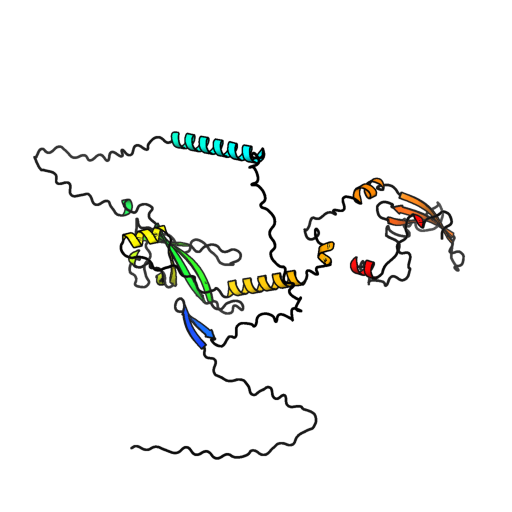 C 1
ATOM 2935 O O . PRO A 1 366 ? 27.393 17.347 -52.609 1.00 78.75 366 PRO A O 1
ATOM 2938 N N . PHE A 1 367 ? 28.970 15.807 -53.031 1.00 77.81 367 PHE A N 1
ATOM 2939 C CA . PHE A 1 367 ? 28.658 14.984 -51.869 1.00 77.81 367 PHE A CA 1
ATOM 2940 C C . PHE A 1 367 ? 29.625 15.285 -50.716 1.00 77.81 367 PHE A C 1
ATOM 2942 O O . PHE A 1 367 ? 30.819 15.019 -50.822 1.00 77.81 367 PHE A O 1
ATOM 2949 N N . PRO A 1 368 ? 29.161 15.829 -49.579 1.00 78.31 368 PRO A N 1
ATOM 2950 C CA . PRO A 1 368 ? 30.058 16.422 -48.587 1.00 78.31 368 PRO A CA 1
ATOM 2951 C C . PRO A 1 368 ? 30.993 15.414 -47.895 1.00 78.31 368 PRO A C 1
ATOM 2953 O O . PRO A 1 368 ? 32.082 15.801 -47.474 1.00 78.31 368 PRO A O 1
ATOM 2956 N N . LEU A 1 369 ? 30.599 14.139 -47.765 1.00 86.44 369 LEU A N 1
ATOM 2957 C CA . LEU A 1 369 ? 31.324 13.135 -46.977 1.00 86.44 369 LEU A CA 1
ATOM 2958 C C . LEU A 1 369 ? 31.393 11.782 -47.680 1.00 86.44 369 LEU A C 1
ATOM 2960 O O . LEU A 1 369 ? 30.362 11.195 -47.972 1.00 86.44 369 LEU A O 1
ATOM 2964 N N . LEU A 1 370 ? 32.590 11.221 -47.833 1.00 88.38 370 LEU A N 1
ATOM 2965 C CA . LEU A 1 370 ? 32.751 9.817 -48.216 1.00 88.38 370 LEU A CA 1
ATOM 2966 C C . LEU A 1 370 ? 32.415 8.887 -47.040 1.00 88.38 370 LEU A C 1
ATOM 2968 O O . LEU A 1 370 ? 31.744 7.871 -47.210 1.00 88.38 370 LEU A O 1
ATOM 2972 N N . LEU A 1 371 ? 32.874 9.243 -45.836 1.00 89.19 371 LEU A N 1
ATOM 2973 C CA . LEU A 1 371 ? 32.669 8.466 -44.615 1.00 89.19 371 LEU A CA 1
ATOM 2974 C C . LEU A 1 371 ? 32.209 9.384 -43.486 1.00 89.19 371 LEU A C 1
ATOM 2976 O O . LEU A 1 371 ? 32.915 10.319 -43.104 1.00 89.19 371 LEU A O 1
ATOM 2980 N N . ARG A 1 372 ? 31.034 9.083 -42.924 1.00 88.50 372 ARG A N 1
ATOM 2981 C CA . ARG A 1 372 ? 30.520 9.770 -41.731 1.00 88.50 372 ARG A CA 1
ATOM 2982 C C . ARG A 1 372 ? 31.400 9.451 -40.527 1.00 88.50 372 ARG A C 1
ATOM 2984 O O . ARG A 1 372 ? 31.892 8.334 -40.408 1.00 88.50 372 ARG A O 1
ATOM 2991 N N . ARG A 1 373 ? 31.519 10.409 -39.607 1.00 90.12 373 ARG A N 1
ATOM 2992 C CA . ARG A 1 373 ? 32.314 10.283 -38.382 1.00 90.12 373 ARG A CA 1
ATOM 2993 C C . ARG A 1 373 ? 32.059 8.961 -37.650 1.00 90.12 373 ARG A C 1
ATOM 2995 O O . ARG A 1 373 ? 30.975 8.738 -37.110 1.00 90.12 373 ARG A O 1
ATOM 3002 N N . CYS A 1 374 ? 33.072 8.104 -37.604 1.00 87.62 374 CYS A N 1
ATOM 3003 C CA . CYS A 1 374 ? 33.017 6.812 -36.925 1.00 87.62 374 CYS A CA 1
ATOM 3004 C C . CYS A 1 374 ? 34.408 6.362 -36.460 1.00 87.62 374 CYS A C 1
ATOM 3006 O O . CYS A 1 374 ? 35.425 6.884 -36.911 1.00 87.62 374 CYS A O 1
ATOM 3008 N N . GLN A 1 375 ? 34.465 5.375 -35.565 1.00 87.50 375 GLN A N 1
ATOM 3009 C CA . GLN A 1 375 ? 35.718 4.673 -35.280 1.00 87.50 375 GLN A CA 1
ATOM 3010 C C . GLN A 1 375 ? 35.968 3.675 -36.410 1.00 87.50 375 GLN A C 1
ATOM 3012 O O . GLN A 1 375 ? 35.175 2.751 -36.597 1.00 87.50 375 GLN A O 1
ATOM 3017 N N . LEU A 1 376 ? 37.039 3.879 -37.180 1.00 87.44 376 LEU A N 1
ATOM 3018 C CA . LEU A 1 376 ? 37.353 3.022 -38.320 1.00 87.44 376 LEU A CA 1
ATOM 3019 C C . LEU A 1 376 ? 38.112 1.775 -37.846 1.00 87.44 376 LEU A C 1
ATOM 3021 O O . LEU A 1 376 ? 39.179 1.909 -37.237 1.00 87.44 376 LEU A O 1
ATOM 3025 N N . PRO A 1 377 ? 37.594 0.568 -38.103 1.00 87.12 377 PRO A N 1
ATOM 3026 C CA . PRO A 1 377 ? 38.298 -0.664 -37.787 1.00 87.12 377 PRO A CA 1
ATOM 3027 C C . PRO A 1 377 ? 39.452 -0.923 -38.763 1.00 87.12 377 PRO A C 1
ATOM 3029 O O . PRO A 1 377 ? 39.336 -0.653 -39.956 1.00 87.12 377 PRO A O 1
ATOM 3032 N N . LYS A 1 378 ? 40.554 -1.490 -38.261 1.00 86.19 378 LYS A N 1
ATOM 3033 C CA . LYS A 1 378 ? 41.714 -1.912 -39.068 1.00 86.19 378 LYS A CA 1
ATOM 3034 C C . LYS A 1 378 ? 41.451 -3.199 -39.845 1.00 86.19 378 LYS A C 1
ATOM 3036 O O . LYS A 1 378 ? 42.000 -3.398 -40.923 1.00 86.19 378 LYS A O 1
ATOM 3041 N N . SER A 1 379 ? 40.643 -4.098 -39.287 1.00 79.25 379 SER A N 1
ATOM 3042 C CA . SER A 1 379 ? 40.326 -5.374 -39.917 1.00 79.25 379 SER A CA 1
ATOM 3043 C C . SER A 1 379 ? 39.059 -5.257 -40.780 1.00 79.25 379 SER A C 1
ATOM 3045 O O . SER A 1 379 ? 38.010 -4.850 -40.278 1.00 79.25 379 SER A O 1
ATOM 3047 N N . PRO A 1 380 ? 39.106 -5.662 -42.063 1.00 65.06 380 PRO A N 1
ATOM 3048 C CA . PRO A 1 380 ? 37.943 -5.610 -42.955 1.00 65.06 380 PRO A CA 1
ATOM 3049 C C . PRO A 1 380 ? 36.897 -6.698 -42.653 1.00 65.06 380 PRO A C 1
ATOM 3051 O O . PRO A 1 380 ? 35.796 -6.662 -43.191 1.00 65.06 380 PRO A O 1
ATOM 3054 N N . ASN A 1 381 ? 37.222 -7.668 -41.792 1.00 62.22 381 ASN A N 1
ATOM 3055 C CA . ASN A 1 381 ? 36.452 -8.898 -41.595 1.00 62.22 381 ASN A CA 1
ATOM 3056 C C . ASN A 1 381 ? 35.571 -8.863 -40.333 1.00 62.22 381 ASN A C 1
ATOM 3058 O O . ASN A 1 381 ? 35.516 -9.821 -39.562 1.00 62.22 381 ASN A O 1
ATOM 3062 N N . ILE A 1 382 ? 34.904 -7.734 -40.085 1.00 65.31 382 ILE A N 1
ATOM 3063 C CA . ILE A 1 382 ? 33.921 -7.644 -39.002 1.00 65.31 382 ILE A CA 1
ATOM 3064 C C . ILE A 1 382 ? 32.609 -8.223 -39.532 1.00 65.31 382 ILE A C 1
ATOM 3066 O O . ILE A 1 382 ? 32.075 -7.686 -40.506 1.00 65.31 382 ILE A O 1
ATOM 3070 N N . PRO A 1 383 ? 32.071 -9.300 -38.929 1.00 60.56 383 PRO A N 1
ATOM 3071 C CA . PRO A 1 383 ? 30.825 -9.883 -39.396 1.00 60.56 383 PRO A CA 1
ATOM 3072 C C . PRO A 1 383 ? 29.724 -8.816 -39.344 1.00 60.56 383 PRO A C 1
ATOM 3074 O O . PRO A 1 383 ? 29.567 -8.153 -38.310 1.00 60.56 383 PRO A O 1
ATOM 3077 N N . PRO A 1 384 ? 28.965 -8.614 -40.437 1.00 56.47 384 PRO A N 1
ATOM 3078 C CA . PRO A 1 384 ? 27.903 -7.627 -40.456 1.00 56.47 384 PRO A CA 1
ATOM 3079 C C . PRO A 1 384 ? 26.846 -8.046 -39.436 1.00 56.47 384 PRO A C 1
ATOM 3081 O O . PRO A 1 384 ? 26.124 -9.023 -39.626 1.00 56.47 384 PRO A O 1
ATOM 3084 N N . VAL A 1 385 ? 26.729 -7.300 -38.339 1.00 55.56 385 VAL A N 1
ATOM 3085 C CA . VAL A 1 385 ? 25.638 -7.491 -37.379 1.00 55.56 385 VAL A CA 1
ATOM 3086 C C . VAL A 1 385 ? 24.384 -6.859 -37.977 1.00 55.56 385 VAL A C 1
ATOM 3088 O O . VAL A 1 385 ? 23.988 -5.790 -37.551 1.00 55.56 385 VAL A O 1
ATOM 3091 N N . GLY A 1 386 ? 23.806 -7.462 -39.022 1.00 54.97 386 GLY A N 1
ATOM 3092 C CA . GLY A 1 386 ? 22.442 -7.224 -39.531 1.00 54.97 386 GLY A CA 1
ATOM 3093 C C . GLY A 1 386 ? 21.861 -5.800 -39.427 1.00 54.97 386 GLY A C 1
ATOM 3094 O O . GLY A 1 386 ? 20.702 -5.655 -39.046 1.00 54.97 386 GLY A O 1
ATOM 3095 N N . GLY A 1 387 ? 22.647 -4.750 -39.694 1.00 57.72 387 GLY A N 1
ATOM 3096 C CA . GLY A 1 387 ? 22.229 -3.346 -39.561 1.00 57.72 387 GLY A CA 1
ATOM 3097 C C . GLY A 1 387 ? 22.044 -2.816 -38.127 1.00 57.72 387 GLY A C 1
ATOM 3098 O O . GLY A 1 387 ? 21.606 -1.680 -37.956 1.00 57.72 387 GLY A O 1
ATOM 3099 N N . ARG A 1 388 ? 22.377 -3.589 -37.086 1.00 58.47 388 ARG A N 1
ATOM 3100 C CA . ARG A 1 388 ? 22.354 -3.154 -35.682 1.00 58.47 388 ARG A CA 1
ATOM 3101 C C . ARG A 1 388 ? 23.773 -2.894 -35.171 1.00 58.47 388 ARG A C 1
ATOM 3103 O O . ARG A 1 388 ? 24.675 -3.687 -35.439 1.00 58.47 388 ARG A O 1
ATOM 3110 N N . PRO A 1 389 ? 23.997 -1.821 -34.393 1.00 60.81 389 PRO A N 1
ATOM 3111 C CA . PRO A 1 389 ? 25.288 -1.610 -33.758 1.00 60.81 389 PRO A CA 1
ATOM 3112 C C . PRO A 1 389 ? 25.597 -2.773 -32.808 1.00 60.81 389 PRO A C 1
ATOM 3114 O O . PRO A 1 389 ? 24.764 -3.187 -32.003 1.00 60.81 389 PRO A O 1
ATOM 3117 N N . MET A 1 390 ? 26.810 -3.309 -32.915 1.00 66.69 390 MET A N 1
ATOM 3118 C CA . MET A 1 390 ? 27.289 -4.405 -32.077 1.00 66.69 390 MET A CA 1
ATOM 3119 C C . MET A 1 390 ? 27.349 -3.987 -30.597 1.00 66.69 390 MET A C 1
ATOM 3121 O O . MET A 1 390 ? 27.797 -2.880 -30.284 1.00 66.69 390 MET A O 1
ATOM 3125 N N . SER A 1 391 ? 26.939 -4.878 -29.686 1.00 68.62 391 SER A N 1
ATOM 3126 C CA . SER A 1 391 ? 27.031 -4.623 -28.240 1.00 68.62 391 SER A CA 1
ATOM 3127 C C . SER A 1 391 ? 28.495 -4.440 -27.793 1.00 68.62 391 SER A C 1
ATOM 3129 O O . SER A 1 391 ? 29.387 -5.060 -28.384 1.00 68.62 391 SER A O 1
ATOM 3131 N N . PRO A 1 392 ? 28.785 -3.651 -26.739 1.00 66.62 392 PRO A N 1
ATOM 3132 C CA . PRO A 1 392 ? 30.144 -3.512 -26.204 1.00 66.62 392 PRO A CA 1
ATOM 3133 C C . PRO A 1 392 ? 30.799 -4.855 -25.840 1.00 66.62 392 PRO A C 1
ATOM 3135 O O . PRO A 1 392 ? 31.981 -5.057 -26.119 1.00 66.62 392 PRO A O 1
ATOM 3138 N N . LYS A 1 393 ? 30.019 -5.802 -25.297 1.00 67.00 393 LYS A N 1
ATOM 3139 C CA . LYS A 1 393 ? 30.466 -7.163 -24.950 1.00 67.00 393 LYS A CA 1
ATOM 3140 C C . LYS A 1 393 ? 30.926 -7.936 -26.187 1.00 67.00 393 LYS A C 1
ATOM 3142 O O . LYS A 1 393 ? 32.011 -8.509 -26.195 1.00 67.00 393 LYS A O 1
ATOM 3147 N N . SER A 1 394 ? 30.145 -7.876 -27.263 1.00 67.62 394 SER A N 1
ATOM 3148 C CA . SER A 1 394 ? 30.481 -8.512 -28.541 1.00 67.62 394 SER A CA 1
ATOM 3149 C C . SER A 1 394 ? 31.691 -7.857 -29.222 1.00 67.62 394 SER A C 1
ATOM 3151 O O . SER A 1 394 ? 32.534 -8.567 -29.761 1.00 67.62 394 SER A O 1
ATOM 3153 N N . LYS A 1 395 ? 31.831 -6.523 -29.148 1.00 66.38 395 LYS A N 1
ATOM 3154 C CA . LYS A 1 395 ? 33.007 -5.804 -29.680 1.00 66.38 395 LYS A CA 1
ATOM 3155 C C . LYS A 1 395 ? 34.303 -6.214 -28.976 1.00 66.38 395 LYS A C 1
ATOM 3157 O O . LYS A 1 395 ? 35.315 -6.411 -29.643 1.00 66.38 395 LYS A O 1
ATOM 3162 N N . ARG A 1 396 ? 34.266 -6.354 -27.643 1.00 67.19 396 ARG A N 1
ATOM 3163 C CA . ARG A 1 396 ? 35.411 -6.812 -26.833 1.00 67.19 396 ARG A CA 1
ATOM 3164 C C . ARG A 1 396 ? 35.760 -8.270 -27.119 1.00 67.19 396 ARG A C 1
ATOM 3166 O O . ARG A 1 396 ? 36.930 -8.572 -27.317 1.00 67.19 396 ARG A O 1
ATOM 3173 N N . ALA A 1 397 ? 34.755 -9.144 -27.208 1.00 68.75 397 ALA A N 1
ATOM 3174 C CA . ALA A 1 397 ? 34.953 -10.557 -27.534 1.00 68.75 397 ALA A CA 1
ATOM 3175 C C . ALA A 1 397 ? 35.635 -10.761 -28.900 1.00 68.75 397 ALA A C 1
ATOM 3177 O O . ALA A 1 397 ? 36.424 -11.685 -29.058 1.00 68.75 397 ALA A O 1
ATOM 3178 N N . LEU A 1 398 ? 35.366 -9.878 -29.867 1.00 70.38 398 LEU A N 1
ATOM 3179 C CA . LEU A 1 398 ? 35.965 -9.919 -31.205 1.00 70.38 398 LEU A CA 1
ATOM 3180 C C . LEU A 1 398 ? 37.317 -9.193 -31.319 1.00 70.38 398 LEU A C 1
ATOM 3182 O O . LEU A 1 398 ? 37.871 -9.160 -32.413 1.00 70.38 398 LEU A O 1
ATOM 3186 N N . GLN A 1 399 ? 37.833 -8.599 -30.232 1.00 73.69 399 GLN A N 1
ATOM 3187 C CA . GLN A 1 399 ? 39.118 -7.878 -30.191 1.00 73.69 399 GLN A CA 1
ATOM 3188 C C . GLN A 1 399 ? 39.343 -6.939 -31.395 1.00 73.69 399 GLN A C 1
ATOM 3190 O O . GLN A 1 399 ? 40.421 -6.895 -31.989 1.00 73.69 399 GLN A O 1
ATOM 3195 N N . ILE A 1 400 ? 38.306 -6.186 -31.779 1.00 76.88 400 ILE A N 1
ATOM 3196 C CA . ILE A 1 400 ? 38.362 -5.309 -32.953 1.00 76.88 400 ILE A CA 1
ATOM 3197 C C . ILE A 1 400 ? 39.370 -4.183 -32.696 1.00 76.88 400 ILE A C 1
ATOM 3199 O O . ILE A 1 400 ? 39.202 -3.391 -31.768 1.00 76.88 400 ILE A O 1
ATOM 3203 N N . GLN A 1 401 ? 40.401 -4.097 -33.537 1.00 82.62 401 GLN A N 1
ATOM 3204 C CA . GLN A 1 401 ? 41.384 -3.016 -33.499 1.00 82.62 401 GLN A CA 1
ATOM 3205 C C . GLN A 1 401 ? 40.921 -1.850 -34.374 1.00 82.62 401 GLN A C 1
ATOM 3207 O O . GLN A 1 401 ? 40.476 -2.059 -35.503 1.00 82.62 401 GLN A O 1
ATOM 3212 N N . TYR A 1 402 ? 41.065 -0.625 -33.872 1.00 86.38 402 TYR A N 1
ATOM 3213 C CA . TYR A 1 402 ? 40.702 0.607 -34.578 1.00 86.38 402 TYR A CA 1
ATOM 3214 C C . TYR A 1 402 ? 41.945 1.416 -34.943 1.00 86.38 402 TYR A C 1
ATOM 3216 O O . TYR A 1 402 ? 42.982 1.296 -34.284 1.00 86.38 402 TYR A O 1
ATOM 3224 N N . TYR A 1 403 ? 41.846 2.222 -36.001 1.00 88.88 403 TYR A N 1
ATOM 3225 C CA . TYR A 1 403 ? 42.894 3.170 -36.379 1.00 88.88 403 TYR A CA 1
ATOM 3226 C C . TYR A 1 403 ? 43.093 4.226 -35.293 1.00 88.88 403 TYR A C 1
ATOM 3228 O O . TYR A 1 403 ? 42.129 4.789 -34.776 1.00 88.88 403 TYR A O 1
ATOM 3236 N N . ASN A 1 404 ? 44.353 4.504 -34.976 1.00 89.00 404 ASN A N 1
ATOM 3237 C CA . ASN A 1 404 ? 44.771 5.529 -34.033 1.00 89.00 404 ASN A CA 1
ATOM 3238 C C . ASN A 1 404 ? 45.495 6.663 -34.780 1.00 89.00 404 ASN A C 1
ATOM 3240 O O . ASN A 1 404 ? 46.037 6.450 -35.865 1.00 89.00 404 ASN A O 1
ATOM 3244 N N . TRP A 1 405 ? 45.578 7.857 -34.189 1.00 86.25 405 TRP A N 1
ATOM 3245 C CA . TRP A 1 405 ? 46.350 8.975 -34.749 1.00 86.25 405 TRP A CA 1
ATOM 3246 C C . TRP A 1 405 ? 47.815 8.612 -35.040 1.00 86.25 405 TRP A C 1
ATOM 3248 O O . TRP A 1 405 ? 48.405 9.159 -35.965 1.00 86.25 405 TRP A O 1
ATOM 3258 N N . ARG A 1 406 ? 48.398 7.668 -34.288 1.00 88.81 406 ARG A N 1
ATOM 3259 C CA . ARG A 1 406 ? 49.764 7.163 -34.523 1.00 88.81 406 ARG A CA 1
ATOM 3260 C C . ARG A 1 406 ? 49.922 6.397 -35.835 1.00 88.81 406 ARG A C 1
ATOM 3262 O O . ARG A 1 406 ? 51.030 6.327 -36.352 1.00 88.81 406 ARG A O 1
ATOM 3269 N N . ASP A 1 407 ? 48.838 5.830 -36.356 1.00 87.69 407 ASP A N 1
ATOM 3270 C CA . ASP A 1 407 ? 48.840 5.106 -37.629 1.00 87.69 407 ASP A CA 1
ATOM 3271 C C . ASP A 1 407 ? 48.737 6.063 -38.835 1.00 87.69 407 ASP A C 1
ATOM 3273 O O . ASP A 1 407 ? 48.904 5.639 -39.976 1.00 87.69 407 ASP A O 1
ATOM 3277 N N . MET A 1 408 ? 48.460 7.353 -38.601 1.00 84.69 408 MET A N 1
ATOM 3278 C CA . MET A 1 408 ? 48.281 8.372 -39.639 1.00 84.69 408 MET A CA 1
ATOM 3279 C C . MET A 1 408 ? 49.561 9.194 -39.824 1.00 84.69 408 MET A C 1
ATOM 3281 O O . MET A 1 408 ? 49.700 10.301 -39.299 1.00 84.69 408 MET A O 1
ATOM 3285 N N . GLY A 1 409 ? 50.514 8.633 -40.568 1.00 85.62 409 GLY A N 1
ATOM 3286 C CA . GLY A 1 409 ? 51.759 9.298 -40.953 1.00 8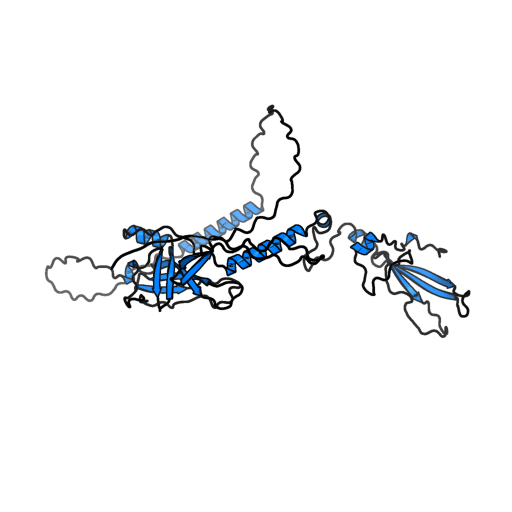5.62 409 GLY A CA 1
ATOM 3287 C C . GLY A 1 409 ? 51.701 9.868 -42.372 1.00 85.62 409 GLY A C 1
ATOM 3288 O O . GLY A 1 409 ? 50.943 9.411 -43.222 1.00 85.62 409 GLY A O 1
ATOM 3289 N N . ILE A 1 410 ? 52.538 10.862 -42.677 1.00 88.81 410 ILE A N 1
ATOM 3290 C CA . ILE A 1 410 ? 52.691 11.319 -44.066 1.00 88.81 410 ILE A CA 1
ATOM 3291 C C . ILE A 1 410 ? 53.353 10.189 -44.865 1.00 88.81 410 ILE A C 1
ATOM 3293 O O . ILE A 1 410 ? 54.467 9.779 -44.548 1.00 88.81 410 ILE A O 1
ATOM 3297 N N . GLY A 1 411 ? 52.663 9.697 -45.896 1.00 84.12 411 GLY A N 1
ATOM 3298 C CA . GLY A 1 411 ? 53.125 8.588 -46.736 1.00 84.12 411 GLY A CA 1
ATOM 3299 C C . GLY A 1 411 ? 52.691 7.195 -46.269 1.00 84.12 411 GLY A C 1
ATOM 3300 O O . GLY A 1 411 ? 53.044 6.223 -46.935 1.00 84.12 411 GLY A O 1
ATOM 3301 N N . SER A 1 412 ? 51.929 7.075 -45.174 1.00 85.69 412 SER A N 1
ATOM 3302 C CA . SER A 1 412 ? 51.253 5.814 -44.846 1.00 85.69 412 SER A CA 1
ATOM 3303 C C . SER A 1 412 ? 50.060 5.577 -45.780 1.00 85.69 412 SER A C 1
ATOM 3305 O O . SER A 1 412 ? 49.467 6.531 -46.292 1.00 85.69 412 SER A O 1
ATOM 3307 N N . VAL A 1 413 ? 49.749 4.301 -46.029 1.00 79.75 413 VAL A N 1
ATOM 3308 C CA . VAL A 1 413 ? 48.660 3.841 -46.910 1.00 79.75 413 VAL A CA 1
ATOM 3309 C C . VAL A 1 413 ? 47.578 3.167 -46.089 1.00 79.75 413 VAL A C 1
ATOM 3311 O O . VAL A 1 413 ? 47.947 2.364 -45.200 1.00 79.75 413 VAL A O 1
#

Organism: Dunaliella tertiolecta (NCBI:txid3047)

Radius of gyration: 44.06 Å; chains: 1; bounding box: 91×100×125 Å

Foldseek 3Di:
DDDDDDDDDDDDDDDDDDDDPDDDDDPPPDPDDDPFPWDWDADLHDTDTDRPPPDDDDDPDDPDDDDDDDDDDDDDDDDDDDDDDDDDDDPVVVVVVVVVVVVVVVVVVVVVPDDPPPPDPPPDDPDPDDDDPDPPPPPPDDDQFLRVQPPPKWKFKKKFWDADPPDPQAGIAIWIKIWIARRNARWIWIFTDDDPPPPDDGTTDGDTDQWAWPVRHTDDVVQDAQQDWTHTPNTIIHTQGTDPSNQVVCVVVVHGGDDGHDDPDGRNVVVVVVVVVVVVVVVVVPDDVVVCVPCVDDDDPDDDDDPPPLVVVLVVLPPPKDKDWDWDFPVVDPPTDIFIWIKIARQSPRWIWIAGDDDPPPPDDRDGGPGDTDFAFPDPPDPPPPPDDDDPVRCVVVVTHTDGPVQDDDVHD